Protein 4K36 (pdb70)

CATH classification: 3.20.20.70

Radius of gyration: 32.17 Å; Cα contacts (8 Å, |Δi|>4): 1409; chains: 2; bounding box: 64×59×91 Å

Secondary structure (DSSP, 8-state):
--EEEEE-TTTT--SB--TT--SSTT--------SPPHHHHHHHHHHHHHH--SEEEEEE-SS-GGGG-HHHHHHHHHHHHHH-TT--EEEEEEEE-STT--HHHHHHHHHTT-EEEEE--SSHHHHHHH-BBTTS-B-HHHHHHHHHHHHHHT-EEEEEEEE-HHHHHTHHHHHHHHHHTT--EEEEEEPPPPTTSPTT-STT---HHHHHHHHHHHHHHHHHHHHTT---EEHHHHHHHHHHHHSS-SSTTSSSS-----EE-TTSEEES-GGG-SGGG--EETTTS-HHHHHTSHHHHHHHHHTTPPPHHHHH-TTHHHHTT--GGGT--STTS---S-TTHHHHHHHHHHHHHHHHHHHHH--HHHHHHHHHTT---/--EEEEE-TTTT--SB--TT--SS-------SPPHHHHHHHHHHHHHH-SSEEEEEE-SS-GGGG-HHHHHHHHHHHHHH-TT--EEEEEEEE-STT--HHHHHHHHHTT-EEEEE--SSHHHHHHH-BBTTS-B-HHHHHHHHHHHHHTT--EEEEEEE-HHHHHTHHHHHHHHHHTT--EEEEEEPPPPTTSPTT-STT---HHHHHHHHHHHHHHHHHHHHTT---EEHHHHHHHHHHHHSS-SSTTSSSS-----EE-TTSEEES-GGG-SGGG--EETTTS-HHHHHHSHHHHHHHHHTTPPPHHHHT-TTHHHHTT--GGGT--STTSPP-S-TTHHHHHHHHHHHHHHHHHHHTT--

Structure (mmCIF, N/CA/C/O backbone):
data_4K36
#
_entry.id   4K36
#
_cell.length_a   46.561
_cell.length_b   92.617
_cell.length_c   92.348
_cell.angle_alpha   90.000
_cell.angle_beta   94.000
_cell.angle_gamma   90.000
#
_symmetry.space_group_name_H-M   'P 1 21 1'
#
loop_
_entity.id
_entity.type
_entity.pdbx_description
1 polymer 'Anaerobic sulfatase-maturating enzyme'
2 non-polymer 'IRON/SULFUR CLUSTER'
3 non-polymer S-ADENOSYLMETHIONINE
4 non-polymer 'CHLORIDE ION'
5 water water
#
loop_
_atom_site.group_PDB
_atom_site.id
_atom_site.type_symbol
_atom_site.label_atom_id
_atom_site.label_alt_id
_atom_site.label_comp_id
_atom_site.label_asym_id
_atom_site.label_entity_id
_atom_site.label_seq_id
_atom_site.pdbx_PDB_ins_code
_atom_site.Cartn_x
_atom_site.Cartn_y
_atom_site.Cartn_z
_atom_site.occupancy
_atom_site.B_iso_or_equiv
_atom_site.auth_seq_id
_atom_site.auth_comp_id
_atom_site.auth_asym_id
_atom_site.auth_atom_id
_atom_site.pdbx_PDB_model_num
ATOM 1 N N . PRO A 1 2 ? 14.333 21.544 16.696 1.00 42.85 2 PRO A N 1
ATOM 2 C CA . PRO A 1 2 ? 13.871 20.282 17.292 1.00 39.82 2 PRO A CA 1
ATOM 3 C C . PRO A 1 2 ? 13.154 20.835 18.467 1.00 38.47 2 PRO A C 1
ATOM 4 O O . PRO A 1 2 ? 13.198 22.053 18.472 1.00 34.29 2 PRO A O 1
ATOM 6 N N . PRO A 1 3 ? 12.615 20.056 19.400 1.00 36.48 3 PRO A N 1
ATOM 7 C CA . PRO A 1 3 ? 12.135 20.605 20.671 1.00 34.11 3 PRO A CA 1
ATOM 8 C C . PRO A 1 3 ? 13.403 21.159 21.315 1.00 30.92 3 PRO A C 1
ATOM 9 O O . PRO A 1 3 ? 14.491 20.659 21.026 1.00 34.25 3 PRO A O 1
ATOM 13 N N . LEU A 1 4 ? 13.274 22.177 22.159 1.00 30.38 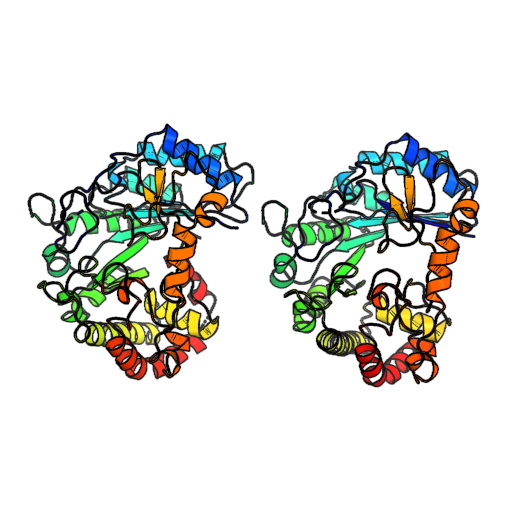4 LEU A N 1
ATOM 14 C CA . LEU A 1 4 ? 14.438 22.720 22.852 1.00 30.65 4 LEU A CA 1
ATOM 15 C C . LEU A 1 4 ? 14.185 22.678 24.341 1.00 29.97 4 LEU A C 1
ATOM 16 O O . LEU A 1 4 ? 13.083 22.968 24.789 1.00 30.03 4 LEU A O 1
ATOM 21 N N . SER A 1 5 ? 15.211 22.308 25.093 1.00 28.81 5 SER A N 1
ATOM 22 C CA . SER A 1 5 ? 15.133 22.200 26.552 1.00 29.83 5 SER A CA 1
ATOM 23 C C . SER A 1 5 ? 16.313 22.977 27.097 1.00 28.85 5 SER A C 1
ATOM 24 O O . SER A 1 5 ? 17.433 22.770 26.640 1.00 30.51 5 SER A O 1
ATOM 27 N N . LEU A 1 6 ? 16.077 23.888 28.047 1.00 27.04 6 LEU A N 1
ATOM 28 C CA . LEU A 1 6 ? 17.189 24.649 28.636 1.00 28.33 6 LEU A CA 1
ATOM 29 C C . LEU A 1 6 ? 17.181 24.481 30.137 1.00 27.10 6 LEU A C 1
ATOM 30 O O . LEU A 1 6 ? 16.131 24.262 30.747 1.00 25.25 6 LEU A O 1
ATOM 35 N N . LEU A 1 7 ? 18.374 24.553 30.717 1.00 25.67 7 LEU A N 1
ATOM 36 C CA A LEU A 1 7 ? 18.522 24.537 32.163 0.55 25.87 7 LEU A CA 1
ATOM 37 C CA B LEU A 1 7 ? 18.534 24.528 32.157 0.45 25.89 7 LEU A CA 1
ATOM 38 C C . LEU A 1 7 ? 19.085 25.890 32.562 1.00 26.77 7 LEU A C 1
ATOM 39 O O . LEU A 1 7 ? 20.210 26.209 32.234 1.00 29.69 7 LEU A O 1
ATOM 48 N N . ILE A 1 8 ? 18.299 26.675 33.265 1.00 24.22 8 ILE A N 1
ATOM 49 C CA . ILE A 1 8 ? 18.673 28.077 33.469 1.00 23.43 8 ILE A CA 1
ATOM 50 C C . ILE A 1 8 ? 19.035 28.282 34.940 1.00 23.57 8 ILE A C 1
ATOM 51 O O . ILE A 1 8 ? 18.351 27.758 35.810 1.00 25.14 8 ILE A O 1
ATOM 56 N N . LYS A 1 9 ? 20.081 29.072 35.206 1.00 24.23 9 LYS A N 1
ATOM 57 C CA . LYS A 1 9 ? 20.463 29.433 36.584 1.00 24.68 9 LYS A CA 1
ATOM 58 C C . LYS A 1 9 ? 20.197 30.916 36.799 1.00 22.98 9 LYS A C 1
ATOM 59 O O . LYS A 1 9 ? 21.078 31.726 36.602 1.00 26.29 9 LYS A O 1
ATOM 65 N N . PRO A 1 10 ? 18.963 31.257 37.202 1.00 22.88 10 PRO A N 1
ATOM 66 C CA . PRO A 1 10 ? 18.593 32.674 37.192 1.00 23.24 10 PRO A CA 1
ATOM 67 C C . PRO A 1 10 ? 19.209 33.456 38.336 1.00 24.43 10 PRO A C 1
ATOM 68 O O . PRO A 1 10 ? 19.217 34.696 38.258 1.00 27.07 10 PRO A O 1
ATOM 72 N N . ALA A 1 11 ? 19.729 32.773 39.352 1.00 25.75 11 ALA A N 1
ATOM 73 C CA . ALA A 1 11 ? 20.492 33.474 40.401 1.00 24.02 11 ALA A CA 1
ATOM 74 C C . ALA A 1 11 ? 21.915 32.980 40.378 1.00 25.16 11 ALA A C 1
ATOM 75 O O . ALA A 1 11 ? 22.656 33.080 41.399 1.00 25.50 11 ALA A O 1
ATOM 77 N N . SER A 1 12 ? 22.287 32.407 39.229 1.00 27.28 12 SER A N 1
ATOM 78 C CA . SER A 1 12 ? 23.620 31.877 39.038 1.00 26.23 12 SER A CA 1
ATOM 79 C C . SER A 1 12 ? 23.891 30.854 40.131 1.00 28.54 12 SER A C 1
ATOM 80 O O . SER A 1 12 ? 23.023 30.049 40.459 1.00 28.65 12 SER A O 1
ATOM 83 N N . SER A 1 13 ? 25.075 30.902 40.720 1.00 27.30 13 SER A N 1
ATOM 84 C CA . SER A 1 13 ? 25.453 29.932 41.742 1.00 29.63 13 SER A CA 1
ATOM 85 C C . SER A 1 13 ? 25.119 30.405 43.156 1.00 28.63 13 SER A C 1
ATOM 86 O O . SER A 1 13 ? 25.431 29.737 44.125 1.00 30.07 13 SER A O 1
ATOM 89 N N . GLY A 1 14 ? 24.489 31.568 43.275 1.00 27.66 14 GLY A N 1
ATOM 90 C CA . GLY A 1 14 ? 24.073 32.087 44.568 1.00 26.94 14 GLY A CA 1
ATOM 91 C C . GLY A 1 14 ? 23.140 31.156 45.336 1.00 26.65 14 GLY A C 1
ATOM 92 O O . GLY A 1 14 ? 22.242 30.547 44.768 1.00 26.08 14 GLY A O 1
ATOM 93 N N . CYS A 1 15 ? 23.357 31.046 46.642 1.00 25.78 15 CYS A N 1
ATOM 94 C CA . CYS A 1 15 ? 22.527 30.185 47.468 1.00 28.39 15 CYS A CA 1
ATOM 95 C C . CYS A 1 15 ? 22.500 30.667 48.901 1.00 28.69 15 CYS A C 1
ATOM 96 O O . CYS A 1 15 ? 23.441 31.309 49.384 1.00 31.34 15 CYS A O 1
ATOM 99 N N . ASN A 1 16 ? 21.422 30.362 49.593 1.00 25.34 16 ASN A N 1
ATOM 100 C CA . ASN A 1 16 ? 21.345 30.740 50.994 1.00 27.05 16 ASN A CA 1
ATOM 101 C C . ASN A 1 16 ? 21.791 29.606 51.912 1.00 28.86 16 ASN A C 1
ATOM 102 O O . ASN A 1 16 ? 21.847 29.793 53.124 1.00 28.30 16 ASN A O 1
ATOM 107 N N . LEU A 1 17 ? 22.093 28.435 51.349 1.00 25.38 17 LEU A N 1
ATOM 108 C CA . LEU A 1 17 ? 22.581 27.322 52.181 1.00 24.35 17 LEU A CA 1
ATOM 109 C C . LEU A 1 17 ? 24.028 26.993 51.867 1.00 25.28 17 LEU A C 1
ATOM 110 O O . LEU A 1 17 ? 24.635 27.549 50.946 1.00 25.96 17 LEU A O 1
ATOM 115 N N . LYS A 1 18 ? 24.596 26.049 52.628 1.00 26.08 18 LYS A N 1
ATOM 116 C CA . LYS A 1 18 ? 25.961 25.657 52.383 1.00 25.96 18 LYS A CA 1
ATOM 117 C C . LYS A 1 18 ? 26.118 24.152 52.571 1.00 30.84 18 LYS A C 1
ATOM 118 O O . LYS A 1 18 ? 26.842 23.694 53.426 1.00 28.89 18 LYS A O 1
ATOM 124 N N . CYS A 1 19 ? 25.450 23.382 51.738 1.00 24.89 19 CYS A N 1
ATOM 125 C CA . CYS A 1 19 ? 25.359 21.931 51.902 1.00 23.37 19 CYS A CA 1
ATOM 126 C C . CYS A 1 19 ? 26.763 21.367 51.776 1.00 24.99 19 CYS A C 1
ATOM 127 O O . CYS A 1 19 ? 27.502 21.736 50.853 1.00 28.70 19 CYS A O 1
ATOM 130 N N . THR A 1 20 ? 27.152 20.502 52.722 1.00 27.76 20 THR A N 1
ATOM 131 C CA A THR A 1 20 ? 28.528 20.022 52.808 0.42 28.78 20 THR A CA 1
ATOM 132 C CA B THR A 1 20 ? 28.531 20.027 52.803 0.58 28.78 20 THR A CA 1
ATOM 133 C C . THR A 1 20 ? 29.096 19.470 51.493 1.00 28.04 20 THR A C 1
ATOM 134 O O . THR A 1 20 ? 30.257 19.758 51.141 1.00 31.56 20 THR A O 1
ATOM 141 N N . TYR A 1 21 ? 28.283 18.706 50.744 1.00 26.46 21 TYR A N 1
ATOM 142 C CA . TYR A 1 21 ? 28.754 18.062 49.532 1.00 28.58 21 TYR A CA 1
ATOM 143 C C . TYR A 1 21 ? 28.574 18.908 48.271 1.00 27.65 21 TYR A C 1
ATOM 144 O O . TYR A 1 21 ? 28.958 18.495 47.165 1.00 30.95 21 TYR A O 1
ATOM 153 N N . CYS A 1 22 ? 27.992 20.094 48.423 1.00 29.39 22 CYS A N 1
ATOM 154 C CA . CYS A 1 22 ? 27.614 20.857 47.236 1.00 31.19 22 CYS A CA 1
ATOM 155 C C . CYS A 1 22 ? 28.802 21.596 46.624 1.00 33.49 22 CYS A C 1
ATOM 156 O O . CYS A 1 22 ? 29.445 22.411 47.289 1.00 35.95 22 CYS A O 1
ATOM 159 N N . PHE A 1 23 ? 29.066 21.317 45.359 1.00 30.77 23 PHE A N 1
ATOM 160 C CA . PHE A 1 23 ? 30.090 22.020 44.606 1.00 36.70 23 PHE A CA 1
ATOM 161 C C . PHE A 1 23 ? 29.487 23.059 43.639 1.00 40.48 23 PHE A C 1
ATOM 162 O O . PHE A 1 23 ? 30.195 23.600 42.797 1.00 39.96 23 PHE A O 1
ATOM 170 N N . TYR A 1 24 ? 28.183 23.313 43.756 1.00 35.74 24 TYR A N 1
ATOM 171 C CA . TYR A 1 24 ? 27.482 24.222 42.835 1.00 34.43 24 TYR A CA 1
ATOM 172 C C . TYR A 1 24 ? 27.371 25.660 43.368 1.00 39.44 24 TYR A C 1
ATOM 173 O O . TYR A 1 24 ? 27.211 26.604 42.589 1.00 36.35 24 TYR A O 1
ATOM 182 N N . HIS A 1 25 ? 27.406 25.839 44.683 1.00 35.53 25 HIS A N 1
ATOM 183 C CA . HIS A 1 25 ? 27.156 27.177 45.232 1.00 35.68 25 HIS A CA 1
ATOM 184 C C . HIS A 1 25 ? 28.395 28.045 45.289 1.00 41.89 25 HIS A C 1
ATOM 185 O O . HIS A 1 25 ? 29.518 27.549 45.270 1.00 41.12 25 HIS A O 1
ATOM 192 N N . SER A 1 26 ? 28.159 29.354 45.370 1.00 39.41 26 SER A N 1
ATOM 193 C CA . SER A 1 26 ? 29.212 30.337 45.137 1.00 40.50 26 SER A CA 1
ATOM 194 C C . SER A 1 26 ? 30.187 30.452 46.310 1.00 44.97 26 SER A C 1
ATOM 195 O O . SER A 1 26 ? 31.336 30.840 46.115 1.00 47.06 26 SER A O 1
ATOM 198 N N . LEU A 1 27 ? 29.734 30.074 47.507 1.00 40.30 27 LEU A N 1
ATOM 199 C CA . LEU A 1 27 ? 30.588 30.090 48.700 1.00 44.02 27 LEU A CA 1
ATOM 200 C C . LEU A 1 27 ? 31.213 28.714 48.980 1.00 47.68 27 LEU A C 1
ATOM 201 O O . LEU A 1 27 ? 31.724 28.470 50.085 1.00 52.21 27 LEU A O 1
ATOM 206 N N . SER A 1 28 ? 31.192 27.830 47.972 1.00 49.17 28 SER A N 1
ATOM 207 C CA . SER A 1 28 ? 31.592 26.410 48.140 1.00 51.76 28 SER A CA 1
ATOM 208 C C . SER A 1 28 ? 33.075 26.056 47.944 1.00 59.29 28 SER A C 1
ATOM 209 O O . SER A 1 28 ? 33.929 26.926 47.729 1.00 62.01 28 SER A O 1
ATOM 212 N N . ASP A 1 29 ? 33.333 24.746 47.977 1.00 61.21 29 ASP A N 1
ATOM 213 C CA . ASP A 1 29 ? 34.679 24.167 47.934 1.00 64.34 29 ASP A CA 1
ATOM 214 C C . ASP A 1 29 ? 35.562 24.635 46.768 1.00 66.04 29 ASP A C 1
ATOM 215 O O . ASP A 1 29 ? 35.072 25.169 45.765 1.00 65.08 29 ASP A O 1
ATOM 217 N N . ASN A 1 30 ? 36.867 24.416 46.918 1.00 69.83 30 ASN A N 1
ATOM 218 C CA . ASN A 1 30 ? 37.861 24.807 45.919 1.00 68.70 30 ASN A CA 1
ATOM 219 C C . ASN A 1 30 ? 37.767 26.283 45.525 1.00 71.06 30 ASN A C 1
ATOM 220 O O . ASN A 1 30 ? 38.771 27.001 45.500 1.00 70.63 30 ASN A O 1
ATOM 222 N N . VAL A 1 33 ? 33.839 28.614 41.401 1.00 60.50 33 VAL A N 1
ATOM 223 C CA . VAL A 1 33 ? 32.415 28.907 41.284 1.00 53.02 33 VAL A CA 1
ATOM 224 C C . VAL A 1 33 ? 32.105 30.422 41.414 1.00 52.53 33 VAL A C 1
ATOM 225 O O . VAL A 1 33 ? 31.833 30.951 42.501 1.00 55.24 33 VAL A O 1
ATOM 229 N N . LYS A 1 34 ? 32.172 31.120 40.286 1.00 52.98 34 LYS A N 1
ATOM 230 C CA . LYS A 1 34 ? 31.857 32.540 40.263 1.00 52.54 34 LYS A CA 1
ATOM 231 C C . LYS A 1 34 ? 30.343 32.667 40.238 1.00 44.33 34 LYS A C 1
ATOM 232 O O . LYS A 1 34 ? 29.661 31.737 39.802 1.00 48.38 34 LYS A O 1
ATOM 234 N N . SER A 1 35 ? 29.814 33.784 40.737 1.00 43.24 35 SER A N 1
ATOM 235 C CA . SER A 1 35 ? 28.392 34.072 40.595 1.00 36.27 35 SER A CA 1
ATOM 236 C C . SER A 1 35 ? 28.212 35.219 39.615 1.00 36.31 35 SER A C 1
ATOM 237 O O . SER A 1 35 ? 28.884 36.232 39.721 1.00 39.18 35 SER A O 1
ATOM 240 N N . TYR A 1 36 ? 27.312 35.061 38.653 1.00 33.64 36 TYR A N 1
ATOM 241 C CA . TYR A 1 36 ? 27.080 36.112 37.677 1.00 29.37 36 TYR A CA 1
ATOM 242 C C . TYR A 1 36 ? 25.928 37.006 38.117 1.00 31.61 36 TYR A C 1
ATOM 243 O O . TYR A 1 36 ? 25.475 37.857 37.347 1.00 35.64 36 TYR A O 1
ATOM 252 N N . GLY A 1 37 ? 25.448 36.792 39.343 1.00 29.85 37 GLY A N 1
ATOM 253 C CA . GLY A 1 37 ? 24.364 37.575 39.913 1.00 30.98 37 GLY A CA 1
ATOM 254 C C . GLY A 1 37 ? 23.008 37.136 39.384 1.00 30.08 37 GLY A C 1
ATOM 255 O O . GLY A 1 37 ? 22.862 36.021 38.864 1.00 29.32 37 GLY A O 1
ATOM 256 N N . ILE A 1 38 ? 22.018 38.003 39.488 1.00 27.91 38 ILE A N 1
ATOM 257 C CA A ILE A 1 38 ? 20.683 37.674 39.027 0.52 26.86 38 ILE A CA 1
ATOM 258 C CA B ILE A 1 38 ? 20.667 37.699 39.040 0.48 26.87 38 ILE A CA 1
ATOM 259 C C . ILE A 1 38 ? 20.556 38.001 37.559 1.00 28.06 38 ILE A C 1
ATOM 260 O O . ILE A 1 38 ? 21.026 39.035 37.100 1.00 27.39 38 ILE A O 1
ATOM 269 N N . MET A 1 39 ? 19.942 37.088 36.813 1.00 23.94 39 MET A N 1
ATOM 270 C CA . MET A 1 39 ? 19.765 37.321 35.388 1.00 26.52 39 MET A CA 1
ATOM 271 C C . MET A 1 39 ? 18.978 38.606 35.097 1.00 28.40 39 MET A C 1
ATOM 272 O O . MET A 1 39 ? 17.845 38.765 35.553 1.00 27.48 39 MET A O 1
ATOM 277 N N . ARG A 1 40 ? 19.585 39.524 34.340 1.00 25.83 40 ARG A N 1
ATOM 278 C CA . ARG A 1 40 ? 18.926 40.771 33.991 1.00 28.13 40 ARG A CA 1
ATOM 279 C C . ARG A 1 40 ? 17.705 40.535 33.111 1.00 30.63 40 ARG A C 1
ATOM 280 O O . ARG A 1 40 ? 17.667 39.560 32.342 1.00 26.90 40 ARG A O 1
ATOM 288 N N . ASP A 1 41 ? 16.707 41.409 33.249 1.00 32.91 41 ASP A N 1
ATOM 289 C CA . ASP A 1 41 ? 15.475 41.351 32.450 1.00 34.64 41 ASP A CA 1
ATOM 290 C C . ASP A 1 41 ? 15.801 41.225 30.964 1.00 34.38 41 ASP A C 1
ATOM 291 O O . ASP A 1 41 ? 15.173 40.444 30.247 1.00 33.58 41 ASP A O 1
ATOM 296 N N . GLU A 1 42 ? 16.798 41.969 30.498 1.00 32.51 42 GLU A N 1
ATOM 297 C CA . GLU A 1 42 ? 17.157 41.944 29.078 1.00 34.48 42 GLU A CA 1
ATOM 298 C C . GLU A 1 42 ? 17.643 40.574 2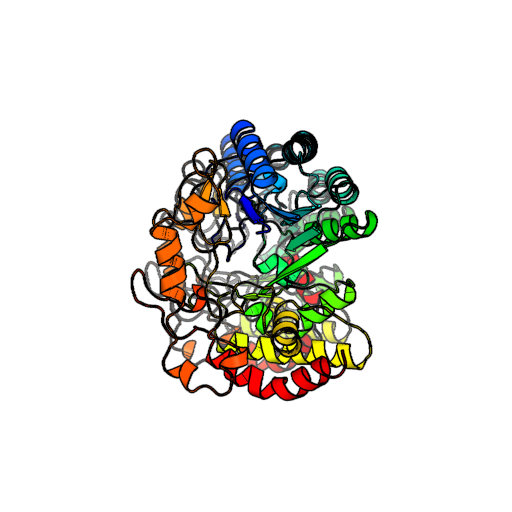8.603 1.00 34.80 42 GLU A C 1
ATOM 299 O O . GLU A 1 42 ? 17.399 40.179 27.459 1.00 30.36 42 GLU A O 1
ATOM 305 N N . VAL A 1 43 ? 18.314 39.847 29.489 1.00 27.55 43 VAL A N 1
ATOM 306 C CA . VAL A 1 43 ? 18.879 38.563 29.142 1.00 28.78 43 VAL A CA 1
ATOM 307 C C . VAL A 1 43 ? 17.763 37.540 29.148 1.00 26.73 43 VAL A C 1
ATOM 308 O O . VAL A 1 43 ? 17.695 36.699 28.257 1.00 27.40 43 VAL A O 1
ATOM 312 N N . LEU A 1 44 ? 16.868 37.638 30.122 1.00 27.71 44 LEU A N 1
ATOM 313 C CA . LEU A 1 44 ? 15.700 36.753 30.203 1.00 26.38 44 LEU A CA 1
ATOM 314 C C . LEU A 1 44 ? 14.869 36.894 28.925 1.00 27.14 44 LEU A C 1
ATOM 315 O O . LEU A 1 44 ? 14.490 35.895 28.308 1.00 30.04 44 LEU A O 1
ATOM 320 N N . GLU A 1 45 ? 14.587 38.135 28.538 1.00 26.44 45 GLU A N 1
ATOM 321 C CA . GLU A 1 45 ? 13.776 38.363 27.344 1.00 30.78 45 GLU A CA 1
ATOM 322 C C . GLU A 1 45 ? 14.429 37.785 26.107 1.00 28.70 45 GLU A C 1
ATOM 323 O O . GLU A 1 45 ? 13.767 37.124 25.291 1.00 29.09 45 GLU A O 1
ATOM 329 N N . SER A 1 46 ? 15.719 38.034 25.934 1.00 28.15 46 SER A N 1
ATOM 330 C CA . SER A 1 46 ? 16.441 37.480 24.790 1.00 29.78 46 SER A CA 1
ATOM 331 C C . SER A 1 46 ? 16.334 35.981 24.709 1.00 28.66 46 SER A C 1
ATOM 332 O O . SER A 1 46 ? 16.091 35.420 23.640 1.00 29.73 46 SER A O 1
ATOM 335 N N . MET A 1 47 ? 16.543 35.336 25.851 1.00 28.19 47 MET A N 1
ATOM 336 C CA . MET A 1 47 ? 16.529 33.882 25.944 1.00 27.90 47 MET A CA 1
ATOM 337 C C . MET A 1 47 ? 15.164 33.281 25.625 1.00 26.30 47 MET A C 1
ATOM 338 O O . MET A 1 47 ? 15.063 32.344 24.823 1.00 28.85 47 MET A O 1
ATOM 343 N N . VAL A 1 48 ? 14.112 33.829 26.215 1.00 25.71 48 VAL A N 1
ATOM 344 C CA . VAL A 1 48 ? 12.769 33.308 26.003 1.00 25.43 48 VAL A CA 1
ATOM 345 C C . VAL A 1 48 ? 12.334 33.497 24.540 1.00 26.09 48 VAL A C 1
ATOM 346 O O . VAL A 1 48 ? 11.807 32.567 23.919 1.00 26.16 48 VAL A O 1
ATOM 350 N N . LYS A 1 49 ? 12.564 34.677 23.997 1.00 25.29 49 LYS A N 1
ATOM 351 C CA . LYS A 1 49 ? 12.121 34.902 22.606 1.00 26.01 49 LYS A CA 1
ATOM 352 C C . LYS A 1 49 ? 12.870 33.982 21.659 1.00 30.20 49 LYS A C 1
ATOM 353 O O . LYS A 1 49 ? 12.286 33.394 20.725 1.00 29.00 49 LYS A O 1
ATOM 359 N N . ARG A 1 50 ? 14.155 33.796 21.908 1.00 27.76 50 ARG A N 1
ATOM 360 C CA . ARG A 1 50 ? 14.953 32.931 21.047 1.00 30.35 50 ARG A CA 1
ATOM 361 C C . ARG A 1 50 ? 14.465 31.488 21.025 1.00 29.86 50 ARG A C 1
ATOM 362 O O . ARG A 1 50 ? 14.295 30.877 19.951 1.00 28.65 50 ARG A O 1
ATOM 370 N N . VAL A 1 51 ? 14.225 30.941 22.206 1.00 27.07 51 VAL A N 1
ATOM 371 C CA . VAL A 1 51 ? 13.710 29.582 22.300 1.00 25.98 51 VAL A CA 1
ATOM 372 C C . VAL A 1 51 ? 12.353 29.460 21.622 1.00 26.23 51 VAL A C 1
ATOM 373 O O . VAL A 1 51 ? 12.111 28.497 20.884 1.00 27.51 51 VAL A O 1
ATOM 377 N N . LEU A 1 52 ? 11.473 30.432 21.858 1.00 25.16 52 LEU A N 1
ATOM 378 C CA . LEU A 1 52 ? 10.124 30.328 21.322 1.00 22.01 52 LEU A CA 1
ATOM 379 C C . LEU A 1 52 ? 10.150 30.445 19.793 1.00 25.71 52 LEU A C 1
ATOM 380 O O . LEU A 1 52 ? 9.324 29.827 19.123 1.00 27.12 52 LEU A O 1
ATOM 385 N N . ASN A 1 53 ? 11.120 31.181 19.241 1.00 27.44 53 ASN A N 1
ATOM 386 C CA . ASN A 1 53 ? 11.218 31.345 17.774 1.00 26.71 53 ASN A CA 1
ATOM 387 C C . ASN A 1 53 ? 11.909 30.164 17.098 1.00 29.32 53 ASN A C 1
ATOM 388 O O . ASN A 1 53 ? 11.627 29.856 15.948 1.00 28.07 53 ASN A O 1
ATOM 393 N N . GLU A 1 54 ? 12.820 29.497 17.813 1.00 27.03 54 GLU A N 1
ATOM 394 C CA . GLU A 1 54 ? 13.674 28.490 17.198 1.00 29.53 54 GLU A CA 1
ATOM 395 C C . GLU A 1 54 ? 13.262 27.052 17.490 1.00 29.37 54 GLU A C 1
ATOM 396 O O . GLU A 1 54 ? 13.667 26.124 16.762 1.00 31.74 54 GLU A O 1
ATOM 402 N N . ALA A 1 55 ? 12.425 26.868 18.506 1.00 25.81 55 ALA A N 1
ATOM 403 C CA . ALA A 1 55 ? 11.915 25.521 18.847 1.00 26.65 55 ALA A CA 1
ATOM 404 C C . ALA A 1 55 ? 10.804 25.065 17.934 1.00 28.00 55 ALA A C 1
ATOM 405 O O . ALA A 1 55 ? 10.019 25.866 17.437 1.00 28.63 55 ALA A O 1
ATOM 407 N N . ASN A 1 56 ? 10.714 23.753 17.795 1.00 27.84 56 ASN A N 1
ATOM 408 C CA . ASN A 1 56 ? 9.583 23.115 17.120 1.00 29.59 56 ASN A CA 1
ATOM 409 C C . ASN A 1 56 ? 9.013 22.051 18.042 1.00 27.80 56 ASN A C 1
ATOM 410 O O . ASN A 1 56 ? 9.750 21.422 18.815 1.00 27.91 56 ASN A O 1
ATOM 415 N N . GLY A 1 57 ? 7.699 21.864 17.990 1.00 28.65 57 GLY A N 1
ATOM 416 C CA . GLY A 1 57 ? 7.057 20.864 18.809 1.00 29.48 57 GLY A CA 1
ATOM 417 C C . GLY A 1 57 ? 6.749 21.423 20.173 1.00 26.71 57 GLY A C 1
ATOM 418 O O . GLY A 1 57 ? 5.600 21.700 20.503 1.00 30.20 57 GLY A O 1
ATOM 419 N N . HIS A 1 58 ? 7.783 21.575 20.988 1.00 26.66 58 HIS A N 1
ATOM 420 C CA . HIS A 1 58 ? 7.567 22.088 22.327 1.00 26.62 58 HIS A CA 1
ATOM 421 C C . HIS A 1 58 ? 8.881 22.601 22.853 1.00 24.06 58 HIS A C 1
ATOM 422 O O . HIS A 1 58 ? 9.931 22.438 22.226 1.00 25.55 58 HIS A O 1
ATOM 429 N N . CYS A 1 59 ? 8.836 23.253 24.002 1.00 27.11 59 CYS A N 1
ATOM 430 C CA . CYS A 1 59 ? 10.083 23.632 24.618 1.00 28.75 59 CYS A CA 1
ATOM 431 C C . CYS A 1 59 ? 9.958 23.528 26.133 1.00 27.60 59 CYS A C 1
ATOM 432 O O . CYS A 1 59 ? 8.867 23.456 26.679 1.00 26.52 59 CYS A O 1
ATOM 435 N N . SER A 1 60 ? 11.084 23.516 26.812 1.00 27.75 60 SER A N 1
ATOM 436 C CA A SER A 1 60 ? 11.018 23.413 28.257 0.41 26.66 60 SER A CA 1
ATOM 437 C CA B SER A 1 60 ? 11.079 23.321 28.263 0.59 26.64 60 SER A CA 1
ATOM 438 C C . SER A 1 60 ? 12.074 24.294 28.885 1.00 24.96 60 SER A C 1
ATOM 439 O O . SER A 1 60 ? 13.175 24.453 28.351 1.00 26.28 60 SER A O 1
ATOM 444 N N . PHE A 1 61 ? 11.696 24.936 29.995 1.00 24.91 61 PHE A N 1
ATOM 445 C CA . PHE A 1 61 ? 12.602 25.812 30.742 1.00 22.88 61 PHE A CA 1
ATOM 446 C C . PHE A 1 61 ? 12.721 25.235 32.153 1.00 25.48 61 PHE A C 1
ATOM 447 O O . PHE A 1 61 ? 11.724 25.185 32.852 1.00 25.07 61 PHE A O 1
ATOM 455 N N . ALA A 1 62 ? 13.928 24.871 32.563 1.00 23.70 62 ALA A N 1
ATOM 456 C CA . ALA A 1 62 ? 14.159 24.313 33.910 1.00 22.32 62 ALA A CA 1
ATOM 457 C C . ALA A 1 62 ? 15.035 25.289 34.689 1.00 25.58 62 ALA A C 1
ATOM 458 O O . ALA A 1 62 ? 16.055 25.736 34.167 1.00 30.74 62 ALA A O 1
ATOM 460 N N . PHE A 1 63 ? 14.617 25.653 35.895 1.00 22.10 63 PHE A N 1
ATOM 461 C CA . PHE A 1 63 ? 15.330 26.676 36.663 1.00 21.77 63 PHE A CA 1
ATOM 462 C C . PHE A 1 63 ? 15.984 26.023 37.891 1.00 25.01 63 PHE A C 1
ATOM 463 O O . PHE A 1 63 ? 15.306 25.402 38.709 1.00 25.62 63 PHE A O 1
ATOM 471 N N . GLN A 1 64 ? 17.310 26.143 37.932 1.00 23.60 64 GLN A N 1
ATOM 472 C CA . GLN A 1 64 ? 18.126 25.519 38.944 1.00 26.96 64 GLN A CA 1
ATOM 473 C C . GLN A 1 64 ? 19.212 26.486 39.479 1.00 27.31 64 GLN A C 1
ATOM 474 O O . GLN A 1 64 ? 18.970 27.630 39.535 1.00 28.21 64 GLN A O 1
ATOM 480 N N . GLY A 1 65 ? 20.389 26.031 39.865 1.00 27.34 65 GLY A N 1
ATOM 481 C CA . GLY A 1 65 ? 21.377 26.966 40.443 1.00 23.73 65 GLY A CA 1
ATOM 482 C C . GLY A 1 65 ? 22.404 26.186 41.260 1.00 29.34 65 GLY A C 1
ATOM 483 O O . GLY A 1 65 ? 22.715 25.055 40.902 1.00 29.06 65 GLY A O 1
ATOM 484 N N . GLY A 1 66 ? 22.894 26.716 42.382 1.00 26.71 66 GLY A N 1
ATOM 485 C CA . GLY A 1 66 ? 22.314 27.842 43.071 1.00 22.35 66 GLY A CA 1
ATOM 486 C C . GLY A 1 66 ? 20.896 27.583 43.487 1.00 24.43 66 GLY A C 1
ATOM 487 O O . GLY A 1 66 ? 20.317 26.501 43.212 1.00 26.11 66 GLY A O 1
ATOM 488 N N . GLU A 1 67 ? 20.330 28.528 44.211 1.00 23.32 67 GLU A N 1
ATOM 489 C CA . GLU A 1 67 ? 18.940 28.423 44.635 1.00 22.48 67 GLU A CA 1
ATOM 490 C C . GLU A 1 67 ? 18.147 29.393 43.743 1.00 21.91 67 GLU A C 1
ATOM 491 O O . GLU A 1 67 ? 18.209 30.636 43.922 1.00 23.35 67 GLU A O 1
ATOM 497 N N . PRO A 1 68 ? 17.390 28.874 42.791 1.00 21.30 68 PRO A N 1
ATOM 498 C CA . PRO A 1 68 ? 16.693 29.750 41.833 1.00 20.88 68 PRO A CA 1
ATOM 499 C C . PRO A 1 68 ? 15.642 30.676 42.432 1.00 24.79 68 PRO A C 1
ATOM 500 O O . PRO A 1 68 ? 15.405 31.765 41.862 1.00 24.50 68 PRO A O 1
ATOM 504 N N . THR A 1 69 ? 15.043 30.314 43.561 1.00 22.89 69 THR A N 1
ATOM 505 C CA . THR A 1 69 ? 14.098 31.211 44.229 1.00 22.90 69 THR A CA 1
ATOM 506 C C . THR A 1 69 ? 14.727 32.533 44.710 1.00 21.73 69 THR A C 1
ATOM 507 O O . THR A 1 69 ? 13.990 33.470 45.002 1.00 26.22 69 THR A O 1
ATOM 511 N N . LEU A 1 70 ? 16.056 32.595 44.748 1.00 23.95 70 LEU A N 1
ATOM 512 C CA . LEU A 1 70 ? 16.763 33.852 45.107 1.00 24.14 70 LEU A CA 1
ATOM 513 C C . LEU A 1 70 ? 16.589 34.915 44.044 1.00 22.12 70 LEU A C 1
ATOM 514 O O . LEU A 1 70 ? 16.755 36.103 44.333 1.00 25.06 70 LEU A O 1
ATOM 519 N N . ALA A 1 71 ? 16.222 34.531 42.813 1.00 24.48 71 ALA A N 1
ATOM 520 C CA . ALA A 1 71 ? 15.928 35.541 41.752 1.00 22.43 71 ALA A CA 1
ATOM 521 C C . ALA A 1 71 ? 14.643 36.286 42.056 1.00 26.66 71 ALA A C 1
ATOM 522 O O . ALA A 1 71 ? 14.397 37.374 41.531 1.00 27.66 71 ALA A O 1
ATOM 524 N N . GLY A 1 72 ? 13.811 35.691 42.893 1.00 23.99 72 GLY A N 1
ATOM 525 C CA . GLY A 1 72 ? 12.603 36.302 43.378 1.00 27.06 72 GLY A CA 1
ATOM 526 C C . GLY A 1 72 ? 11.385 36.008 42.559 1.00 27.84 72 GLY A C 1
ATOM 527 O O . GLY A 1 72 ? 11.487 35.656 41.380 1.00 26.54 72 GLY A O 1
ATOM 528 N N . LEU A 1 73 ? 10.229 36.142 43.197 1.00 26.86 73 LEU A N 1
ATOM 529 C CA . LEU A 1 73 ? 8.978 35.811 42.532 1.00 26.23 73 LEU A CA 1
ATOM 530 C C . LEU A 1 73 ? 8.704 36.698 41.317 1.00 29.74 73 LEU A C 1
ATOM 531 O O . LEU A 1 73 ? 8.192 36.196 40.308 1.00 30.13 73 LEU A O 1
ATOM 536 N N . GLU A 1 74 ? 9.061 37.979 41.389 1.00 31.78 74 GLU A N 1
ATOM 537 C CA . GLU A 1 74 ? 8.841 38.898 40.265 1.00 34.76 74 GLU A CA 1
ATOM 538 C C . GLU A 1 74 ? 9.523 38.426 38.976 1.00 31.45 74 GLU A C 1
ATOM 539 O O . GLU A 1 74 ? 8.965 38.585 37.877 1.00 32.86 74 GLU A O 1
ATOM 545 N N . PHE A 1 75 ? 10.724 37.861 39.111 1.00 28.34 75 PHE A N 1
ATOM 546 C CA . PHE A 1 75 ? 11.457 37.301 37.969 1.00 26.69 75 PHE A CA 1
ATOM 547 C C . PHE A 1 75 ? 10.591 36.262 37.270 1.00 25.38 75 PHE A C 1
ATOM 548 O O . PHE A 1 75 ? 10.444 36.252 36.039 1.00 26.03 75 PHE A O 1
ATOM 556 N N . PHE A 1 76 ? 10.027 35.356 38.063 1.00 25.69 76 PHE A N 1
ATOM 557 C CA . PHE A 1 76 ? 9.216 34.308 37.497 1.00 25.16 76 PHE A CA 1
ATOM 558 C C . PHE A 1 76 ? 7.881 34.800 36.918 1.00 25.60 76 PHE A C 1
ATOM 559 O O . PHE A 1 76 ? 7.387 34.256 35.928 1.00 26.62 76 PHE A O 1
ATOM 567 N N . GLU A 1 77 ? 7.314 35.835 37.526 1.00 28.18 77 GLU A N 1
ATOM 568 C CA . GLU A 1 77 ? 6.155 36.485 36.913 1.00 28.97 77 GLU A CA 1
ATOM 569 C C . GLU A 1 77 ? 6.489 37.069 35.550 1.00 29.03 77 GLU A C 1
ATOM 570 O O . GLU A 1 77 ? 5.672 36.944 34.608 1.00 27.76 77 GLU A O 1
ATOM 576 N N . LYS A 1 78 ? 7.673 37.629 35.392 1.00 27.62 78 LYS A N 1
ATOM 577 C CA . LYS A 1 78 ? 8.044 38.224 34.130 1.00 30.76 78 LYS A CA 1
ATOM 578 C C . LYS A 1 78 ? 8.329 37.175 33.114 1.00 28.06 78 LYS A C 1
ATOM 579 O O . LYS A 1 78 ? 8.079 37.386 31.974 1.00 27.85 78 LYS A O 1
ATOM 585 N N . LEU A 1 79 ? 8.915 36.055 33.564 1.00 25.97 79 LEU A N 1
ATOM 586 C CA . LEU A 1 79 ? 9.048 34.895 32.696 1.00 24.51 79 LEU A CA 1
ATOM 587 C C . LEU A 1 79 ? 7.715 34.474 32.099 1.00 24.87 79 LEU A C 1
ATOM 588 O O . LEU A 1 79 ? 7.635 34.225 30.906 1.00 26.93 79 LEU A O 1
ATOM 593 N N . MET A 1 80 ? 6.664 34.397 32.909 1.00 24.68 80 MET A N 1
ATOM 594 C CA . MET A 1 80 ? 5.385 33.904 32.413 1.00 23.88 80 MET A CA 1
ATOM 595 C C . MET A 1 80 ? 4.748 34.883 31.434 1.00 26.69 80 MET A C 1
ATOM 596 O O . MET A 1 80 ? 4.121 34.486 30.449 1.00 29.89 80 MET A O 1
ATOM 601 N N . GLU A 1 81 ? 4.917 36.155 31.721 1.00 24.70 81 GLU A N 1
ATOM 602 C CA . GLU A 1 81 ? 4.438 37.186 30.776 1.00 26.25 81 GLU A CA 1
ATOM 603 C C . GLU A 1 81 ? 5.164 37.102 29.442 1.00 29.12 81 GLU A C 1
ATOM 604 O O . GLU A 1 81 ? 4.531 37.245 28.360 1.00 30.10 81 GLU A O 1
ATOM 610 N N . LEU A 1 82 ? 6.477 36.888 29.474 1.00 25.21 82 LEU A N 1
ATOM 611 C CA . LEU A 1 82 ? 7.202 36.690 28.206 1.00 26.39 82 LEU A CA 1
ATOM 612 C C . LEU A 1 82 ? 6.705 35.472 27.437 1.00 27.82 82 LEU A C 1
ATOM 613 O O . LEU A 1 82 ? 6.518 35.516 26.210 1.00 28.32 82 LEU A O 1
ATOM 618 N N . GLN A 1 83 ? 6.477 34.365 28.140 1.00 24.41 83 GLN A N 1
ATOM 619 C CA . GLN A 1 83 ? 5.963 33.187 27.457 1.00 23.88 83 GLN A CA 1
ATOM 620 C C . GLN A 1 83 ? 4.592 33.415 26.834 1.00 27.90 83 GLN A C 1
ATOM 621 O O . GLN A 1 83 ? 4.284 32.906 25.737 1.00 29.54 83 GLN A O 1
ATOM 627 N N . ARG A 1 84 ? 3.757 34.183 27.517 1.00 29.26 84 ARG A N 1
ATOM 628 C CA . ARG A 1 84 ? 2.435 34.436 26.988 1.00 30.11 84 ARG A CA 1
ATOM 629 C C . ARG A 1 84 ? 2.510 35.337 25.777 1.00 32.01 84 ARG A C 1
ATOM 630 O O . ARG A 1 84 ? 1.754 35.126 24.822 1.00 32.76 84 ARG A O 1
ATOM 638 N N . LYS A 1 85 ? 3.423 36.300 25.787 1.00 28.98 85 LYS A N 1
ATOM 639 C CA . LYS A 1 85 ? 3.405 37.323 24.731 1.00 31.04 85 LYS A CA 1
ATOM 640 C C . LYS A 1 85 ? 4.103 36.881 23.443 1.00 31.33 85 LYS A C 1
ATOM 641 O O . LYS A 1 85 ? 3.733 37.320 22.331 1.00 31.17 85 LYS A O 1
ATOM 647 N N . HIS A 1 86 ? 5.085 35.998 23.580 1.00 28.23 86 HIS A N 1
ATOM 648 C CA . HIS A 1 86 ? 6.035 35.760 22.510 1.00 26.49 86 HIS A CA 1
ATOM 649 C C . HIS A 1 86 ? 6.033 34.333 21.966 1.00 23.80 86 HIS A C 1
ATOM 650 O O . HIS A 1 86 ? 6.921 33.947 21.193 1.00 25.41 86 HIS A O 1
ATOM 657 N N . ASN A 1 87 ? 5.035 33.549 22.369 1.00 26.17 87 ASN A N 1
ATOM 658 C CA . ASN A 1 87 ? 4.907 32.188 21.844 1.00 24.63 87 ASN A CA 1
ATOM 659 C C . ASN A 1 87 ? 4.104 32.159 20.523 1.00 25.94 87 ASN A C 1
ATOM 660 O O . ASN A 1 87 ? 2.983 31.655 20.489 1.00 25.88 87 ASN A O 1
ATOM 665 N N . TYR A 1 88 ? 4.704 32.671 19.456 1.00 25.36 88 TYR A N 1
ATOM 666 C CA . TYR A 1 88 ? 3.948 32.936 18.207 1.00 24.30 88 TYR A CA 1
ATOM 667 C C . TYR A 1 88 ? 3.550 31.634 17.530 1.00 28.25 88 TYR A C 1
ATOM 668 O O . TYR A 1 88 ? 2.541 31.579 16.798 1.00 29.53 88 TYR A O 1
ATOM 677 N N . LYS A 1 89 ? 4.305 30.564 17.811 1.00 27.92 89 LYS A N 1
ATOM 678 C CA . LYS A 1 89 ? 4.010 29.268 17.200 1.00 27.29 89 LYS A CA 1
ATOM 679 C C . LYS A 1 89 ? 3.007 28.452 18.022 1.00 30.03 89 LYS A C 1
ATOM 680 O O . LYS A 1 89 ? 2.612 27.349 17.614 1.00 31.55 89 LYS A O 1
ATOM 686 N N . ASN A 1 90 ? 2.596 28.982 19.178 1.00 29.38 90 ASN A N 1
ATOM 687 C CA . ASN A 1 90 ? 1.683 28.271 20.063 1.00 31.04 90 ASN A CA 1
ATOM 688 C C . ASN A 1 90 ? 2.234 26.909 20.430 1.00 29.49 90 ASN A C 1
ATOM 689 O O . ASN A 1 90 ? 1.535 25.888 20.388 1.00 33.76 90 ASN A O 1
ATOM 694 N N . LEU A 1 91 ? 3.523 26.889 20.723 1.00 26.10 91 LEU A N 1
ATOM 695 C CA . LEU A 1 91 ? 4.135 25.667 21.287 1.00 29.25 91 LEU A CA 1
ATOM 696 C C . LEU A 1 91 ? 3.651 25.362 22.696 1.00 29.75 91 LEU A C 1
ATOM 697 O O . LEU A 1 91 ? 3.326 26.262 23.482 1.00 29.09 91 LEU A O 1
ATOM 702 N N . LYS A 1 92 ? 3.652 24.074 23.049 1.00 27.95 92 LYS A N 1
ATOM 703 C CA . LYS A 1 92 ? 3.459 23.725 24.446 1.00 30.44 92 LYS A CA 1
ATOM 704 C C . LYS A 1 92 ? 4.756 24.060 25.172 1.00 25.83 92 LYS A C 1
ATOM 705 O O . LYS A 1 92 ? 5.849 23.775 24.660 1.00 26.07 92 LYS A O 1
ATOM 711 N N . ILE A 1 93 ? 4.622 24.713 26.313 1.00 25.03 93 ILE A N 1
ATOM 712 C CA . ILE A 1 93 ? 5.793 25.077 27.110 1.00 26.83 93 ILE A CA 1
ATOM 713 C C . ILE A 1 93 ? 5.777 24.366 28.445 1.00 26.37 93 ILE A C 1
ATOM 714 O O . ILE A 1 93 ? 4.763 24.368 29.140 1.00 31.25 93 ILE A O 1
ATOM 719 N N . TYR A 1 94 ? 6.909 23.782 28.804 1.00 25.72 94 TYR A N 1
ATOM 720 C CA . TYR A 1 94 ? 7.042 23.139 30.102 1.00 26.72 94 TYR A CA 1
ATOM 721 C C . TYR A 1 94 ? 7.991 23.979 30.969 1.00 28.80 94 TYR A C 1
ATOM 722 O O . TYR A 1 94 ? 9.021 24.472 30.498 1.00 29.73 94 TYR A O 1
ATOM 731 N N . ASN A 1 95 ? 7.583 24.204 32.205 1.00 24.11 95 ASN A N 1
ATOM 732 C CA . ASN A 1 95 ? 8.428 24.927 33.153 1.00 22.85 95 ASN A CA 1
ATOM 733 C C . ASN A 1 95 ? 8.679 24.091 34.384 1.00 25.20 95 ASN A C 1
ATOM 734 O O . ASN A 1 95 ? 7.776 23.423 34.852 1.00 24.59 95 ASN A O 1
ATOM 739 N N . SER A 1 96 ? 9.889 24.184 34.929 1.00 22.27 96 SER A N 1
ATOM 740 C CA . SER A 1 96 ? 10.182 23.425 36.142 1.00 22.27 96 SER A CA 1
ATOM 741 C C . SER A 1 96 ? 11.163 24.198 37.017 1.00 23.53 96 SER A C 1
ATOM 742 O O . SER A 1 96 ? 11.871 25.074 36.531 1.00 23.84 96 SER A O 1
ATOM 745 N N . LEU A 1 97 ? 11.214 23.859 38.315 1.00 25.52 97 LEU A N 1
ATOM 746 C CA . LEU A 1 97 ? 12.042 24.596 39.288 1.00 24.07 97 LEU A CA 1
ATOM 747 C C . LEU A 1 97 ? 12.621 23.544 40.215 1.00 25.12 97 LEU A C 1
ATOM 748 O O . LEU A 1 97 ? 11.882 22.689 40.661 1.00 25.53 97 LEU A O 1
ATOM 753 N N . GLN A 1 98 ? 13.932 23.570 40.435 1.00 24.27 98 GLN A N 1
ATOM 754 C CA . GLN A 1 98 ? 14.567 22.675 41.438 1.00 20.24 98 GLN A CA 1
ATOM 755 C C . GLN A 1 98 ? 14.925 23.588 42.614 1.00 22.71 98 GLN A C 1
ATOM 756 O O . GLN A 1 98 ? 15.627 24.581 42.413 1.00 24.13 98 GLN A O 1
ATOM 762 N N . THR A 1 99 ? 14.454 23.273 43.824 1.00 19.94 99 THR A N 1
ATOM 763 C CA . THR A 1 99 ? 14.616 24.245 44.923 1.00 19.96 99 THR A CA 1
ATOM 764 C C . THR A 1 99 ? 14.949 23.575 46.231 1.00 21.07 99 THR A C 1
ATOM 765 O O . THR A 1 99 ? 14.571 22.415 46.470 1.00 22.32 99 THR A O 1
ATOM 769 N N . ASN A 1 100 ? 15.690 24.291 47.058 1.00 21.34 100 ASN A N 1
ATOM 770 C CA . ASN A 1 100 ? 15.952 23.812 48.427 1.00 21.87 100 ASN A CA 1
ATOM 771 C C . ASN A 1 100 ? 14.746 23.984 49.346 1.00 24.48 100 ASN A C 1
ATOM 772 O O . ASN A 1 100 ? 14.722 23.480 50.468 1.00 23.44 100 ASN A O 1
ATOM 777 N N . GLY A 1 101 ? 13.734 24.711 48.868 1.00 22.61 101 GLY A N 1
ATOM 778 C CA . GLY A 1 101 ? 12.478 24.823 49.592 1.00 21.07 101 GLY A CA 1
ATOM 779 C C . GLY A 1 101 ? 12.449 25.835 50.707 1.00 26.69 101 GLY A C 1
ATOM 780 O O . GLY A 1 101 ? 11.364 26.161 51.197 1.00 25.95 101 GLY A O 1
ATOM 781 N N . THR A 1 102 ? 13.611 26.329 51.111 1.00 24.97 102 THR A N 1
ATOM 782 C CA . THR A 1 102 ? 13.669 27.091 52.369 1.00 28.53 102 THR A CA 1
ATOM 783 C C . THR A 1 102 ? 13.021 28.468 52.296 1.00 28.45 102 THR A C 1
ATOM 784 O O . THR A 1 102 ? 12.659 29.050 53.333 1.00 32.57 102 THR A O 1
ATOM 788 N N . LEU A 1 103 ? 12.858 29.003 51.085 1.00 26.57 103 LEU A N 1
ATOM 789 C CA . LEU A 1 103 ? 12.182 30.280 50.903 1.00 27.46 103 LEU A CA 1
ATOM 790 C C . LEU A 1 103 ? 10.745 30.177 50.359 1.00 27.98 103 LEU A C 1
ATOM 791 O O . LEU A 1 103 ? 10.071 31.188 50.137 1.00 28.76 103 LEU A O 1
ATOM 796 N N . ILE A 1 104 ? 10.282 28.959 50.092 1.00 26.87 104 ILE A N 1
ATOM 797 C CA . ILE A 1 104 ? 8.921 28.769 49.650 1.00 26.10 104 ILE A CA 1
ATOM 798 C C . ILE A 1 104 ? 7.918 29.211 50.703 1.00 29.21 104 ILE A C 1
ATOM 799 O O . ILE A 1 104 ? 7.992 28.830 51.878 1.00 29.25 104 ILE A O 1
ATOM 804 N N . ASP A 1 105 ? 6.974 30.036 50.279 1.00 26.83 105 ASP A N 1
ATOM 805 C CA . ASP A 1 105 ? 5.875 30.450 51.131 1.00 27.55 105 ASP A CA 1
ATOM 806 C C . ASP A 1 105 ? 4.565 30.363 50.324 1.00 30.64 105 ASP A C 1
ATOM 807 O O . ASP A 1 105 ? 4.530 29.793 49.216 1.00 29.72 105 ASP A O 1
ATOM 812 N N . GLU A 1 106 ? 3.488 30.905 50.874 1.00 29.11 106 GLU A N 1
ATOM 813 C CA . GLU A 1 106 ? 2.195 30.808 50.206 1.00 34.41 106 GLU A CA 1
ATOM 814 C C . GLU A 1 106 ? 2.198 31.447 48.807 1.00 30.75 106 GLU A C 1
ATOM 815 O O . GLU A 1 106 ? 1.639 30.868 47.848 1.00 30.38 106 GLU A O 1
ATOM 821 N N . SER A 1 107 ? 2.884 32.579 48.663 1.00 30.18 107 SER A N 1
ATOM 822 C CA . SER A 1 107 ? 2.971 33.248 47.364 1.00 30.23 107 SER A CA 1
ATOM 823 C C . SER A 1 107 ? 3.668 32.402 46.307 1.00 29.66 107 SER A C 1
ATOM 824 O O . SER A 1 107 ? 3.216 32.357 45.161 1.00 30.50 107 SER A O 1
ATOM 827 N N . TRP A 1 108 ? 4.766 31.750 46.680 1.00 28.81 108 TRP A N 1
ATOM 828 C CA . TRP A 1 108 ? 5.435 30.828 45.762 1.00 28.77 108 TRP A CA 1
ATOM 829 C C . TRP A 1 108 ? 4.548 29.635 45.421 1.00 28.48 108 TRP A C 1
ATOM 830 O O . TRP A 1 108 ? 4.447 29.253 44.251 1.00 27.75 108 TRP A O 1
ATOM 841 N N . ALA A 1 109 ? 3.924 29.025 46.429 1.00 26.56 109 ALA A N 1
ATOM 842 C CA . ALA A 1 109 ? 3.136 27.814 46.195 1.00 27.79 109 ALA A CA 1
ATOM 843 C C . ALA A 1 109 ? 1.961 28.113 45.243 1.00 28.36 109 ALA A C 1
ATOM 844 O O . ALA A 1 109 ? 1.666 27.342 44.319 1.00 29.55 109 ALA A O 1
ATOM 846 N N . LYS A 1 110 ? 1.330 29.267 45.441 1.00 30.65 110 LYS A N 1
ATOM 847 C CA . LYS A 1 110 ? 0.227 29.671 44.557 1.00 32.04 110 LYS A CA 1
ATOM 848 C C . LYS A 1 110 ? 0.719 29.902 43.144 1.00 32.06 110 LYS A C 1
ATOM 849 O O . LYS A 1 110 ? 0.098 29.434 42.185 1.00 31.93 110 LYS A O 1
ATOM 855 N N . PHE A 1 111 ? 1.831 30.614 42.999 1.00 28.97 111 PHE A N 1
ATOM 856 C CA . PHE A 1 111 ? 2.409 30.838 41.675 1.00 27.89 111 PHE A CA 1
ATOM 857 C C . PHE A 1 111 ? 2.751 29.527 40.969 1.00 26.22 111 PHE A C 1
ATOM 858 O O . PHE A 1 111 ? 2.433 29.348 39.807 1.00 29.87 111 PHE A O 1
ATOM 866 N N . LEU A 1 112 ? 3.431 28.622 41.667 1.00 25.53 112 LEU A N 1
ATOM 867 C CA . LEU A 1 112 ? 3.873 27.371 41.037 1.00 22.40 112 LEU A CA 1
ATOM 868 C C . LEU A 1 112 ? 2.678 26.483 40.666 1.00 27.02 112 LEU A C 1
ATOM 869 O O . LEU A 1 112 ? 2.696 25.804 39.661 1.00 29.64 112 LEU A O 1
ATOM 874 N N . SER A 1 113 ? 1.624 26.518 41.475 1.00 28.26 113 SER A N 1
ATOM 875 C CA . SER A 1 113 ? 0.448 25.713 41.176 1.00 29.62 113 SER A CA 1
ATOM 876 C C . SER A 1 113 ? -0.288 26.334 39.984 1.00 28.78 113 SER A C 1
ATOM 877 O O . SER A 1 113 ? -0.605 25.634 39.014 1.00 32.75 113 SER A O 1
ATOM 880 N N . GLU A 1 114 ? -0.548 27.634 40.071 1.00 32.91 114 GLU A N 1
ATOM 881 C CA . GLU A 1 114 ? -1.306 28.346 39.017 1.00 33.74 114 GLU A CA 1
ATOM 882 C C . GLU A 1 114 ? -0.625 28.235 37.644 1.00 36.24 114 GLU A C 1
ATOM 883 O O . GLU A 1 114 ? -1.306 28.129 36.609 1.00 36.49 114 GLU A O 1
ATOM 889 N N . ASN A 1 115 ? 0.707 28.255 37.623 1.00 28.22 115 ASN A N 1
ATOM 890 C CA . ASN A 1 115 ? 1.468 28.187 36.368 1.00 27.55 115 ASN A CA 1
ATOM 891 C C . ASN A 1 115 ? 1.999 26.829 35.973 1.00 29.71 115 ASN A C 1
ATOM 892 O O . ASN A 1 115 ? 2.823 26.715 35.057 1.00 30.51 115 ASN A O 1
ATOM 897 N N . LYS A 1 116 ? 1.499 25.803 36.657 1.00 29.86 116 LYS A N 1
ATOM 898 C CA . LYS A 1 116 ? 1.769 24.409 36.315 1.00 33.90 116 LYS A CA 1
ATOM 899 C C . LYS A 1 116 ? 3.245 24.046 36.270 1.00 29.36 116 LYS A C 1
ATOM 900 O O . LYS A 1 116 ? 3.675 23.317 35.389 1.00 29.15 116 LYS A O 1
ATOM 906 N N . PHE A 1 117 ? 4.029 24.539 37.225 1.00 26.78 117 PHE A N 1
ATOM 907 C CA . PHE A 1 117 ? 5.431 24.167 37.257 1.00 25.68 117 PHE A CA 1
ATOM 908 C C . PHE A 1 117 ? 5.572 22.737 37.836 1.00 25.56 117 PHE A C 1
ATOM 909 O O . PHE A 1 117 ? 4.813 22.349 38.713 1.00 30.64 117 PHE A O 1
ATOM 917 N N . LEU A 1 118 ? 6.555 22.003 37.355 1.00 23.78 118 LEU A N 1
ATOM 918 C CA . LEU A 1 118 ? 6.985 20.774 38.022 1.00 23.00 118 LEU A CA 1
ATOM 919 C C . LEU A 1 118 ? 8.100 21.177 38.967 1.00 25.80 118 LEU A C 1
ATOM 920 O O . LEU A 1 118 ? 9.061 21.802 38.524 1.00 26.40 118 LEU A O 1
ATOM 925 N N . VAL A 1 119 ? 8.012 20.832 40.248 1.00 24.59 119 VAL A N 1
ATOM 926 C CA . VAL A 1 119 ? 9.035 21.303 41.201 1.00 23.81 119 VAL A CA 1
ATOM 927 C C . VAL A 1 119 ? 9.823 20.092 41.699 1.00 24.50 119 VAL A C 1
ATOM 928 O O . VAL A 1 119 ? 9.213 19.066 41.950 1.00 26.08 119 VAL A O 1
ATOM 932 N N . GLY A 1 120 ? 11.158 20.185 41.732 1.00 22.56 120 GLY A N 1
ATOM 933 C CA . GLY A 1 120 ? 12.005 19.204 42.430 1.00 21.40 120 GLY A CA 1
ATOM 934 C C . GLY A 1 120 ? 12.401 19.810 43.759 1.00 23.22 120 GLY A C 1
ATOM 935 O O . GLY A 1 120 ? 12.939 20.958 43.801 1.00 25.79 120 GLY A O 1
ATOM 936 N N . LEU A 1 121 ? 12.080 19.107 44.846 1.00 22.21 121 LEU A N 1
ATOM 937 C CA . LEU A 1 121 ? 12.332 19.628 46.187 1.00 20.56 121 LEU A CA 1
ATOM 938 C C . LEU A 1 121 ? 13.417 18.795 46.812 1.00 21.44 121 LEU A C 1
ATOM 939 O O . LEU A 1 121 ? 13.276 17.561 46.897 1.00 22.66 121 LEU A O 1
ATOM 944 N N . SER A 1 122 ? 14.515 19.438 47.201 1.00 20.96 122 SER A N 1
ATOM 945 C CA . SER A 1 122 ? 15.646 18.667 47.775 1.00 23.49 122 SER A CA 1
ATOM 946 C C . SER A 1 122 ? 15.464 18.314 49.238 1.00 21.87 122 SER A C 1
ATOM 947 O O . SER A 1 122 ? 15.364 19.177 50.119 1.00 24.28 122 SER A O 1
ATOM 950 N N . MET A 1 123 ? 15.435 17.007 49.500 1.00 21.45 123 MET A N 1
ATOM 951 C CA . MET A 1 123 ? 15.231 16.519 50.850 1.00 23.45 123 MET A CA 1
ATOM 952 C C . MET A 1 123 ? 15.983 15.219 50.943 1.00 24.91 123 MET A C 1
ATOM 953 O O . MET A 1 123 ? 15.814 14.340 50.091 1.00 24.05 123 MET A O 1
ATOM 958 N N . ASP A 1 124 ? 16.861 15.108 51.941 1.00 23.64 124 ASP A N 1
ATOM 959 C CA . ASP A 1 124 ? 17.776 13.964 51.996 1.00 25.00 124 ASP A CA 1
ATOM 960 C C . ASP A 1 124 ? 17.273 12.820 52.886 1.00 27.80 124 ASP A C 1
ATOM 961 O O . ASP A 1 124 ? 17.917 11.767 52.999 1.00 27.99 124 ASP A O 1
ATOM 966 N N . GLY A 1 125 ? 16.114 12.997 53.505 1.00 27.11 125 GLY A N 1
ATOM 967 C CA . GLY A 1 125 ? 15.596 11.958 54.390 1.00 26.81 125 GLY A CA 1
ATOM 968 C C . GLY A 1 125 ? 14.961 12.631 55.594 1.00 26.93 125 GLY A C 1
ATOM 969 O O . GLY A 1 125 ? 14.678 13.839 55.569 1.00 26.61 125 GLY A O 1
ATOM 970 N N . PRO A 1 126 ? 14.772 11.870 56.679 1.00 27.47 126 PRO A N 1
ATOM 971 C CA . PRO A 1 126 ? 14.212 12.396 57.929 1.00 27.23 126 PRO A CA 1
ATOM 972 C C . PRO A 1 126 ? 15.208 13.364 58.562 1.00 27.75 126 PRO A C 1
ATOM 973 O O . PRO A 1 126 ? 16.354 13.437 58.092 1.00 25.60 126 PRO A O 1
ATOM 977 N N . LYS A 1 127 ? 14.764 14.076 59.598 1.00 27.39 127 LYS A N 1
ATOM 978 C CA . LYS A 1 127 ? 15.499 15.205 60.197 1.00 30.29 127 LYS A CA 1
ATOM 979 C C . LYS A 1 127 ? 17.000 15.015 60.353 1.00 29.26 127 LYS A C 1
ATOM 980 O O . LYS A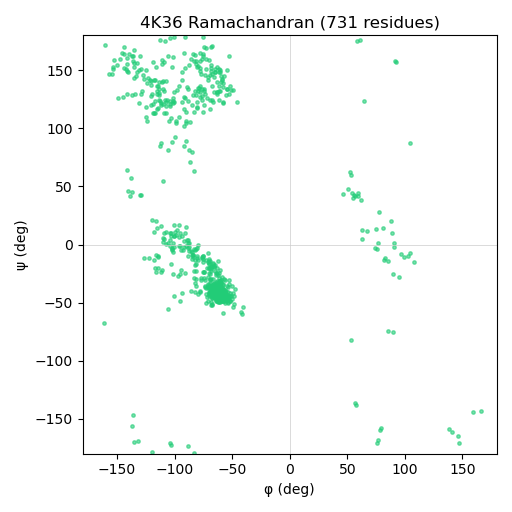 1 127 ? 17.780 15.778 59.816 1.00 29.21 127 LYS A O 1
ATOM 986 N N . GLU A 1 128 ? 17.416 13.992 61.109 1.00 29.25 128 GLU A N 1
ATOM 987 C CA . GLU A 1 128 ? 18.837 13.831 61.372 1.00 29.91 128 GLU A CA 1
ATOM 988 C C . GLU A 1 128 ? 19.663 13.529 60.125 1.00 30.23 128 GLU A C 1
ATOM 989 O O . GLU A 1 128 ? 20.767 14.037 59.966 1.00 31.45 128 GLU A O 1
ATOM 995 N N . ILE A 1 129 ? 19.123 12.723 59.210 1.00 26.96 129 ILE A N 1
ATOM 996 C CA . ILE A 1 129 ? 19.854 12.426 57.999 1.00 26.30 129 ILE A CA 1
ATOM 997 C C . ILE A 1 129 ? 19.966 13.681 57.098 1.00 26.40 129 ILE A C 1
ATOM 998 O O . ILE A 1 129 ? 21.011 13.931 56.500 1.00 26.25 129 ILE A O 1
ATOM 1003 N N . HIS A 1 130 ? 18.883 14.449 57.021 1.00 24.36 130 HIS A N 1
ATOM 1004 C CA . HIS A 1 130 ? 18.859 15.642 56.156 1.00 27.35 130 HIS A CA 1
ATOM 1005 C C . HIS A 1 130 ? 19.809 16.686 56.716 1.00 25.24 130 HIS A C 1
ATOM 1006 O O . HIS A 1 130 ? 20.689 17.185 55.992 1.00 24.96 130 HIS A O 1
ATOM 1013 N N . ASN A 1 131 ? 19.675 16.993 58.006 1.00 25.81 131 ASN A N 1
ATOM 1014 C CA . ASN A 1 131 ? 20.460 18.061 58.596 1.00 28.64 131 ASN A CA 1
ATOM 1015 C C . ASN A 1 131 ? 21.981 17.817 58.662 1.00 29.35 131 ASN A C 1
ATOM 1016 O O . ASN A 1 131 ? 22.771 18.771 58.810 1.00 30.17 131 ASN A O 1
ATOM 1021 N N . LEU A 1 132 ? 22.397 16.558 58.556 1.00 27.10 132 LEU A N 1
ATOM 1022 C CA . LEU A 1 132 ? 23.819 16.257 58.656 1.00 28.57 132 LEU A CA 1
ATOM 1023 C C . LEU A 1 132 ? 24.607 17.003 57.613 1.00 29.51 132 LEU A C 1
ATOM 1024 O O . LEU A 1 132 ? 25.692 17.505 57.898 1.00 30.85 132 LEU A O 1
ATOM 1029 N N . ASN A 1 133 ? 24.050 17.127 56.395 1.00 25.68 133 ASN A N 1
ATOM 1030 C CA . ASN A 1 133 ? 24.789 17.772 55.337 1.00 27.64 133 ASN A CA 1
ATOM 1031 C C . ASN A 1 133 ? 24.129 19.060 54.857 1.00 25.18 133 ASN A C 1
ATOM 1032 O O . ASN A 1 133 ? 24.798 19.915 54.339 1.00 27.85 133 ASN A O 1
ATOM 1037 N N . ARG A 1 134 ? 22.826 19.193 55.066 1.00 23.22 134 ARG A N 1
ATOM 1038 C CA . ARG A 1 134 ? 22.133 20.315 54.430 1.00 23.84 134 ARG A CA 1
ATOM 1039 C C . ARG A 1 134 ? 21.914 21.382 55.473 1.00 26.25 134 ARG A C 1
ATOM 1040 O O . ARG A 1 134 ? 20.881 21.417 56.155 1.00 30.30 134 ARG A O 1
ATOM 1048 N N . LYS A 1 135 ? 22.921 22.238 55.595 1.00 27.37 135 LYS A N 1
ATOM 1049 C CA . LYS A 1 135 ? 22.958 23.260 56.629 1.00 29.32 135 LYS A CA 1
ATOM 1050 C C . LYS A 1 135 ? 22.922 24.634 55.997 1.00 28.64 135 LYS A C 1
ATOM 1051 O O . LYS A 1 135 ? 23.391 24.794 54.858 1.00 26.80 135 LYS A O 1
ATOM 1057 N N . ASP A 1 136 ? 22.400 25.610 56.739 1.00 25.98 136 ASP A N 1
ATOM 1058 C CA . ASP A 1 136 ? 22.395 27.008 56.267 1.00 29.44 136 ASP A CA 1
ATOM 1059 C C . ASP A 1 136 ? 23.781 27.704 56.356 1.00 30.83 136 ASP A C 1
ATOM 1060 O O . ASP A 1 136 ? 24.766 27.082 56.713 1.00 30.70 136 ASP A O 1
ATOM 1065 N N . CYS A 1 137 ? 23.897 28.962 55.937 1.00 31.17 137 CYS A N 1
ATOM 1066 C CA . CYS A 1 137 ? 25.254 29.526 55.880 1.00 33.91 137 CYS A CA 1
ATOM 1067 C C . CYS A 1 137 ? 25.839 29.787 57.254 1.00 37.14 137 CYS A C 1
ATOM 1068 O O . CYS A 1 137 ? 27.049 29.974 57.380 1.00 43.13 137 CYS A O 1
ATOM 1071 N N . CYS A 1 138 ? 24.977 29.772 58.265 1.00 33.96 138 CYS A N 1
ATOM 1072 C CA . CYS A 1 138 ? 25.422 29.905 59.658 1.00 34.23 138 CYS A CA 1
ATOM 1073 C C . CYS A 1 138 ? 25.678 28.551 60.287 1.00 34.59 138 CYS A C 1
ATOM 1074 O O . CYS A 1 138 ? 26.123 28.460 61.454 1.00 39.10 138 CYS A O 1
ATOM 1077 N N . GLY A 1 139 ? 25.425 27.502 59.514 1.00 30.27 139 GLY A N 1
ATOM 1078 C CA . GLY A 1 139 ? 25.670 26.136 59.955 1.00 32.24 139 GLY A CA 1
ATOM 1079 C C . GLY A 1 139 ? 24.508 25.507 60.679 1.00 29.97 139 GLY A C 1
ATOM 1080 O O . GLY A 1 139 ? 24.652 24.397 61.232 1.00 32.31 139 GLY A O 1
ATOM 1081 N N . LEU A 1 140 ? 23.360 26.160 60.664 1.00 31.44 140 LEU A N 1
ATOM 1082 C CA . LEU A 1 140 ? 22.193 25.658 61.374 1.00 31.71 140 LEU A CA 1
ATOM 1083 C C . LEU A 1 140 ? 21.303 24.748 60.510 1.00 31.03 140 LEU A C 1
ATOM 1084 O O . LEU A 1 140 ? 21.575 24.552 59.315 1.00 30.30 140 LEU A O 1
ATOM 1089 N N . ASP A 1 141 ? 20.235 24.229 61.108 1.00 30.37 141 ASP A N 1
ATOM 1090 C CA . ASP A 1 141 ? 19.447 23.165 60.461 1.00 30.08 141 ASP A CA 1
ATOM 1091 C C . ASP A 1 141 ? 18.466 23.719 59.442 1.00 31.30 141 ASP A C 1
ATOM 1092 O O . ASP A 1 141 ? 18.049 24.887 59.534 1.00 31.81 141 ASP A O 1
ATOM 1097 N N . THR A 1 142 ? 18.094 22.885 58.463 1.00 28.53 142 THR A N 1
ATOM 1098 C CA . THR A 1 142 ? 17.151 23.332 57.435 1.00 31.81 142 THR A CA 1
ATOM 1099 C C . THR A 1 142 ? 15.938 22.421 57.267 1.00 26.81 142 THR A C 1
ATOM 1100 O O . THR A 1 142 ? 14.973 22.759 56.570 1.00 28.43 142 THR A O 1
ATOM 1104 N N . PHE A 1 143 ? 15.966 21.231 57.863 1.00 27.80 143 PHE A N 1
ATOM 1105 C CA . PHE A 1 143 ? 14.920 20.250 57.584 1.00 25.40 143 PHE A CA 1
ATOM 1106 C C . PHE A 1 143 ? 13.485 20.747 57.824 1.00 26.70 143 PHE A C 1
ATOM 1107 O O . PHE A 1 143 ? 12.599 20.488 57.019 1.00 28.23 143 PHE A O 1
ATOM 1115 N N . SER A 1 144 ? 13.256 21.514 58.883 1.00 29.23 144 SER A N 1
ATOM 1116 C CA . SER A 1 144 ? 11.879 21.928 59.136 1.00 28.53 144 SER A CA 1
ATOM 1117 C C . SER A 1 144 ? 11.347 22.870 58.030 1.00 27.65 144 SER A C 1
ATOM 1118 O O . SER A 1 144 ? 10.152 22.841 57.708 1.00 31.24 144 SER A O 1
ATOM 1121 N N . LYS A 1 145 ? 12.242 23.682 57.472 1.00 25.99 145 LYS A N 1
ATOM 1122 C CA . LYS A 1 145 ? 11.873 24.628 56.407 1.00 27.85 145 LYS A CA 1
ATOM 1123 C C . LYS A 1 145 ? 11.539 23.839 55.131 1.00 27.57 145 LYS A C 1
ATOM 1124 O O . LYS A 1 145 ? 10.628 24.183 54.359 1.00 28.60 145 LYS A O 1
ATOM 1130 N N . VAL A 1 146 ? 12.272 22.762 54.896 1.00 25.30 146 VAL A N 1
ATOM 1131 C CA . VAL A 1 146 ? 11.982 21.952 53.704 1.00 25.47 146 VAL A CA 1
ATOM 1132 C C . VAL A 1 146 ? 10.647 21.227 53.878 1.00 27.01 146 VAL A C 1
ATOM 1133 O O . VAL A 1 146 ? 9.861 21.096 52.920 1.00 26.59 146 VAL A O 1
ATOM 1137 N N . GLU A 1 147 ? 10.398 20.676 55.078 1.00 26.90 147 GLU A N 1
ATOM 1138 C CA . GLU A 1 147 ? 9.092 20.067 55.359 1.00 28.00 147 GLU A CA 1
ATOM 1139 C C . GLU A 1 147 ? 7.933 21.065 55.174 1.00 30.77 147 GLU A C 1
ATOM 1140 O O . GLU A 1 147 ? 6.851 20.723 54.675 1.00 31.85 147 GLU A O 1
ATOM 1146 N N . ARG A 1 148 ? 8.169 22.294 55.612 1.00 29.38 148 ARG A N 1
ATOM 1147 C CA . ARG A 1 148 ? 7.222 23.373 55.437 1.00 29.09 148 ARG A CA 1
ATOM 1148 C C . ARG A 1 148 ? 6.903 23.572 53.950 1.00 31.57 148 ARG A C 1
ATOM 1149 O O . ARG A 1 148 ? 5.741 23.732 53.565 1.00 31.30 148 ARG A O 1
ATOM 1157 N N . ALA A 1 149 ? 7.936 23.560 53.116 1.00 27.10 149 ALA A N 1
ATOM 1158 C CA . ALA A 1 149 ? 7.720 23.718 51.677 1.00 26.95 149 ALA A CA 1
ATOM 1159 C C . ALA A 1 149 ? 6.890 22.555 51.134 1.00 27.06 149 ALA A C 1
ATOM 1160 O O . ALA A 1 149 ? 5.960 22.772 50.369 1.00 28.02 149 ALA A O 1
ATOM 1162 N N . ALA A 1 150 ? 7.205 21.330 51.555 1.00 25.37 150 ALA A N 1
ATOM 1163 C CA . ALA A 1 150 ? 6.454 20.182 51.061 1.00 25.60 150 ALA A CA 1
ATOM 1164 C C . ALA A 1 150 ? 4.980 20.282 51.476 1.00 28.37 150 ALA A C 1
ATOM 1165 O O . ALA A 1 150 ? 4.093 19.921 50.707 1.00 29.28 150 ALA A O 1
ATOM 1167 N N . GLU A 1 151 ? 4.714 20.771 52.682 1.00 29.61 151 GLU A N 1
ATOM 1168 C CA . GLU A 1 151 ? 3.323 20.878 53.147 1.00 32.70 151 GLU A CA 1
ATOM 1169 C C . GLU A 1 151 ? 2.568 21.920 52.334 1.00 31.23 151 GLU A C 1
ATOM 1170 O O . GLU A 1 151 ? 1.402 21.718 51.997 1.00 33.06 151 GLU A O 1
ATOM 1176 N N . LEU A 1 152 ? 3.240 23.016 52.009 1.00 29.67 152 LEU A N 1
ATOM 1177 C CA . LEU A 1 152 ? 2.664 24.045 51.126 1.00 29.74 152 LEU A CA 1
ATOM 1178 C C . LEU A 1 152 ? 2.379 23.493 49.749 1.00 30.61 152 LEU A C 1
ATOM 1179 O O . LEU A 1 152 ? 1.340 23.782 49.138 1.00 30.85 152 LEU A O 1
ATOM 1184 N N . PHE A 1 153 ? 3.296 22.686 49.237 1.00 27.00 153 PHE A N 1
ATOM 1185 C CA . PHE A 1 153 ? 3.092 22.096 47.924 1.00 29.05 153 PHE A CA 1
ATOM 1186 C C . PHE A 1 153 ? 1.863 21.178 47.924 1.00 32.53 153 PHE A C 1
ATOM 1187 O O . PHE A 1 153 ? 1.092 21.160 46.979 1.00 31.47 153 PHE A O 1
ATOM 1195 N N . LYS A 1 154 ? 1.712 20.385 48.979 1.00 30.87 154 LYS A N 1
ATOM 1196 C CA . LYS A 1 154 ? 0.521 19.570 49.146 1.00 30.68 154 LYS A CA 1
ATOM 1197 C C . LYS A 1 154 ? -0.749 20.411 49.246 1.00 32.91 154 LYS A C 1
ATOM 1198 O O . LYS A 1 154 ? -1.732 20.118 48.581 1.00 38.30 154 LYS A O 1
ATOM 1204 N N . LYS A 1 155 ? -0.723 21.466 50.057 1.00 33.51 155 LYS A N 1
ATOM 1205 C CA . LYS A 1 155 ? -1.915 22.295 50.266 1.00 35.20 155 LYS A CA 1
ATOM 1206 C C . LYS A 1 155 ? -2.381 22.981 48.982 1.00 38.32 155 LYS A C 1
ATOM 1207 O O . LYS A 1 155 ? -3.586 23.132 48.746 1.00 36.40 155 LYS A O 1
ATOM 1213 N N . TYR A 1 156 ? -1.424 23.388 48.148 1.00 35.24 156 TYR A N 1
ATOM 1214 C CA . TYR A 1 156 ? -1.738 24.152 46.930 1.00 34.91 156 TYR A CA 1
ATOM 1215 C C . TYR A 1 156 ? -1.682 23.314 45.654 1.00 37.13 156 TYR A C 1
ATOM 1216 O O . TYR A 1 156 ? -1.824 23.837 44.556 1.00 39.53 156 TYR A O 1
ATOM 1225 N N . LYS A 1 157 ? -1.516 22.008 45.820 1.00 35.40 157 LYS A N 1
ATOM 1226 C CA . LYS A 1 157 ? -1.555 21.062 44.715 1.00 34.68 157 LYS A CA 1
ATOM 1227 C C . LYS A 1 157 ? -0.485 21.371 43.660 1.00 33.57 157 LYS A C 1
ATOM 1228 O O . LYS A 1 157 ? -0.733 21.327 42.467 1.00 37.71 157 LYS A O 1
ATOM 1234 N N . VAL A 1 158 ? 0.721 21.668 44.135 1.00 27.77 158 VAL A N 1
ATOM 1235 C CA . VAL A 1 158 ? 1.891 21.809 43.275 1.00 25.29 158 VAL A CA 1
ATOM 1236 C C . VAL A 1 158 ? 2.443 20.419 43.002 1.00 29.89 158 VAL A C 1
ATOM 1237 O O . VAL A 1 158 ? 2.624 19.640 43.953 1.00 30.22 158 VAL A O 1
ATOM 1241 N N . GLU A 1 159 ? 2.728 20.108 41.736 1.00 26.62 159 GLU A N 1
ATOM 1242 C CA . GLU A 1 159 ? 3.328 18.816 41.375 1.00 28.62 159 GLU A CA 1
ATOM 1243 C C . GLU A 1 159 ? 4.798 18.819 41.729 1.00 30.44 159 GLU A C 1
ATOM 1244 O O . GLU A 1 159 ? 5.547 19.710 41.305 1.00 27.57 159 GLU A O 1
ATOM 1250 N N . PHE A 1 160 ? 5.239 17.847 42.530 1.00 27.68 160 PHE A N 1
ATOM 1251 C CA . PHE A 1 160 ? 6.651 17.883 42.905 1.00 25.59 160 PHE A CA 1
ATOM 1252 C C . PHE A 1 160 ? 7.280 16.501 43.026 1.00 26.63 160 PHE A C 1
ATOM 1253 O O . PHE A 1 160 ? 6.577 15.515 43.278 1.00 29.62 160 PHE A O 1
ATOM 1261 N N . ASN A 1 161 ? 8.585 16.438 42.782 1.00 24.63 161 ASN A N 1
ATOM 1262 C CA . ASN A 1 161 ? 9.393 15.231 43.031 1.00 22.04 161 ASN A CA 1
ATOM 1263 C C . ASN A 1 161 ? 10.322 15.553 44.191 1.00 22.39 161 ASN A C 1
ATOM 1264 O O . ASN A 1 161 ? 10.644 16.708 44.443 1.00 24.21 161 ASN A O 1
ATOM 1269 N N . ILE A 1 162 ? 10.756 14.517 44.911 1.00 21.71 162 ILE A N 1
ATOM 1270 C CA . ILE A 1 162 ? 11.764 14.707 45.950 1.00 21.76 162 ILE A CA 1
ATOM 1271 C C . ILE A 1 162 ? 13.106 14.325 45.335 1.00 21.89 162 ILE A C 1
ATOM 1272 O O . ILE A 1 162 ? 13.223 13.271 44.682 1.00 23.75 162 ILE A O 1
ATOM 1277 N N . LEU A 1 163 ? 14.100 15.182 45.539 1.00 22.75 163 LEU A N 1
ATOM 1278 C CA . LEU A 1 163 ? 15.468 14.919 45.092 1.00 21.46 163 LEU A CA 1
ATOM 1279 C C . LEU A 1 163 ? 16.304 14.656 46.336 1.00 21.92 163 LEU A C 1
ATOM 1280 O O . LEU A 1 163 ? 16.498 15.555 47.156 1.00 22.34 163 LEU A O 1
ATOM 1285 N N . CYS A 1 164 ? 16.779 13.419 46.484 1.00 23.39 164 CYS A N 1
ATOM 1286 C CA . CYS A 1 164 ? 17.553 13.009 47.662 1.00 24.06 164 CYS A CA 1
ATOM 1287 C C . CYS A 1 164 ? 18.961 12.614 47.248 1.00 23.54 164 CYS A C 1
ATOM 1288 O O . CYS A 1 164 ? 19.108 11.708 46.434 1.00 23.34 164 CYS A O 1
ATOM 1291 N N . VAL A 1 165 ? 19.986 13.255 47.820 1.00 23.70 165 VAL A N 1
ATOM 1292 C CA . VAL A 1 165 ? 21.384 12.924 47.514 1.00 24.27 165 VAL A CA 1
ATOM 1293 C C . VAL A 1 165 ? 21.764 11.674 48.321 1.00 22.79 165 VAL A C 1
ATOM 1294 O O . VAL A 1 165 ? 21.406 11.547 49.493 1.00 27.78 165 VAL A O 1
ATOM 1298 N N . VAL A 1 166 ? 22.423 10.730 47.651 1.00 23.56 166 VAL A N 1
ATOM 1299 C CA . VAL A 1 166 ? 22.765 9.458 48.291 1.00 23.37 166 VAL A CA 1
ATOM 1300 C C . VAL A 1 166 ? 24.215 9.583 48.736 1.00 26.62 166 VAL A C 1
ATOM 1301 O O . VAL A 1 166 ? 25.125 9.579 47.895 1.00 23.73 166 VAL A O 1
ATOM 1305 N N . THR A 1 167 ? 24.399 9.737 50.047 1.00 27.64 167 THR A N 1
ATOM 1306 C CA . THR A 1 167 ? 25.724 9.843 50.666 1.00 25.78 167 THR A CA 1
ATOM 1307 C C . THR A 1 167 ? 26.012 8.513 51.327 1.00 27.41 167 THR A C 1
ATOM 1308 O O . THR A 1 167 ? 25.165 7.611 51.290 1.00 28.45 167 THR A O 1
ATOM 1312 N N . SER A 1 168 ? 27.195 8.367 51.911 1.00 27.39 168 SER A N 1
ATOM 1313 C CA . SER A 1 168 ? 27.499 7.099 52.588 1.00 26.87 168 SER A CA 1
ATOM 1314 C C . SER A 1 168 ? 26.508 6.862 53.719 1.00 28.73 168 SER A C 1
ATOM 1315 O O . SER A 1 168 ? 26.158 5.711 54.019 1.00 29.44 168 SER A O 1
ATOM 1318 N N . ASN A 1 169 ? 26.032 7.940 54.336 1.00 28.23 169 ASN A N 1
ATOM 1319 C CA . ASN A 1 169 ? 25.043 7.835 55.403 1.00 29.34 169 ASN A CA 1
ATOM 1320 C C . ASN A 1 169 ? 23.699 7.322 54.889 1.00 30.48 169 ASN A C 1
ATOM 1321 O O . ASN A 1 169 ? 23.064 6.475 55.509 1.00 29.57 169 ASN A O 1
ATOM 1326 N N . THR A 1 170 ? 23.273 7.804 53.727 1.00 26.97 170 THR A N 1
ATOM 1327 C CA . THR A 1 170 ? 22.044 7.308 53.124 1.00 26.08 170 THR A CA 1
ATOM 1328 C C . THR A 1 170 ? 22.128 5.802 52.921 1.00 28.56 170 THR A C 1
ATOM 1329 O O . THR A 1 170 ? 21.192 5.061 53.208 1.00 29.39 170 THR A O 1
ATOM 1333 N N . ALA A 1 171 ? 23.263 5.358 52.411 1.00 28.63 171 ALA A N 1
ATOM 1334 C CA . ALA A 1 171 ? 23.449 3.940 52.130 1.00 29.40 171 ALA A CA 1
ATOM 1335 C C . ALA A 1 171 ? 23.358 3.061 53.383 1.00 33.82 171 ALA A C 1
ATOM 1336 O O . ALA A 1 171 ? 22.945 1.892 53.295 1.00 33.86 171 ALA A O 1
ATOM 1338 N N . ARG A 1 172 ? 23.719 3.621 54.539 1.00 31.66 172 ARG A N 1
ATOM 1339 C CA . ARG A 1 172 ? 23.721 2.861 55.798 1.00 33.47 172 ARG A CA 1
ATOM 1340 C C . ARG A 1 172 ? 22.338 2.828 56.441 1.00 34.85 172 ARG A C 1
ATOM 1341 O O . ARG A 1 172 ? 22.093 2.069 57.394 1.00 34.52 172 ARG A O 1
ATOM 1349 N N . HIS A 1 173 ? 21.428 3.646 55.922 1.00 30.03 173 HIS A N 1
ATOM 1350 C CA . HIS A 1 173 ? 20.122 3.826 56.533 1.00 29.30 173 HIS A CA 1
ATOM 1351 C C . HIS A 1 173 ? 18.974 3.925 55.528 1.00 27.17 173 HIS A C 1
ATOM 1352 O O . HIS A 1 173 ? 18.084 4.776 55.691 1.00 28.82 173 HIS A O 1
ATOM 1359 N N . VAL A 1 174 ? 18.969 3.030 54.547 1.00 28.63 174 VAL A N 1
ATOM 1360 C CA . VAL A 1 174 ? 17.905 3.040 53.543 1.00 27.31 174 VAL A CA 1
ATOM 1361 C C . VAL A 1 174 ? 16.539 2.880 54.202 1.00 27.42 174 VAL A C 1
ATOM 1362 O O . VAL A 1 174 ? 15.573 3.530 53.809 1.00 28.75 174 VAL A O 1
ATOM 1366 N N . ASN A 1 175 ? 16.462 2.011 55.206 1.00 26.70 175 ASN A N 1
ATOM 1367 C CA . ASN A 1 175 ? 15.201 1.826 55.881 1.00 29.20 175 ASN A CA 1
ATOM 1368 C C . ASN A 1 175 ? 14.593 3.119 56.422 1.00 29.30 175 ASN A C 1
ATOM 1369 O O . ASN A 1 175 ? 13.414 3.378 56.174 1.00 30.14 175 ASN A O 1
ATOM 1374 N N . LYS A 1 176 ? 15.389 3.927 57.116 1.00 31.05 176 LYS A N 1
ATOM 1375 C CA . LYS A 1 176 ? 14.888 5.182 57.700 1.00 28.98 176 LYS A CA 1
ATOM 1376 C C . LYS A 1 176 ? 14.466 6.194 56.621 1.00 27.47 176 LYS A C 1
ATOM 1377 O O . LYS A 1 176 ? 13.441 6.855 56.749 1.00 29.09 176 LYS A O 1
ATOM 1383 N N . VAL A 1 177 ? 15.245 6.258 55.555 1.00 27.34 177 VAL A N 1
ATOM 1384 C CA . VAL A 1 177 ? 14.946 7.186 54.444 1.00 23.40 177 VAL A CA 1
ATOM 1385 C C . VAL A 1 177 ? 13.682 6.762 53.690 1.00 26.27 177 VAL A C 1
ATOM 1386 O O . VAL A 1 177 ? 12.779 7.582 53.471 1.00 26.36 177 VAL A O 1
ATOM 1390 N N . TYR A 1 178 ? 13.603 5.488 53.310 1.00 25.29 178 TYR A N 1
ATOM 1391 C CA . TYR A 1 178 ? 12.471 5.007 52.559 1.00 26.68 178 TYR A CA 1
ATOM 1392 C C . TYR A 1 178 ? 11.229 5.119 53.433 1.00 28.83 178 TYR A C 1
ATOM 1393 O O . TYR A 1 178 ? 10.181 5.533 52.959 1.00 29.04 178 TYR A O 1
ATOM 1402 N N . LYS A 1 179 ? 11.342 4.773 54.724 1.00 28.33 179 LYS A N 1
ATOM 1403 C CA . LYS A 1 179 ? 10.154 4.854 55.567 1.00 27.54 179 LYS A CA 1
ATOM 1404 C C . LYS A 1 179 ? 9.659 6.264 55.790 1.00 29.65 179 LYS A C 1
ATOM 1405 O O . LYS A 1 179 ? 8.441 6.484 55.826 1.00 31.08 179 LYS A O 1
ATOM 1411 N N . TYR A 1 180 ? 10.584 7.221 55.909 1.00 29.30 180 TYR A N 1
ATOM 1412 C CA . TYR A 1 180 ? 10.208 8.612 56.060 1.00 27.75 180 TYR A CA 1
ATOM 1413 C C . TYR A 1 180 ? 9.439 9.103 54.826 1.00 30.64 180 TYR A C 1
ATOM 1414 O O . TYR A 1 180 ? 8.350 9.677 54.939 1.00 27.32 180 TYR A O 1
ATOM 1423 N N . PHE A 1 181 ? 9.955 8.815 53.641 1.00 27.28 181 PHE A N 1
ATOM 1424 C CA . PHE A 1 181 ? 9.290 9.321 52.427 1.00 27.87 181 PHE A CA 1
ATOM 1425 C C . PHE A 1 181 ? 7.914 8.664 52.269 1.00 27.55 181 PHE A C 1
ATOM 1426 O O . PHE A 1 181 ? 6.959 9.278 51.795 1.00 29.67 181 PHE A O 1
ATOM 1434 N N . LYS A 1 182 ? 7.812 7.406 52.689 1.00 28.30 182 LYS A N 1
ATOM 1435 C CA . LYS A 1 182 ? 6.563 6.676 52.642 1.00 30.78 182 LYS A CA 1
ATOM 1436 C C . LYS A 1 182 ? 5.528 7.308 53.582 1.00 29.46 182 LYS A C 1
ATOM 1437 O O . LYS A 1 182 ? 4.387 7.510 53.177 1.00 31.39 182 LYS A O 1
ATOM 1443 N N . GLU A 1 183 ? 5.942 7.650 54.807 1.00 30.45 183 GLU A N 1
ATOM 1444 C CA . GLU A 1 183 ? 5.068 8.274 55.803 1.00 32.21 183 GLU A CA 1
ATOM 1445 C C . GLU A 1 183 ? 4.547 9.608 55.288 1.00 34.77 183 GLU A C 1
ATOM 1446 O O . GLU A 1 183 ? 3.406 9.978 55.547 1.00 36.87 183 GLU A O 1
ATOM 1448 N N . LYS A 1 184 ? 5.381 10.323 54.541 1.00 30.56 184 LYS A N 1
ATOM 1449 C CA . LYS A 1 184 ? 4.989 11.635 54.025 1.00 30.80 184 LYS A CA 1
ATOM 1450 C C . LYS A 1 184 ? 4.172 11.584 52.727 1.00 32.23 184 LYS A C 1
ATOM 1451 O O . LYS A 1 184 ? 3.696 12.616 52.225 1.00 34.77 184 LYS A O 1
ATOM 1457 N N . ASP A 1 185 ? 4.008 10.372 52.207 1.00 30.81 185 ASP A N 1
ATOM 1458 C CA . ASP A 1 185 ? 3.283 10.091 50.987 1.00 32.01 185 ASP A CA 1
ATOM 1459 C C . ASP A 1 185 ? 3.949 10.778 49.816 1.00 34.16 185 ASP A C 1
ATOM 1460 O O . ASP A 1 185 ? 3.277 11.295 48.919 1.00 34.89 185 ASP A O 1
ATOM 1465 N N . PHE A 1 186 ? 5.280 10.793 49.837 1.00 32.22 186 PHE A N 1
ATOM 1466 C CA . PHE A 1 186 ? 6.047 11.279 48.688 1.00 31.14 186 PHE A CA 1
ATOM 1467 C C . PHE A 1 186 ? 6.230 10.103 47.751 1.00 31.46 186 PHE A C 1
ATOM 1468 O O . PHE A 1 186 ? 7.032 9.209 48.025 1.00 33.02 186 PHE A O 1
ATOM 1476 N N . LYS A 1 187 ? 5.501 10.103 46.654 1.00 29.85 187 LYS A N 1
ATOM 1477 C CA . LYS A 1 187 ? 5.541 8.934 45.780 1.00 33.06 187 LYS A CA 1
ATOM 1478 C C . LYS A 1 187 ? 6.358 9.094 44.500 1.00 31.94 187 LYS A C 1
ATOM 1479 O O . LYS A 1 187 ? 6.359 8.177 43.656 1.00 32.25 187 LYS A O 1
ATOM 1485 N N . PHE A 1 188 ? 7.025 10.241 44.329 1.00 26.69 188 PHE A N 1
ATOM 1486 C CA . PHE A 1 188 ? 7.910 10.459 43.176 1.00 27.19 188 PHE A CA 1
ATOM 1487 C C . PHE A 1 188 ? 9.279 10.829 43.711 1.00 23.62 188 PHE A C 1
ATOM 1488 O O . PHE A 1 188 ? 9.454 11.950 44.224 1.00 24.33 188 PHE A O 1
ATOM 1496 N N . LEU A 1 189 ? 10.219 9.887 43.627 1.00 24.02 189 LEU A N 1
ATOM 1497 C CA . LEU A 1 189 ? 11.520 10.034 44.272 1.00 20.54 189 LEU A CA 1
ATOM 1498 C C . LEU A 1 189 ? 12.619 9.954 43.257 1.00 22.15 189 LEU A C 1
ATOM 1499 O O . LEU A 1 189 ? 12.566 9.131 42.330 1.00 23.95 189 LEU A O 1
ATOM 1504 N N . GLN A 1 190 ? 13.640 10.771 43.438 1.00 21.32 190 GLN A N 1
ATOM 1505 C CA . GLN A 1 190 ? 14.845 10.689 42.615 1.00 23.12 190 GLN A CA 1
ATOM 1506 C C . GLN A 1 190 ? 16.038 10.673 43.530 1.00 23.31 190 GLN A C 1
ATOM 1507 O O . GLN A 1 190 ? 16.223 11.598 44.333 1.00 23.25 190 GLN A O 1
ATOM 1513 N N . PHE A 1 191 ? 16.840 9.626 43.423 1.00 23.79 191 PHE A N 1
ATOM 1514 C CA . PHE 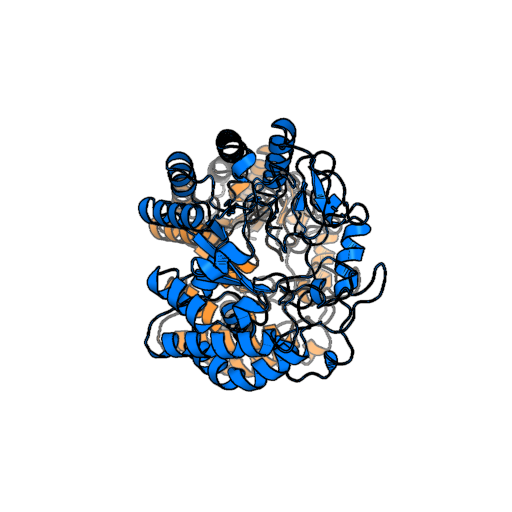A 1 191 ? 18.046 9.495 44.230 1.00 22.23 191 PHE A CA 1
ATOM 1515 C C . PHE A 1 191 ? 19.250 9.808 43.392 1.00 26.62 191 PHE A C 1
ATOM 1516 O O . PHE A 1 191 ? 19.502 9.160 42.366 1.00 32.45 191 PHE A O 1
ATOM 1524 N N . ILE A 1 192 ? 20.000 10.805 43.831 1.00 25.11 192 ILE A N 1
ATOM 1525 C CA . ILE A 1 192 ? 21.122 11.319 43.089 1.00 25.54 192 ILE A CA 1
ATOM 1526 C C . ILE A 1 192 ? 22.418 10.898 43.758 1.00 27.32 192 ILE A C 1
ATOM 1527 O O . ILE A 1 192 ? 22.667 11.269 44.911 1.00 26.83 192 ILE A O 1
ATOM 1532 N N . ASN A 1 193 ? 23.257 10.151 43.058 1.00 29.23 193 ASN A N 1
ATOM 1533 C CA . ASN A 1 193 ? 24.518 9.734 43.691 1.00 29.29 193 ASN A CA 1
ATOM 1534 C C . ASN A 1 193 ? 25.373 10.930 44.060 1.00 29.68 193 ASN A C 1
ATOM 1535 O O . ASN A 1 193 ? 25.581 11.814 43.240 1.00 28.88 193 ASN A O 1
ATOM 1540 N N . CYS A 1 194 ? 25.879 10.954 45.287 1.00 27.27 194 CYS A N 1
ATOM 1541 C CA . CYS A 1 194 ? 26.715 12.064 45.698 1.00 28.34 194 CYS A CA 1
ATOM 1542 C C . CYS A 1 194 ? 28.017 12.035 44.903 1.00 31.84 194 CYS A C 1
ATOM 1543 O O . CYS A 1 194 ? 28.768 11.061 44.949 1.00 31.90 194 CYS A O 1
ATOM 1546 N N . LEU A 1 195 ? 28.299 13.117 44.205 1.00 29.72 195 LEU A N 1
ATOM 1547 C CA . LEU A 1 195 ? 29.511 13.237 43.422 1.00 30.09 195 LEU A CA 1
ATOM 1548 C C . LEU A 1 195 ? 30.585 13.963 44.213 1.00 34.19 195 LEU A C 1
ATOM 1549 O O . LEU A 1 195 ? 30.317 14.965 44.868 1.00 33.67 195 LEU A O 1
ATOM 1554 N N . ASP A 1 196 ? 31.806 13.448 44.150 1.00 32.40 196 ASP A N 1
ATOM 1555 C CA . ASP A 1 196 ? 32.943 14.163 44.707 1.00 33.12 196 ASP A CA 1
ATOM 1556 C C . ASP A 1 196 ? 33.282 15.269 43.721 1.00 34.39 196 ASP A C 1
ATOM 1557 O O . ASP A 1 196 ? 32.890 15.208 42.545 1.00 33.89 196 ASP A O 1
ATOM 1562 N N . PRO A 1 197 ? 33.994 16.296 44.174 1.00 35.37 197 PRO A N 1
ATOM 1563 C CA . PRO A 1 197 ? 34.278 17.389 43.245 1.00 36.94 197 PRO A CA 1
ATOM 1564 C C . PRO A 1 197 ? 35.036 16.911 42.008 1.00 34.60 197 PRO A C 1
ATOM 1565 O O . PRO A 1 197 ? 35.887 16.024 42.105 1.00 37.86 197 PRO A O 1
ATOM 1569 N N . LEU A 1 198 ? 34.699 17.461 40.846 1.00 35.59 198 LEU A N 1
ATOM 1570 C CA . LEU A 1 198 ? 35.273 17.006 39.585 1.00 35.63 198 LEU A CA 1
ATOM 1571 C C . LEU A 1 198 ? 36.799 17.000 39.625 1.00 41.26 198 LEU A C 1
ATOM 1572 O O . LEU A 1 198 ? 37.434 17.985 40.046 1.00 40.23 198 LEU A O 1
ATOM 1577 N N . TYR A 1 199 ? 37.353 15.860 39.222 1.00 39.61 199 TYR A N 1
ATOM 1578 C CA . TYR A 1 199 ? 38.789 15.630 39.060 1.00 41.73 199 TYR A CA 1
ATOM 1579 C C . TYR A 1 199 ? 39.569 15.437 40.356 1.00 42.31 199 TYR A C 1
ATOM 1580 O O . TYR A 1 199 ? 40.759 15.140 40.313 1.00 46.37 199 TYR A O 1
ATOM 1589 N N . GLU A 1 200 ? 38.907 15.574 41.502 1.00 39.05 200 GLU A N 1
ATOM 1590 C CA . GLU A 1 200 ? 39.530 15.166 42.761 1.00 38.36 200 GLU A CA 1
ATOM 1591 C C . GLU A 1 200 ? 39.585 13.663 42.873 1.00 42.73 200 GLU A C 1
ATOM 1592 O O . GLU A 1 200 ? 38.822 12.954 42.216 1.00 41.50 200 GLU A O 1
ATOM 1598 N N . GLU A 1 201 ? 40.471 13.165 43.720 1.00 43.41 201 GLU A N 1
ATOM 1599 C CA . GLU A 1 201 ? 40.481 11.739 43.972 1.00 43.58 201 GLU A CA 1
ATOM 1600 C C . GLU A 1 201 ? 39.171 11.377 44.665 1.00 41.60 201 GLU A C 1
ATOM 1601 O O . GLU A 1 201 ? 38.754 12.035 45.616 1.00 42.84 201 GLU A O 1
ATOM 1607 N N . LYS A 1 202 ? 38.495 10.350 44.168 1.00 41.63 202 LYS A N 1
ATOM 1608 C CA . LYS A 1 202 ? 37.180 10.009 44.703 1.00 38.33 202 LYS A CA 1
ATOM 1609 C C . LYS A 1 202 ? 37.234 9.256 46.030 1.00 39.58 202 LYS A C 1
ATOM 1610 O O . LYS A 1 202 ? 38.167 8.506 46.298 1.00 44.22 202 LYS A O 1
ATOM 1616 N N . GLY A 1 203 ? 36.221 9.461 46.863 1.00 38.06 203 GLY A N 1
ATOM 1617 C CA . GLY A 1 203 ? 36.021 8.679 48.066 1.00 39.26 203 GLY A CA 1
ATOM 1618 C C . GLY A 1 203 ? 36.713 9.173 49.323 1.00 39.23 203 GLY A C 1
ATOM 1619 O O . GLY A 1 203 ? 36.873 8.411 50.268 1.00 40.46 203 GLY A O 1
ATOM 1620 N N . LYS A 1 204 ? 37.095 10.446 49.351 1.00 39.57 204 LYS A N 1
ATOM 1621 C CA . LYS A 1 204 ? 37.904 10.996 50.454 1.00 36.49 204 LYS A CA 1
ATOM 1622 C C . LYS A 1 204 ? 37.160 11.813 51.514 1.00 41.41 204 LYS A C 1
ATOM 1623 O O . LYS A 1 204 ? 37.758 12.218 52.510 1.00 40.22 204 LYS A O 1
ATOM 1629 N N . TYR A 1 205 ? 35.878 12.090 51.312 1.00 37.98 205 TYR A N 1
ATOM 1630 C CA . TYR A 1 205 ? 35.128 12.865 52.304 1.00 37.57 205 TYR A CA 1
ATOM 1631 C C . TYR A 1 205 ? 34.276 11.917 53.132 1.00 35.61 205 TYR A C 1
ATOM 1632 O O . TYR A 1 205 ? 34.031 10.792 52.710 1.00 36.98 205 TYR A O 1
ATOM 1641 N N . ASN A 1 206 ? 33.808 12.339 54.306 1.00 34.89 206 ASN A N 1
ATOM 1642 C CA . ASN A 1 206 ? 33.017 11.396 55.092 1.00 35.85 206 ASN A CA 1
ATOM 1643 C C . ASN A 1 206 ? 31.662 11.104 54.452 1.00 35.72 206 ASN A C 1
ATOM 1644 O O . ASN A 1 206 ? 31.081 10.042 54.676 1.00 38.09 206 ASN A O 1
ATOM 1649 N N . TYR A 1 207 ? 31.170 12.047 53.649 1.00 33.20 207 TYR A N 1
ATOM 1650 C CA . TYR A 1 207 ? 29.900 11.843 52.957 1.00 33.53 207 TYR A CA 1
ATOM 1651 C C . TYR A 1 207 ? 30.056 11.028 51.682 1.00 32.19 207 TYR A C 1
ATOM 1652 O O . TYR A 1 207 ? 29.041 10.629 51.095 1.00 31.35 207 TYR A O 1
ATOM 1661 N N . SER A 1 208 ? 31.293 10.839 51.203 1.00 31.90 208 SER A N 1
ATOM 1662 C CA . SER A 1 208 ? 31.513 10.227 49.883 1.00 33.02 208 SER A CA 1
ATOM 1663 C C . SER A 1 208 ? 30.831 8.873 49.732 1.00 30.54 208 SER A C 1
ATOM 1664 O O . SER A 1 208 ? 30.881 8.032 50.629 1.00 33.05 208 SER A O 1
ATOM 1667 N N . LEU A 1 209 ? 30.162 8.693 48.605 1.00 29.01 209 LEU A N 1
ATOM 1668 C CA . LEU A 1 209 ? 29.466 7.451 48.322 1.00 27.12 209 LEU A CA 1
ATOM 1669 C C . LEU A 1 209 ? 30.438 6.570 47.570 1.00 28.93 209 LEU A C 1
ATOM 1670 O O . LEU A 1 209 ? 30.649 6.739 46.361 1.00 32.44 209 LEU A O 1
ATOM 1675 N N . LYS A 1 210 ? 31.024 5.606 48.274 1.00 31.21 210 LYS A N 1
ATOM 1676 C CA . LYS A 1 210 ? 31.942 4.669 47.635 1.00 32.74 210 LYS A CA 1
ATOM 1677 C C . LYS A 1 210 ? 31.151 3.553 46.937 1.00 30.26 210 LYS A C 1
ATOM 1678 O O . LYS A 1 210 ? 30.008 3.291 47.308 1.00 31.20 210 LYS A O 1
ATOM 1684 N N . PRO A 1 211 ? 31.755 2.884 45.945 1.00 32.49 211 PRO A N 1
ATOM 1685 C CA . PRO A 1 211 ? 30.999 1.841 45.229 1.00 31.95 211 PRO A CA 1
ATOM 1686 C C . PRO A 1 211 ? 30.373 0.769 46.131 1.00 32.77 211 PRO A C 1
ATOM 1687 O O . PRO A 1 211 ? 29.241 0.381 45.904 1.00 30.88 211 PRO A O 1
ATOM 1691 N N A LYS A 1 212 ? 31.101 0.303 47.141 0.56 33.93 212 LYS A N 1
ATOM 1692 N N B LYS A 1 212 ? 31.085 0.304 47.152 0.44 33.93 212 LYS A N 1
ATOM 1693 C CA A LYS A 1 212 ? 30.551 -0.712 48.035 0.56 35.11 212 LYS A CA 1
ATOM 1694 C CA B LYS A 1 212 ? 30.509 -0.733 48.005 0.44 35.07 212 LYS A CA 1
ATOM 1695 C C A LYS A 1 212 ? 29.311 -0.209 48.797 0.56 33.73 212 LYS A C 1
ATOM 1696 C C B LYS A 1 212 ? 29.302 -0.214 48.816 0.44 33.73 212 LYS A C 1
ATOM 1697 O O A LYS A 1 212 ? 28.368 -0.965 49.025 0.56 33.86 212 LYS A O 1
ATOM 1698 O O B LYS A 1 212 ? 28.371 -0.968 49.101 0.44 33.86 212 LYS A O 1
ATOM 1709 N N . ASP A 1 213 ? 29.313 1.075 49.153 1.00 34.82 213 ASP A N 1
ATOM 1710 C CA . ASP A 1 213 ? 28.158 1.714 49.813 1.00 31.23 213 ASP A CA 1
ATOM 1711 C C . ASP A 1 213 ? 26.965 1.754 48.826 1.00 29.99 213 ASP A C 1
ATOM 1712 O O . ASP A 1 213 ? 25.829 1.490 49.198 1.00 29.91 213 ASP A O 1
ATOM 1717 N N . TYR A 1 214 ? 27.237 2.090 47.564 1.00 29.70 214 TYR A N 1
ATOM 1718 C CA . TYR A 1 214 ? 26.190 2.275 46.566 1.00 26.87 214 TYR A CA 1
ATOM 1719 C C . TYR A 1 214 ? 25.533 0.911 46.219 1.00 29.52 214 TYR A C 1
ATOM 1720 O O . TYR A 1 214 ? 24.332 0.839 46.037 1.00 29.18 214 TYR A O 1
ATOM 1729 N N . THR A 1 215 ? 26.322 -0.164 46.206 1.00 29.21 215 THR A N 1
ATOM 1730 C CA . THR A 1 215 ? 25.759 -1.515 46.019 1.00 29.37 215 THR A CA 1
ATOM 1731 C C . THR A 1 215 ? 24.734 -1.837 47.121 1.00 27.38 215 THR A C 1
ATOM 1732 O O . THR A 1 215 ? 23.630 -2.342 46.857 1.00 27.23 215 THR A O 1
ATOM 1736 N N . LYS A 1 216 ? 25.109 -1.550 48.360 1.00 27.76 216 LYS A N 1
ATOM 1737 C CA . LYS A 1 216 ? 24.258 -1.807 49.502 1.00 25.87 216 LYS A CA 1
ATOM 1738 C C . LYS A 1 216 ? 22.992 -0.981 49.410 1.00 28.21 216 LYS A C 1
ATOM 1739 O O . LYS A 1 216 ? 21.883 -1.474 49.658 1.00 26.45 216 LYS A O 1
ATOM 1745 N N . PHE A 1 217 ? 23.167 0.288 49.055 1.00 28.77 217 PHE A N 1
ATOM 1746 C CA . PHE A 1 217 ? 22.031 1.194 48.842 1.00 25.56 217 PHE A CA 1
ATOM 1747 C C . PHE A 1 217 ? 21.046 0.663 47.801 1.00 24.37 217 PHE A C 1
ATOM 1748 O O . PHE A 1 217 ? 19.862 0.560 48.066 1.00 24.25 217 PHE A O 1
ATOM 1756 N N . LEU A 1 218 ? 21.560 0.281 46.651 1.00 22.88 218 LEU A N 1
ATOM 1757 C CA . LEU A 1 218 ? 20.697 -0.095 45.530 1.00 24.49 218 LEU A CA 1
ATOM 1758 C C . LEU A 1 218 ? 19.927 -1.334 45.893 1.00 25.94 218 LEU A C 1
ATOM 1759 O O . LEU A 1 218 ? 18.731 -1.389 45.678 1.00 25.27 218 LEU A O 1
ATOM 1764 N N . LYS A 1 219 ? 20.606 -2.294 46.526 1.00 24.88 219 LYS A N 1
ATOM 1765 C CA . LYS A 1 219 ? 19.945 -3.542 46.823 1.00 25.96 219 LYS A CA 1
ATOM 1766 C C . LYS A 1 219 ? 18.837 -3.343 47.850 1.00 25.99 219 LYS A C 1
ATOM 1767 O O . LYS A 1 219 ? 17.718 -3.847 47.670 1.00 25.59 219 LYS A O 1
ATOM 1773 N N . ASN A 1 220 ? 19.135 -2.591 48.912 1.00 22.16 220 ASN A N 1
ATOM 1774 C CA . ASN A 1 220 ? 18.129 -2.341 49.946 1.00 24.32 220 ASN A CA 1
ATOM 1775 C C . ASN A 1 220 ? 16.951 -1.517 49.424 1.00 25.82 220 ASN A C 1
ATOM 1776 O O . ASN A 1 220 ? 15.797 -1.782 49.754 1.00 25.89 220 ASN A O 1
ATOM 1781 N N . LEU A 1 221 ? 17.247 -0.486 48.636 1.00 25.61 221 LEU A N 1
ATOM 1782 C CA . LEU A 1 221 ? 16.183 0.363 48.140 1.00 24.46 221 LEU A CA 1
ATOM 1783 C C . LEU A 1 221 ? 15.278 -0.457 47.230 1.00 24.96 221 LEU A C 1
ATOM 1784 O O . LEU A 1 221 ? 14.057 -0.363 47.327 1.00 25.34 221 LEU A O 1
ATOM 1789 N N . PHE A 1 222 ? 15.881 -1.275 46.370 1.00 23.17 222 PHE A N 1
ATOM 1790 C CA . PHE A 1 222 ? 15.093 -2.139 45.508 1.00 24.66 222 PHE A CA 1
ATOM 1791 C C . PHE A 1 222 ? 14.155 -3.059 46.292 1.00 25.98 222 PHE A C 1
ATOM 1792 O O . PHE A 1 222 ? 12.995 -3.248 45.904 1.00 25.55 222 PHE A O 1
ATOM 1800 N N . ASP A 1 223 ? 14.652 -3.659 47.370 1.00 25.53 223 ASP A N 1
ATOM 1801 C CA . ASP A 1 223 ? 13.795 -4.544 48.145 1.00 25.37 223 ASP A CA 1
ATOM 1802 C C . ASP A 1 223 ? 12.590 -3.845 48.722 1.00 28.12 223 ASP A C 1
ATOM 1803 O O . ASP A 1 223 ? 11.488 -4.396 48.706 1.00 29.78 223 ASP A O 1
ATOM 1808 N N . PHE A 1 224 ? 12.785 -2.612 49.209 1.00 25.96 224 PHE A N 1
ATOM 1809 C CA . PHE A 1 224 ? 11.668 -1.841 49.736 1.00 26.89 224 PHE A CA 1
ATOM 1810 C C . PHE A 1 224 ? 10.668 -1.492 48.631 1.00 26.63 224 PHE A C 1
ATOM 1811 O O . PHE A 1 224 ? 9.454 -1.571 48.834 1.00 28.41 224 PHE A O 1
ATOM 1819 N N . TRP A 1 225 ? 11.190 -1.099 47.473 1.00 25.00 225 TRP A N 1
ATOM 1820 C CA . TRP A 1 225 ? 10.378 -0.672 46.346 1.00 24.59 225 TRP A CA 1
ATOM 1821 C C . TRP A 1 225 ? 9.591 -1.857 45.815 1.00 28.55 225 TRP A C 1
ATOM 1822 O O . TRP A 1 225 ? 8.419 -1.738 45.545 1.00 29.60 225 TRP A O 1
ATOM 1833 N N . TYR A 1 226 ? 10.258 -2.991 45.682 1.00 27.78 226 TYR A N 1
ATOM 1834 C CA . TYR A 1 226 ? 9.586 -4.168 45.128 1.00 29.63 226 TYR A CA 1
ATOM 1835 C C . TYR A 1 226 ? 8.479 -4.655 46.067 1.00 33.64 226 TYR A C 1
ATOM 1836 O O . TYR A 1 226 ? 7.393 -5.026 45.629 1.00 35.83 226 TYR A O 1
ATOM 1845 N N . GLU A 1 227 ? 8.768 -4.653 47.361 1.00 32.79 227 GLU A N 1
ATOM 1846 C CA . GLU A 1 227 ? 7.777 -5.042 48.358 1.00 35.58 227 GLU A CA 1
ATOM 1847 C C . GLU A 1 227 ? 6.516 -4.197 48.241 1.00 42.25 227 GLU A C 1
ATOM 1848 O O . GLU A 1 227 ? 5.398 -4.719 48.218 1.00 42.26 227 GLU A O 1
ATOM 1854 N N . ASP A 1 228 ? 6.696 -2.886 48.126 1.00 35.61 228 ASP A N 1
ATOM 1855 C CA . ASP A 1 228 ? 5.560 -2.007 47.925 1.00 37.90 228 ASP A CA 1
ATOM 1856 C C . ASP A 1 228 ? 4.825 -2.337 46.635 1.00 40.55 228 ASP A C 1
ATOM 1857 O O . ASP A 1 228 ? 3.597 -2.379 46.622 1.00 45.10 228 ASP A O 1
ATOM 1862 N N . PHE A 1 229 ? 5.573 -2.582 45.564 1.00 35.64 229 PHE A N 1
ATOM 1863 C CA . PHE A 1 229 ? 4.980 -2.976 44.286 1.00 43.37 229 PHE A CA 1
ATOM 1864 C C . PHE A 1 229 ? 4.055 -4.196 44.428 1.00 41.24 229 PHE A C 1
ATOM 1865 O O . PHE A 1 229 ? 2.936 -4.180 43.911 1.00 46.12 229 PHE A O 1
ATOM 1873 N N . LEU A 1 230 ? 4.519 -5.226 45.134 1.00 41.92 230 LEU A N 1
ATOM 1874 C CA . LEU A 1 230 ? 3.743 -6.460 45.319 1.00 45.43 230 LEU A CA 1
ATOM 1875 C C . LEU A 1 230 ? 2.465 -6.175 46.080 1.00 47.71 230 LEU A C 1
ATOM 1876 O O . LEU A 1 230 ? 1.453 -6.862 45.887 1.00 51.12 230 LEU A O 1
ATOM 1881 N N . ASN A 1 231 ? 2.520 -5.183 46.965 1.00 45.61 231 ASN A N 1
ATOM 1882 C CA . ASN A 1 231 ? 1.373 -4.831 47.788 1.00 45.99 231 ASN A CA 1
ATOM 1883 C C . ASN A 1 231 ? 0.462 -3.770 47.173 1.00 46.79 231 ASN A C 1
ATOM 1884 O O . ASN A 1 231 ? -0.447 -3.267 47.832 1.00 49.66 231 ASN A O 1
ATOM 1889 N N . GLY A 1 232 ? 0.694 -3.442 45.906 1.00 45.44 232 GLY A N 1
ATOM 1890 C CA . GLY A 1 232 ? -0.132 -2.465 45.221 1.00 47.32 232 GLY A CA 1
ATOM 1891 C C . GLY A 1 232 ? 0.109 -1.005 45.593 1.00 47.74 232 GLY A C 1
ATOM 1892 O O . GLY A 1 232 ? -0.692 -0.136 45.257 1.00 49.74 232 GLY A O 1
ATOM 1893 N N . ASN A 1 233 ? 1.206 -0.726 46.287 1.00 46.91 233 ASN A N 1
ATOM 1894 C CA . ASN A 1 233 ? 1.605 0.663 46.509 1.00 46.12 233 ASN A CA 1
ATOM 1895 C C . ASN A 1 233 ? 2.629 1.053 45.449 1.00 46.65 233 ASN A C 1
ATOM 1896 O O . ASN A 1 233 ? 3.766 0.573 45.482 1.00 46.09 233 ASN A O 1
ATOM 1901 N N . ARG A 1 234 ? 2.241 1.910 44.513 1.00 42.54 234 ARG A N 1
ATOM 1902 C CA . ARG A 1 234 ? 3.165 2.343 43.469 1.00 43.50 234 ARG A CA 1
ATOM 1903 C C . ARG A 1 234 ? 4.012 3.514 43.945 1.00 42.94 234 ARG A C 1
ATOM 1904 O O . ARG A 1 234 ? 3.485 4.554 44.308 1.00 44.22 234 ARG A O 1
ATOM 1912 N N . VAL A 1 235 ? 5.324 3.326 43.961 1.00 38.50 235 VAL A N 1
ATOM 1913 C CA . VAL A 1 235 ? 6.235 4.418 44.275 1.00 36.65 235 VAL A CA 1
ATOM 1914 C C . VAL A 1 235 ? 7.117 4.551 43.067 1.00 35.60 235 VAL A C 1
ATOM 1915 O O . VAL A 1 235 ? 7.682 3.560 42.611 1.00 35.31 235 VAL A O 1
ATOM 1919 N N . SER A 1 236 ? 7.229 5.755 42.521 1.00 30.88 236 SER A N 1
ATOM 1920 C CA . SER A 1 236 ? 8.050 5.957 41.347 1.00 29.47 236 SER A CA 1
ATOM 1921 C C . SER A 1 236 ? 9.443 6.348 41.788 1.00 29.60 236 SER A C 1
ATOM 1922 O O . SER A 1 236 ? 9.622 7.373 42.444 1.00 29.84 236 SER A O 1
ATOM 1925 N N . ILE A 1 237 ? 10.418 5.512 41.465 1.00 27.54 237 ILE A N 1
ATOM 1926 C CA . ILE A 1 237 ? 11.815 5.801 41.742 1.00 25.04 237 ILE A CA 1
ATOM 1927 C C . ILE A 1 237 ? 12.481 5.938 40.395 1.00 28.16 237 ILE A C 1
ATOM 1928 O O . ILE A 1 237 ? 12.452 5.004 39.585 1.00 26.82 237 ILE A O 1
ATOM 1933 N N . ARG A 1 238 ? 13.006 7.118 40.113 1.00 24.63 238 ARG A N 1
ATOM 1934 C CA . ARG A 1 238 ? 13.448 7.468 38.753 1.00 25.73 238 ARG A CA 1
ATOM 1935 C C . ARG A 1 238 ? 14.400 6.475 38.081 1.00 30.52 238 ARG A C 1
ATOM 1936 O O . ARG A 1 238 ? 14.240 6.166 36.910 1.00 29.74 238 ARG A O 1
ATOM 1944 N N . TYR A 1 239 ? 15.397 5.997 38.800 1.00 25.99 239 TYR A N 1
ATOM 1945 C CA . TYR A 1 239 ? 16.322 5.013 38.241 1.00 26.20 239 TYR A CA 1
ATOM 1946 C C . TYR A 1 239 ? 15.633 3.677 37.877 1.00 28.45 239 TYR A C 1
ATOM 1947 O O . TYR A 1 239 ? 15.897 3.109 36.810 1.00 32.84 239 TYR A O 1
ATOM 1956 N N . PHE A 1 240 ? 14.752 3.170 38.748 1.00 26.34 240 PHE A N 1
ATOM 1957 C CA . PHE A 1 240 ? 14.126 1.861 38.538 1.00 29.39 240 PHE A CA 1
ATOM 1958 C C . PHE A 1 240 ? 13.144 1.988 37.391 1.00 35.73 240 PHE A C 1
ATOM 1959 O O . PHE A 1 240 ? 12.960 1.060 36.583 1.00 36.94 240 PHE A O 1
ATOM 1967 N N . ASP A 1 241 ? 12.523 3.151 37.313 1.00 35.93 241 ASP A N 1
ATOM 1968 C CA . ASP A 1 241 ? 11.634 3.411 36.196 1.00 36.82 241 ASP A CA 1
ATOM 1969 C C . ASP A 1 241 ? 12.397 3.543 34.881 1.00 39.63 241 ASP A C 1
ATOM 1970 O O . ASP A 1 241 ? 11.925 3.103 33.831 1.00 42.73 241 ASP A O 1
ATOM 1975 N N . GLY A 1 242 ? 13.570 4.154 34.930 1.00 37.32 242 GLY A N 1
ATOM 1976 C CA . GLY A 1 242 ? 14.414 4.243 33.752 1.00 38.70 242 GLY A CA 1
ATOM 1977 C C . GLY A 1 242 ? 14.877 2.863 33.307 1.00 38.99 242 GLY A C 1
ATOM 1978 O O . GLY A 1 242 ? 15.015 2.607 32.114 1.00 40.47 242 GLY A O 1
ATOM 1979 N N . LEU A 1 243 ? 15.125 1.971 34.263 1.00 35.34 243 LEU A N 1
ATOM 1980 C CA . LEU A 1 243 ? 15.495 0.595 33.913 1.00 37.92 243 LEU A CA 1
ATOM 1981 C C . LEU A 1 243 ? 14.342 -0.089 33.201 1.00 43.34 243 LEU A C 1
ATOM 1982 O O . LEU A 1 243 ? 14.540 -0.728 32.161 1.00 43.41 243 LEU A O 1
ATOM 1987 N N . LEU A 1 244 ? 13.145 0.023 33.771 1.00 42.61 244 LEU A N 1
ATOM 1988 C CA . LEU A 1 244 ? 11.940 -0.526 33.147 1.00 45.52 244 LEU A CA 1
ATOM 1989 C C . LEU A 1 244 ? 11.711 0.016 31.734 1.00 45.94 244 LEU A C 1
ATOM 1990 O O . LEU A 1 244 ? 11.420 -0.761 30.825 1.00 49.50 244 LEU A O 1
ATOM 1995 N N . GLU A 1 245 ? 11.860 1.326 31.536 1.00 44.49 245 GLU A N 1
ATOM 1996 C CA . GLU A 1 245 ? 11.682 1.907 30.195 1.00 46.13 245 GLU A CA 1
ATOM 1997 C C . GLU A 1 245 ? 12.785 1.513 29.202 1.00 47.80 245 GLU A C 1
ATOM 1998 O O . GLU A 1 245 ? 12.534 1.411 27.994 1.00 46.73 245 GLU A O 1
ATOM 2004 N N . THR A 1 246 ? 13.995 1.273 29.701 1.00 46.56 246 THR A N 1
ATOM 2005 C CA . THR A 1 246 ? 15.070 0.760 28.853 1.00 45.63 246 THR A CA 1
ATOM 2006 C C . THR A 1 246 ? 14.729 -0.661 28.447 1.00 45.24 246 THR A C 1
ATOM 2007 O O . THR A 1 246 ? 14.936 -1.064 27.294 1.00 46.45 246 THR A O 1
ATOM 2011 N N . ILE A 1 247 ? 14.178 -1.413 29.389 1.00 45.83 247 ILE A N 1
ATOM 2012 C CA . ILE A 1 247 ? 13.798 -2.794 29.135 1.00 48.04 247 ILE A CA 1
ATOM 2013 C C . ILE A 1 247 ? 12.698 -2.880 28.076 1.00 48.29 247 ILE A C 1
ATOM 2014 O O . ILE A 1 247 ? 12.711 -3.771 27.219 1.00 52.88 247 ILE A O 1
ATOM 2019 N N . LEU A 1 248 ? 11.759 -1.940 28.120 1.00 49.16 248 LEU A N 1
ATOM 2020 C CA . LEU A 1 248 ? 10.574 -2.005 27.263 1.00 47.53 248 LEU A CA 1
ATOM 2021 C C . LEU A 1 248 ? 10.664 -1.177 25.985 1.00 50.99 248 LEU A C 1
ATOM 2022 O O . LEU A 1 248 ? 10.014 -1.505 24.995 1.00 54.04 248 LEU A O 1
ATOM 2027 N N . LEU A 1 249 ? 11.454 -0.106 25.997 1.00 47.94 249 LEU A N 1
ATOM 2028 C CA . LEU A 1 249 ? 11.500 0.821 24.861 1.00 49.61 249 LEU A CA 1
ATOM 2029 C C . LEU A 1 249 ? 12.870 0.909 24.183 1.00 52.09 249 LEU A C 1
ATOM 2030 O O . LEU A 1 249 ? 12.989 1.468 23.083 1.00 51.09 249 LEU A O 1
ATOM 2035 N N . GLY A 1 250 ? 13.897 0.372 24.836 1.00 48.27 250 GLY A N 1
ATOM 2036 C CA . GLY A 1 250 ? 15.252 0.410 24.309 1.00 49.02 250 GLY A CA 1
ATOM 2037 C C . GLY A 1 250 ? 16.002 1.707 24.587 1.00 51.92 250 GLY A C 1
ATOM 2038 O O . GLY A 1 250 ? 17.215 1.797 24.371 1.00 52.34 250 GLY A O 1
ATOM 2039 N N . LYS A 1 251 ? 15.290 2.724 25.057 1.00 49.71 251 LYS A N 1
ATOM 2040 C CA . LYS A 1 251 ? 15.938 3.981 25.412 1.00 49.91 251 LYS A CA 1
ATOM 2041 C C . LYS A 1 251 ? 15.319 4.522 26.688 1.00 50.89 251 LYS A C 1
ATOM 2042 O O . LYS A 1 251 ? 14.229 4.097 27.083 1.00 49.93 251 LYS A O 1
ATOM 2048 N N . SER A 1 252 ? 16.006 5.473 27.319 1.00 47.17 252 SER A N 1
ATOM 2049 C CA . SER A 1 252 ? 15.478 6.133 28.508 1.00 48.94 252 SER A CA 1
ATOM 2050 C C . SER A 1 252 ? 15.297 7.635 28.296 1.00 49.13 252 SER A C 1
ATOM 2051 O O . SER A 1 252 ? 15.940 8.236 27.432 1.00 50.14 252 SER A O 1
ATOM 2054 N N . SER A 1 253 ? 14.410 8.227 29.089 1.00 46.57 253 SER A N 1
ATOM 2055 C CA . SER A 1 253 ? 14.169 9.663 29.043 1.00 44.88 253 SER A CA 1
ATOM 2056 C C . SER A 1 253 ? 15.180 10.429 29.911 1.00 48.01 253 SER A C 1
ATOM 2057 O O . SER A 1 253 ? 15.274 11.659 29.815 1.00 47.71 253 SER A O 1
ATOM 2060 N N . SER A 1 254 ? 15.931 9.710 30.748 1.00 43.88 254 SER A N 1
ATOM 2061 C CA . SER A 1 254 ? 16.936 10.354 31.614 1.00 43.99 254 SER A CA 1
ATOM 2062 C C . SER A 1 254 ? 18.330 10.451 30.977 1.00 41.43 254 SER A C 1
ATOM 2063 O O . SER A 1 254 ? 18.912 9.452 30.528 1.00 37.75 254 SER A O 1
ATOM 2066 N N . CYS A 1 255 ? 18.869 11.664 30.941 1.00 37.88 255 CYS A N 1
ATOM 2067 C CA . CYS A 1 255 ? 20.244 11.840 30.513 1.00 33.87 255 CYS A CA 1
ATOM 2068 C C . CYS A 1 255 ? 21.157 11.063 31.468 1.00 37.60 255 CYS A C 1
ATOM 2069 O O . CYS A 1 255 ? 20.983 11.128 32.683 1.00 39.96 255 CYS A O 1
ATOM 2072 N N . GLY A 1 256 ? 22.079 10.285 30.911 1.00 35.18 256 GLY A N 1
ATOM 2073 C CA . GLY A 1 256 ? 22.972 9.468 31.722 1.00 33.74 256 GLY A CA 1
ATOM 2074 C C . GLY A 1 256 ? 22.587 8.001 31.715 1.00 35.16 256 GLY A C 1
ATOM 2075 O O . GLY A 1 256 ? 23.307 7.154 32.273 1.00 38.11 256 GLY A O 1
ATOM 2076 N N . MET A 1 257 ? 21.446 7.678 31.115 1.00 34.40 257 MET A N 1
ATOM 2077 C CA . MET A 1 257 ? 21.076 6.261 31.010 1.00 37.49 257 MET A CA 1
ATOM 2078 C C . MET A 1 257 ? 21.137 5.718 29.590 1.00 40.76 257 MET A C 1
ATOM 2079 O O . MET A 1 257 ? 20.815 4.551 29.346 1.00 43.46 257 MET A O 1
ATOM 2084 N N . ASN A 1 258 ? 21.550 6.556 28.650 1.00 37.78 258 ASN A N 1
ATOM 2085 C CA . ASN A 1 258 ? 21.519 6.153 27.253 1.00 42.75 258 ASN A CA 1
ATOM 2086 C C . ASN A 1 258 ? 22.901 5.942 26.641 1.00 41.71 258 ASN A C 1
ATOM 2087 O O . ASN A 1 258 ? 23.033 5.701 25.440 1.00 42.77 258 ASN A O 1
ATOM 2092 N N . GLY A 1 259 ? 23.930 6.029 27.473 1.00 38.49 259 GLY A N 1
ATOM 2093 C CA . GLY A 1 259 ? 25.275 5.726 27.025 1.00 39.24 259 GLY A CA 1
ATOM 2094 C C . GLY A 1 259 ? 26.100 6.922 26.576 1.00 42.39 259 GLY A C 1
ATOM 2095 O O . GLY A 1 259 ? 27.329 6.882 26.664 1.00 43.88 259 GLY A O 1
ATOM 2096 N N . THR A 1 260 ? 25.437 7.976 26.093 1.00 35.88 260 THR A N 1
ATOM 2097 C CA . THR A 1 260 ? 26.144 9.117 25.502 1.00 34.01 260 THR A CA 1
ATOM 2098 C C . THR A 1 260 ? 25.545 10.427 25.988 1.00 34.88 260 THR A C 1
ATOM 2099 O O . THR A 1 260 ? 24.419 10.444 26.471 1.00 31.68 260 THR A O 1
ATOM 2103 N N . CYS A 1 261 ? 26.290 11.519 25.832 1.00 30.50 261 CYS A N 1
ATOM 2104 C CA . CYS A 1 261 ? 25.836 12.832 26.319 1.00 32.10 261 CYS A CA 1
ATOM 2105 C C . CYS A 1 261 ? 24.922 13.556 25.352 1.00 34.04 261 CYS A C 1
ATOM 2106 O O . CYS A 1 261 ? 24.844 13.232 24.171 1.00 33.00 261 CYS A O 1
ATOM 2109 N N . THR A 1 262 ? 24.231 14.559 25.884 1.00 31.01 262 THR A N 1
ATOM 2110 C CA . THR A 1 262 ? 23.349 15.401 25.085 1.00 34.23 262 THR A CA 1
ATOM 2111 C C . THR A 1 262 ? 23.689 16.831 25.481 1.00 31.89 262 THR A C 1
ATOM 2112 O O . THR A 1 262 ? 24.211 17.063 26.566 1.00 37.47 262 THR A O 1
ATOM 2116 N N . CYS A 1 263 ? 23.408 17.793 24.611 1.00 31.09 263 CYS A N 1
ATOM 2117 C CA . CYS A 1 263 ? 23.597 19.188 24.998 1.00 31.49 263 CYS A CA 1
ATOM 2118 C C . CYS A 1 263 ? 22.363 19.643 25.771 1.00 31.58 263 CYS A C 1
ATOM 2119 O O . CYS A 1 263 ? 21.267 19.739 25.208 1.00 29.50 263 CYS A O 1
ATOM 2122 N N . GLN A 1 264 ? 22.550 19.932 27.061 1.00 30.15 264 GLN A N 1
ATOM 2123 C CA . GLN A 1 264 ? 21.468 20.312 27.960 1.00 29.24 264 GLN A CA 1
ATOM 2124 C C . GLN A 1 264 ? 21.116 21.802 27.901 1.00 30.47 264 GLN A C 1
ATOM 2125 O O . GLN A 1 264 ? 20.104 22.213 28.458 1.00 27.98 264 GLN A O 1
ATOM 2131 N N . PHE A 1 265 ? 21.937 22.585 27.210 1.00 28.80 265 PHE A N 1
ATOM 2132 C CA . PHE A 1 265 ? 21.723 24.018 27.082 1.00 27.79 265 PHE A CA 1
ATOM 2133 C C . PHE A 1 265 ? 21.549 24.646 28.465 1.00 28.67 265 PHE A C 1
ATOM 2134 O O . PHE A 1 265 ? 20.481 25.212 28.801 1.00 28.32 265 PHE A O 1
ATOM 2142 N N . VAL A 1 266 ? 22.609 24.541 29.261 1.00 28.43 266 VAL A N 1
ATOM 2143 C CA . VAL A 1 266 ? 22.658 25.225 30.554 1.00 25.46 266 VAL A CA 1
ATOM 2144 C C . VAL A 1 266 ? 22.972 26.694 30.317 1.00 27.32 266 VAL A C 1
ATOM 2145 O O . VAL A 1 266 ? 23.954 27.017 29.631 1.00 29.12 266 VAL A O 1
ATOM 2149 N N . VAL A 1 267 ? 22.135 27.576 30.864 1.00 26.43 267 VAL A N 1
ATOM 2150 C CA . VAL A 1 267 ? 22.300 29.011 30.669 1.00 24.93 267 VAL A CA 1
ATOM 2151 C C . VAL A 1 267 ? 22.576 29.703 32.008 1.00 26.83 267 VAL A C 1
ATOM 2152 O O . VAL A 1 267 ? 21.705 29.746 32.895 1.00 25.70 267 VAL A O 1
ATOM 2156 N N . GLU A 1 268 ? 23.781 30.242 32.157 1.00 26.54 268 GLU A N 1
ATOM 2157 C CA . GLU A 1 268 ? 24.089 31.073 33.320 1.00 26.11 268 GLU A CA 1
ATOM 2158 C C . GLU A 1 268 ? 23.429 32.448 33.268 1.00 26.39 268 GLU A C 1
ATOM 2159 O O . GLU A 1 268 ? 22.868 32.842 32.243 1.00 26.04 268 GLU A O 1
ATOM 2165 N N . SER A 1 269 ? 23.475 33.180 34.385 1.00 27.10 269 SER A N 1
ATOM 2166 C CA . SER A 1 269 ? 22.669 34.365 34.497 1.00 28.28 269 SER A CA 1
ATOM 2167 C C . SER A 1 269 ? 23.158 35.494 33.583 1.00 26.06 269 SER A C 1
ATOM 2168 O O . SER A 1 269 ? 22.387 36.381 33.263 1.00 28.23 269 SER A O 1
ATOM 2171 N N . ASP A 1 270 ? 24.419 35.430 33.148 1.00 27.76 270 ASP A N 1
ATOM 2172 C CA . ASP A 1 270 ? 24.931 36.350 32.119 1.00 32.34 270 ASP A CA 1
ATOM 2173 C C . ASP A 1 270 ? 24.552 35.955 30.676 1.00 31.44 270 ASP A C 1
ATOM 2174 O O . ASP A 1 270 ? 24.885 36.686 29.711 1.00 32.12 270 ASP A O 1
ATOM 2179 N N . GLY A 1 271 ? 23.870 34.819 30.526 1.00 30.86 271 GLY A N 1
ATOM 2180 C CA . GLY A 1 271 ? 23.523 34.296 29.217 1.00 30.42 271 GLY A CA 1
ATOM 2181 C C . GLY A 1 271 ? 24.536 33.350 28.601 1.00 27.06 271 GLY A C 1
ATOM 2182 O O . GLY A 1 271 ? 24.311 32.847 27.479 1.00 30.91 271 GLY A O 1
ATOM 2183 N N . SER A 1 272 ? 25.627 33.066 29.300 1.00 28.59 272 SER A N 1
ATOM 2184 C CA . SER A 1 272 ? 26.576 32.085 28.787 1.00 29.79 272 SER A CA 1
ATOM 2185 C C . SER A 1 272 ? 25.971 30.691 28.818 1.00 29.69 272 SER A C 1
ATOM 2186 O O . SER A 1 272 ? 25.226 30.344 29.755 1.00 28.85 272 SER A O 1
ATOM 2189 N N . VAL A 1 273 ? 26.342 29.882 27.816 1.00 26.31 273 VAL A N 1
ATOM 2190 C CA . VAL A 1 273 ? 25.751 28.553 27.606 1.00 28.57 273 VAL A CA 1
ATOM 2191 C C . VAL A 1 273 ? 26.783 27.430 27.740 1.00 29.04 273 VAL A C 1
ATOM 2192 O O . VAL A 1 273 ? 27.932 27.580 27.329 1.00 33.07 273 VAL A O 1
ATOM 2196 N N . TYR A 1 274 ? 26.357 26.317 28.338 1.00 31.06 274 TYR A N 1
ATOM 2197 C CA . TYR A 1 274 ? 27.201 25.154 28.617 1.00 31.11 274 TYR A CA 1
ATOM 2198 C C . TYR A 1 274 ? 26.433 23.877 28.255 1.00 30.80 274 TYR A C 1
ATOM 2199 O O . TYR A 1 274 ? 25.207 23.878 28.213 1.00 29.38 274 TYR A O 1
ATOM 2208 N N . PRO A 1 275 ? 27.155 22.774 28.008 1.00 33.47 275 PRO A N 1
ATOM 2209 C CA . PRO A 1 275 ? 26.472 21.569 27.534 1.00 34.73 275 PRO A CA 1
ATOM 2210 C C . PRO A 1 275 ? 25.860 20.715 28.623 1.00 30.19 275 PRO A C 1
ATOM 2211 O O . PRO A 1 275 ? 24.944 19.950 28.319 1.00 30.23 275 PRO A O 1
ATOM 2215 N N . CYS A 1 276 ? 26.332 20.822 29.861 1.00 28.88 276 CYS A N 1
ATOM 2216 C CA . CYS A 1 276 ? 25.798 19.988 30.928 1.00 28.82 276 CYS A CA 1
ATOM 2217 C C . CYS A 1 276 ? 25.999 20.677 32.248 1.00 31.71 276 CYS A C 1
ATOM 2218 O O . CYS A 1 276 ? 26.974 21.404 32.417 1.00 29.12 276 CYS A O 1
ATOM 2221 N N . ASP A 1 277 ? 25.075 20.480 33.183 1.00 29.87 277 ASP A N 1
ATOM 2222 C CA . ASP A 1 277 ? 25.201 21.214 34.454 1.00 29.78 277 ASP A CA 1
ATOM 2223 C C . ASP A 1 277 ? 26.362 20.766 35.326 1.00 31.82 277 ASP A C 1
ATOM 2224 O O . ASP A 1 277 ? 26.738 21.471 36.256 1.00 33.35 277 ASP A O 1
ATOM 2229 N N . PHE A 1 278 ? 26.944 19.614 35.018 1.00 29.31 278 PHE A N 1
ATOM 2230 C CA . PHE A 1 278 ? 28.143 19.156 35.715 1.00 30.83 278 PHE A CA 1
ATOM 2231 C C . PHE A 1 278 ? 29.383 19.846 35.145 1.00 33.26 278 PHE A C 1
ATOM 2232 O O . PHE A 1 278 ? 30.470 19.734 35.715 1.00 32.28 278 PHE A O 1
ATOM 2240 N N . TYR A 1 279 ? 29.218 20.560 34.029 1.00 32.05 279 TYR A N 1
ATOM 2241 C CA . TYR A 1 279 ? 30.349 21.079 33.254 1.00 32.90 279 TYR A CA 1
ATOM 2242 C C . TYR A 1 279 ? 30.227 22.573 32.957 1.00 34.10 279 TYR A C 1
ATOM 2243 O O . TYR A 1 279 ? 30.518 23.034 31.840 1.00 34.62 279 TYR A O 1
ATOM 2252 N N . VAL A 1 280 ? 29.802 23.333 33.963 1.00 33.50 280 VAL A N 1
ATOM 2253 C CA . VAL A 1 280 ? 29.713 24.782 33.804 1.00 34.79 280 VAL A CA 1
ATOM 2254 C C . VAL A 1 280 ? 31.109 25.320 34.123 1.00 38.31 280 VAL A C 1
ATOM 2255 O O . VAL A 1 280 ? 31.378 25.790 35.236 1.00 39.44 280 VAL A O 1
ATOM 2259 N N . LEU A 1 281 ? 31.989 25.198 33.127 1.00 37.90 281 LEU A N 1
ATOM 2260 C CA . LEU A 1 281 ? 33.407 25.553 33.202 1.00 40.81 281 LEU A CA 1
ATOM 2261 C C . LEU A 1 281 ? 33.783 26.330 31.942 1.00 43.29 281 LEU A C 1
ATOM 2262 O O . LEU A 1 281 ? 33.162 26.137 30.887 1.00 41.51 281 LEU A O 1
ATOM 2267 N N . ASP A 1 282 ? 34.798 27.191 32.033 1.00 45.47 282 ASP A N 1
ATOM 2268 C CA . ASP A 1 282 ? 35.147 28.090 30.928 1.00 46.83 282 ASP A CA 1
ATOM 2269 C C . ASP A 1 282 ? 35.520 27.356 29.652 1.00 45.08 282 ASP A C 1
ATOM 2270 O O . ASP A 1 282 ? 35.225 27.817 28.556 1.00 46.89 282 ASP A O 1
ATOM 2275 N N . LYS A 1 283 ? 36.137 26.192 29.782 1.00 46.94 283 LYS A N 1
ATOM 2276 C CA . LYS A 1 283 ? 36.546 25.454 28.595 1.00 45.98 283 LYS A CA 1
ATOM 2277 C C . LYS A 1 283 ? 35.389 24.752 27.885 1.00 43.75 283 LYS A C 1
ATOM 2278 O O . LYS A 1 283 ? 35.544 24.260 26.773 1.00 44.82 283 LYS A O 1
ATOM 2284 N N . TRP A 1 284 ? 34.231 24.698 28.534 1.00 43.32 284 TRP A N 1
ATOM 2285 C CA . TRP A 1 284 ? 33.032 24.176 27.892 1.00 39.87 284 TRP A CA 1
ATOM 2286 C C . TRP A 1 284 ? 32.000 25.278 27.648 1.00 37.44 284 TRP A C 1
ATOM 2287 O O . TRP A 1 284 ? 30.836 24.994 27.386 1.00 37.79 284 TRP A O 1
ATOM 2298 N N . ARG A 1 285 ? 32.429 26.534 27.728 1.00 36.60 285 ARG A N 1
ATOM 2299 C CA . ARG A 1 285 ? 31.528 27.650 27.469 1.00 36.47 285 ARG A CA 1
ATOM 2300 C C . ARG A 1 285 ? 31.283 27.785 25.956 1.00 37.56 285 ARG A C 1
ATOM 2301 O O . ARG A 1 285 ? 32.201 28.102 25.184 1.00 39.34 285 ARG A O 1
ATOM 2309 N N . LEU A 1 286 ? 30.038 27.544 25.538 1.00 35.93 286 LEU A N 1
ATOM 2310 C CA . LEU A 1 286 ? 29.671 27.485 24.126 1.00 35.09 286 LEU A CA 1
ATOM 2311 C C . LEU A 1 286 ? 29.541 28.859 23.467 1.00 33.84 286 LEU A C 1
ATOM 2312 O O . LEU A 1 286 ? 29.728 28.991 22.258 1.00 39.12 286 LEU A O 1
ATOM 2317 N N . GLY A 1 287 ? 29.185 29.873 24.254 1.00 34.91 287 GLY A N 1
ATOM 2318 C CA . GLY A 1 287 ? 28.876 31.177 23.705 1.00 32.47 287 GLY A CA 1
ATOM 2319 C C . GLY A 1 287 ? 27.787 31.840 24.522 1.00 35.50 287 GLY A C 1
ATOM 2320 O O . GLY A 1 287 ? 27.509 31.408 25.634 1.00 35.15 287 GLY A O 1
ATOM 2321 N N . ASN A 1 288 ? 27.161 32.882 23.995 1.00 32.43 288 ASN A N 1
ATOM 2322 C CA . ASN A 1 288 ? 26.117 33.564 24.748 1.00 32.12 288 ASN A CA 1
ATOM 2323 C C . ASN A 1 288 ? 24.805 33.522 23.995 1.00 34.96 288 ASN A C 1
ATOM 2324 O O . ASN A 1 288 ? 24.766 33.740 22.779 1.00 37.09 288 ASN A O 1
ATOM 2329 N N . ILE A 1 289 ? 23.716 33.264 24.710 1.00 32.38 289 ILE A N 1
ATOM 2330 C CA . ILE A 1 289 ? 22.424 33.051 24.063 1.00 34.11 289 ILE A CA 1
ATOM 2331 C C . ILE A 1 289 ? 21.881 34.359 23.473 1.00 34.82 289 ILE A C 1
ATOM 2332 O O . ILE A 1 289 ? 20.959 34.360 22.643 1.00 34.74 289 ILE A O 1
ATOM 2337 N N . GLN A 1 290 ? 22.464 35.483 23.873 1.00 31.85 290 GLN A N 1
ATOM 2338 C CA . GLN A 1 290 ? 22.037 36.742 23.284 1.00 36.54 290 GLN A CA 1
ATOM 2339 C C . GLN A 1 290 ? 22.572 36.873 21.869 1.00 37.82 290 GLN A C 1
ATOM 2340 O O . GLN A 1 290 ? 21.956 37.526 21.027 1.00 38.96 290 GLN A O 1
ATOM 2346 N N . ASP A 1 291 ? 23.714 36.239 21.623 1.00 38.80 291 ASP A N 1
ATOM 2347 C CA . ASP A 1 291 ? 24.510 36.491 20.424 1.00 40.03 291 ASP A CA 1
ATOM 2348 C C . ASP A 1 291 ? 24.315 35.421 19.365 1.00 38.52 291 ASP A C 1
ATOM 2349 O O . ASP A 1 291 ? 24.540 35.670 18.186 1.00 38.96 291 ASP A O 1
ATOM 2354 N N . MET A 1 292 ? 23.941 34.221 19.796 1.00 33.10 292 MET A N 1
ATOM 2355 C CA . MET A 1 292 ? 23.968 33.046 18.932 1.00 36.86 292 MET A CA 1
ATOM 2356 C C . MET A 1 292 ? 22.673 32.247 18.957 1.00 37.58 292 MET A C 1
ATOM 2357 O O . MET A 1 292 ? 21.990 32.183 19.987 1.00 36.47 292 MET A O 1
ATOM 2362 N N . THR A 1 293 ? 22.367 31.587 17.843 1.00 35.76 293 THR A N 1
ATOM 2363 C CA . THR A 1 293 ? 21.169 30.762 17.784 1.00 35.06 293 THR A CA 1
ATOM 2364 C C . THR A 1 293 ? 21.444 29.457 18.486 1.00 34.49 293 THR A C 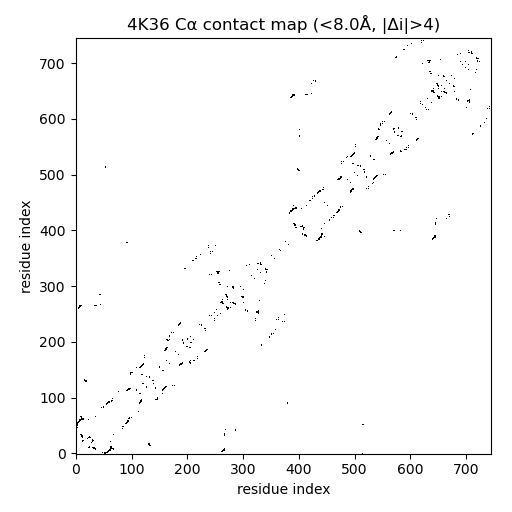1
ATOM 2365 O O . THR A 1 293 ? 22.598 29.092 18.727 1.00 32.61 293 THR A O 1
ATOM 2369 N N . MET A 1 294 ? 20.390 28.718 18.795 1.00 34.19 294 MET A N 1
ATOM 2370 C CA . MET A 1 294 ? 20.588 27.459 19.480 1.00 34.32 294 MET A CA 1
ATOM 2371 C C . MET A 1 294 ? 21.350 26.487 18.571 1.00 35.48 294 MET A C 1
ATOM 2372 O O . MET A 1 294 ? 22.169 25.701 19.037 1.00 32.93 294 MET A O 1
ATOM 2377 N N . LYS A 1 295 ? 21.087 26.553 17.270 1.00 34.90 295 LYS A N 1
ATOM 2378 C CA . LYS A 1 295 ? 21.815 25.733 16.301 1.00 35.55 295 LYS A CA 1
ATOM 2379 C C . LYS A 1 295 ? 23.299 26.068 16.293 1.00 34.78 295 LYS A C 1
ATOM 2380 O O . LYS A 1 295 ? 24.142 25.176 16.327 1.00 36.61 295 LYS A O 1
ATOM 2386 N N . GLU A 1 296 ? 23.604 27.361 16.231 1.00 35.56 296 GLU A N 1
ATOM 2387 C CA . GLU A 1 296 ? 24.986 27.814 16.258 1.00 37.95 296 GLU A CA 1
ATOM 2388 C C . GLU A 1 296 ? 25.699 27.302 17.500 1.00 37.03 296 GLU A C 1
ATOM 2389 O O . GLU A 1 296 ? 26.806 26.774 17.411 1.00 38.37 296 GLU A O 1
ATOM 2395 N N . LEU A 1 297 ? 25.058 27.448 18.660 1.00 34.32 297 LEU A N 1
ATOM 2396 C CA . LEU A 1 297 ? 25.618 26.889 19.902 1.00 31.50 297 LEU A CA 1
ATOM 2397 C C . LEU A 1 297 ? 25.854 25.372 19.830 1.00 34.79 297 LEU A C 1
ATOM 2398 O O . LEU A 1 297 ? 26.915 24.862 20.225 1.00 33.00 297 LEU A O 1
ATOM 2403 N N . PHE A 1 298 ? 24.863 24.642 19.329 1.00 35.78 298 PHE A N 1
ATOM 2404 C CA . PHE A 1 298 ? 25.004 23.193 19.245 1.00 37.12 298 PHE A CA 1
ATOM 2405 C C . PHE A 1 298 ? 26.154 22.823 18.312 1.00 36.66 298 PHE A C 1
ATOM 2406 O O . PHE A 1 298 ? 26.859 21.850 18.553 1.00 38.08 298 PHE A O 1
ATOM 2414 N N . GLU A 1 299 ? 26.325 23.626 17.259 1.00 39.76 299 GLU A N 1
ATOM 2415 C CA . GLU A 1 299 ? 27.292 23.355 16.193 1.00 38.75 299 GLU A CA 1
ATOM 2416 C C . GLU A 1 299 ? 28.719 23.777 16.550 1.00 38.12 299 GLU A C 1
ATOM 2417 O O . GLU A 1 299 ? 29.636 23.571 15.763 1.00 40.44 299 GLU A O 1
ATOM 2423 N N . THR A 1 300 ? 28.912 24.396 17.714 1.00 36.87 300 THR A N 1
ATOM 2424 C CA . THR A 1 300 ? 30.259 24.805 18.109 1.00 39.24 300 THR A CA 1
ATOM 2425 C C . THR A 1 300 ? 31.198 23.603 18.217 1.00 38.25 300 THR A C 1
ATOM 2426 O O . THR A 1 300 ? 30.783 22.494 18.573 1.00 39.22 300 THR A O 1
ATOM 2430 N N . ASN A 1 301 ? 32.474 23.831 17.920 1.00 41.78 301 ASN A N 1
ATOM 2431 C CA . ASN A 1 301 ? 33.507 22.836 18.180 1.00 38.41 301 ASN A CA 1
ATOM 2432 C C . ASN A 1 301 ? 33.476 22.327 19.610 1.00 40.60 301 ASN A C 1
ATOM 2433 O O . ASN A 1 301 ? 33.648 21.132 19.848 1.00 39.13 301 ASN A O 1
ATOM 2438 N N . LYS A 1 302 ? 33.274 23.233 20.570 1.00 35.44 302 LYS A N 1
ATOM 2439 C CA . LYS A 1 302 ? 33.211 22.822 21.957 1.00 34.43 302 LYS A CA 1
ATOM 2440 C C . LYS A 1 302 ? 32.087 21.831 22.265 1.00 34.47 302 LYS A C 1
ATOM 2441 O O . LYS A 1 302 ? 32.305 20.863 22.977 1.00 38.79 302 LYS A O 1
ATOM 2447 N N . ASN A 1 303 ? 30.885 22.079 21.761 1.00 36.49 303 ASN A N 1
ATOM 2448 C CA . ASN A 1 303 ? 29.777 21.162 22.026 1.00 33.34 303 ASN A CA 1
ATOM 2449 C C . ASN A 1 303 ? 30.020 19.816 21.342 1.00 34.82 303 ASN A C 1
ATOM 2450 O O . ASN A 1 303 ? 29.864 18.752 21.935 1.00 34.44 303 ASN A O 1
ATOM 2455 N N . HIS A 1 304 ? 30.426 19.899 20.088 1.00 36.28 304 HIS A N 1
ATOM 2456 C CA . HIS A 1 304 ? 30.693 18.711 19.280 1.00 37.51 304 HIS A CA 1
ATOM 2457 C C . HIS A 1 304 ? 31.680 17.810 20.004 1.00 39.66 304 HIS A C 1
ATOM 2458 O O . HIS A 1 304 ? 31.493 16.598 20.125 1.00 41.12 304 HIS A O 1
ATOM 2465 N N . GLU A 1 305 ? 32.731 18.427 20.515 1.00 37.93 305 GLU A N 1
ATOM 2466 C CA . GLU A 1 305 ? 33.765 17.694 21.210 1.00 40.47 305 GLU A CA 1
ATOM 2467 C C . GLU A 1 305 ? 33.227 17.106 22.518 1.00 42.49 305 GLU A C 1
ATOM 2468 O O . GLU A 1 305 ? 33.520 15.951 22.848 1.00 41.06 305 GLU A O 1
ATOM 2474 N N . PHE A 1 306 ? 32.430 17.888 23.256 1.00 37.92 306 PHE A N 1
ATOM 2475 C CA . PHE A 1 306 ? 31.897 17.407 24.536 1.00 37.44 306 PHE A CA 1
ATOM 2476 C C . PHE A 1 306 ? 31.098 16.118 24.311 1.00 38.81 306 PHE A C 1
ATOM 2477 O O . PHE A 1 306 ? 31.264 15.124 25.041 1.00 37.75 306 PHE A O 1
ATOM 2485 N N . ILE A 1 307 ? 30.243 16.139 23.297 1.00 36.40 307 ILE A N 1
ATOM 2486 C CA . ILE A 1 307 ? 29.387 14.999 23.006 1.00 35.34 307 ILE A CA 1
ATOM 2487 C C . ILE A 1 307 ? 30.215 13.834 22.455 1.00 39.16 307 ILE A C 1
ATOM 2488 O O . ILE A 1 307 ? 30.044 12.676 22.868 1.00 37.64 307 ILE A O 1
ATOM 2493 N N . LYS A 1 308 ? 31.131 14.146 21.541 1.00 38.34 308 LYS A N 1
ATOM 2494 C CA . LYS A 1 308 ? 31.979 13.106 20.946 1.00 41.48 308 LYS A CA 1
ATOM 2495 C C . LYS A 1 308 ? 32.780 12.298 21.964 1.00 39.87 308 LYS A C 1
ATOM 2496 O O . LYS A 1 308 ? 32.932 11.087 21.817 1.00 41.97 308 LYS A O 1
ATOM 2502 N N . LEU A 1 309 ? 33.291 12.959 22.999 1.00 38.19 309 LEU A N 1
ATOM 2503 C CA . LEU A 1 309 ? 34.052 12.278 24.051 1.00 37.68 309 LEU A CA 1
ATOM 2504 C C . LEU A 1 309 ? 33.292 11.139 24.723 1.00 41.67 309 LEU A C 1
ATOM 2505 O O . LEU A 1 309 ? 33.893 10.167 25.171 1.00 40.18 309 LEU A O 1
ATOM 2510 N N . SER A 1 310 ? 31.971 11.265 24.799 1.00 37.90 310 SER A N 1
ATOM 2511 C CA . SER A 1 310 ? 31.162 10.312 25.551 1.00 39.57 310 SER A CA 1
ATOM 2512 C C . SER A 1 310 ? 30.798 9.072 24.744 1.00 40.56 310 SER A C 1
ATOM 2513 O O . SER A 1 310 ? 30.188 8.153 25.274 1.00 40.75 310 SER A O 1
ATOM 2516 N N . PHE A 1 311 ? 31.131 9.070 23.458 1.00 41.66 311 PHE A N 1
ATOM 2517 C CA . PHE A 1 311 ? 30.754 7.964 22.580 1.00 41.56 311 PHE A CA 1
ATOM 2518 C C . PHE A 1 311 ? 31.706 6.782 22.718 1.00 44.23 311 PHE A C 1
ATOM 2519 O O . PHE A 1 311 ? 31.378 5.665 22.317 1.00 44.43 311 PHE A O 1
ATOM 2527 N N . LYS A 1 312 ? 32.872 7.027 23.309 1.00 42.45 312 LYS A N 1
ATOM 2528 C CA . LYS A 1 312 ? 33.827 5.959 23.568 1.00 43.02 312 LYS A CA 1
ATOM 2529 C C . LYS A 1 312 ? 33.224 4.919 24.509 1.00 45.08 312 LYS A C 1
ATOM 2530 O O . LYS A 1 312 ? 32.762 5.244 25.598 1.00 45.33 312 LYS A O 1
ATOM 2532 N N . VAL A 1 313 ? 33.219 3.665 24.079 1.00 43.50 313 VAL A N 1
ATOM 2533 C CA . VAL A 1 313 ? 32.711 2.587 24.920 1.00 45.23 313 VAL A CA 1
ATOM 2534 C C . VAL A 1 313 ? 33.874 1.825 25.539 1.00 47.74 313 VAL A C 1
ATOM 2535 O O . VAL A 1 313 ? 34.747 1.328 24.824 1.00 49.38 313 VAL A O 1
ATOM 2539 N N . HIS A 1 314 ? 33.902 1.746 26.865 1.00 42.00 314 HIS A N 1
ATOM 2540 C CA . HIS A 1 314 ? 34.994 1.070 27.539 1.00 45.00 314 HIS A CA 1
ATOM 2541 C C . HIS A 1 314 ? 35.004 -0.393 27.100 1.00 47.49 314 HIS A C 1
ATOM 2542 O O . HIS A 1 314 ? 33.956 -0.964 26.775 1.00 44.96 314 HIS A O 1
ATOM 2549 N N . GLU A 1 315 ? 36.189 -0.986 27.051 1.00 49.18 315 GLU A N 1
ATOM 2550 C CA . GLU A 1 315 ? 36.327 -2.327 26.506 1.00 52.43 315 GLU A CA 1
ATOM 2551 C C . GLU A 1 315 ? 35.522 -3.333 27.316 1.00 50.05 315 GLU A C 1
ATOM 2552 O O . GLU A 1 315 ? 34.903 -4.228 26.750 1.00 52.13 315 GLU A O 1
ATOM 2558 N N . GLU A 1 316 ? 35.505 -3.171 28.636 1.00 47.89 316 GLU A N 1
ATOM 2559 C CA A GLU A 1 316 ? 34.765 -4.053 29.534 0.54 48.77 316 GLU A CA 1
ATOM 2560 C CA B GLU A 1 316 ? 34.766 -4.114 29.460 0.46 48.77 316 GLU A CA 1
ATOM 2561 C C . GLU A 1 316 ? 33.254 -3.975 29.273 1.00 46.43 316 GLU A C 1
ATOM 2562 O O . GLU A 1 316 ? 32.526 -4.948 29.433 1.00 46.00 316 GLU A O 1
ATOM 2573 N N . CYS A 1 317 ? 32.781 -2.795 28.886 1.00 43.24 317 CYS A N 1
ATOM 2574 C CA . CYS A 1 317 ? 31.360 -2.623 28.609 1.00 41.93 317 CYS A CA 1
ATOM 2575 C C . CYS A 1 317 ? 30.948 -3.391 27.361 1.00 44.18 317 CYS A C 1
ATOM 2576 O O . CYS A 1 317 ? 29.853 -3.960 27.307 1.00 41.31 317 CYS A O 1
ATOM 2579 N N . LYS A 1 318 ? 31.814 -3.388 26.345 1.00 47.35 318 LYS A N 1
ATOM 2580 C CA . LYS A 1 318 ? 31.487 -4.024 25.066 1.00 50.86 318 LYS A CA 1
ATOM 2581 C C . LYS A 1 318 ? 31.133 -5.503 25.244 1.00 47.62 318 LYS A C 1
ATOM 2582 O O . LYS A 1 318 ? 30.317 -6.052 24.496 1.00 47.36 318 LYS A O 1
ATOM 2588 N N . LYS A 1 319 ? 31.731 -6.121 26.261 1.00 48.21 319 LYS A N 1
ATOM 2589 C CA . LYS A 1 319 ? 31.573 -7.549 26.536 1.00 49.38 319 LYS A CA 1
ATOM 2590 C C . LYS A 1 319 ? 30.606 -7.833 27.701 1.00 46.73 319 LYS A C 1
ATOM 2591 O O . LYS A 1 319 ? 30.270 -8.975 27.999 1.00 44.44 319 LYS A O 1
ATOM 2597 N N . CYS A 1 320 ? 30.114 -6.773 28.331 1.00 43.24 320 CYS A N 1
ATOM 2598 C CA . CYS A 1 320 ? 29.278 -6.922 29.517 1.00 38.64 320 CYS A CA 1
ATOM 2599 C C . CYS A 1 320 ? 27.852 -7.405 29.221 1.00 33.71 320 CYS A C 1
ATOM 2600 O O . CYS A 1 320 ? 27.176 -6.849 28.363 1.00 36.60 320 CYS A O 1
ATOM 2603 N N . LYS A 1 321 ? 27.393 -8.404 29.977 1.00 35.82 321 LYS A N 1
ATOM 2604 C CA . LYS A 1 321 ? 26.027 -8.938 29.839 1.00 34.42 321 LYS A CA 1
ATOM 2605 C C . LYS A 1 321 ? 24.958 -7.885 30.103 1.00 35.12 321 LYS A C 1
ATOM 2606 O O . LYS A 1 321 ? 23.830 -8.020 29.635 1.00 35.68 321 LYS A O 1
ATOM 2612 N N . TRP A 1 322 ? 25.321 -6.829 30.836 1.00 32.95 322 TRP A N 1
ATOM 2613 C CA . TRP A 1 322 ? 24.346 -5.813 31.225 1.00 33.53 322 TRP A CA 1
ATOM 2614 C C . TRP A 1 322 ? 24.434 -4.587 30.339 1.00 36.68 322 TRP A C 1
ATOM 2615 O O . TRP A 1 322 ? 23.776 -3.592 30.613 1.00 33.26 322 TRP A O 1
ATOM 2626 N N . PHE A 1 323 ? 25.242 -4.647 29.284 1.00 37.20 323 PHE A N 1
ATOM 2627 C CA . PHE A 1 323 ? 25.496 -3.446 28.494 1.00 35.36 323 PHE A CA 1
ATOM 2628 C C . PHE A 1 323 ? 24.215 -2.780 27.968 1.00 37.73 323 PHE A C 1
ATOM 2629 O O . PHE A 1 323 ? 24.064 -1.562 28.071 1.00 38.02 323 PHE A O 1
ATOM 2637 N N . ARG A 1 324 ? 23.280 -3.575 27.455 1.00 38.28 324 ARG A N 1
ATOM 2638 C CA . ARG A 1 324 ? 22.034 -3.038 26.912 1.00 40.37 324 ARG A CA 1
ATOM 2639 C C . ARG A 1 324 ? 21.162 -2.370 27.966 1.00 38.47 324 ARG A C 1
ATOM 2640 O O . ARG A 1 324 ? 20.258 -1.604 27.645 1.00 46.40 324 ARG A O 1
ATOM 2648 N N . LEU A 1 325 ? 21.430 -2.672 29.224 1.00 38.76 325 LEU A N 1
ATOM 2649 C CA . LEU A 1 325 ? 20.657 -2.151 30.333 1.00 37.12 325 LEU A CA 1
ATOM 2650 C C . LEU A 1 325 ? 21.310 -0.884 30.874 1.00 38.17 325 LEU A C 1
ATOM 2651 O O . LEU A 1 325 ? 20.629 0.087 31.184 1.00 40.34 325 LEU A O 1
ATOM 2656 N N . CYS A 1 326 ? 22.639 -0.905 30.979 1.00 36.51 326 CYS A N 1
ATOM 2657 C CA . CYS A 1 326 ? 23.429 0.116 31.6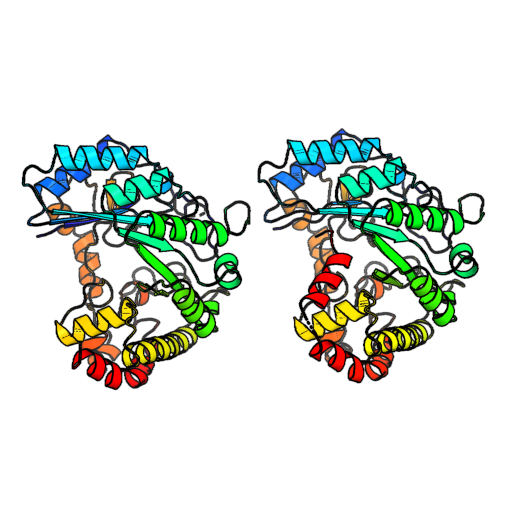70 1.00 34.83 326 CYS A CA 1
ATOM 2658 C C . CYS A 1 326 ? 24.078 1.136 30.725 1.00 34.24 326 CYS A C 1
ATOM 2659 O O . CYS A 1 326 ? 24.084 2.358 30.983 1.00 34.26 326 CYS A O 1
ATOM 2662 N N . LYS A 1 327 ? 24.650 0.628 29.643 1.00 32.89 327 LYS A N 1
ATOM 2663 C CA . LYS A 1 327 ? 25.203 1.449 28.555 1.00 33.51 327 LYS A CA 1
ATOM 2664 C C . LYS A 1 327 ? 26.431 2.262 28.956 1.00 33.32 327 LYS A C 1
ATOM 2665 O O . LYS A 1 327 ? 26.899 3.123 28.205 1.00 39.05 327 LYS A O 1
ATOM 2671 N N . GLY A 1 328 ? 26.976 1.951 30.119 1.00 31.60 328 GLY A N 1
ATOM 2672 C CA . GLY A 1 328 ? 28.208 2.583 30.561 1.00 35.68 328 GLY A CA 1
ATOM 2673 C C . GLY A 1 328 ? 27.959 3.659 31.596 1.00 36.92 328 GLY A C 1
ATOM 2674 O O . GLY A 1 328 ? 28.896 4.140 32.214 1.00 34.66 328 GLY A O 1
ATOM 2675 N N . GLY A 1 329 ? 26.695 4.022 31.796 1.00 34.64 329 GLY A N 1
ATOM 2676 C CA . GLY A 1 329 ? 26.369 5.073 32.751 1.00 32.98 329 GLY A CA 1
ATOM 2677 C C . GLY A 1 329 ? 26.656 6.491 32.271 1.00 33.90 329 GLY A C 1
ATOM 2678 O O . GLY A 1 329 ? 26.994 6.736 31.124 1.00 32.33 329 GLY A O 1
ATOM 2679 N N . CYS A 1 330 ? 26.546 7.439 33.195 1.00 31.79 330 CYS A N 1
ATOM 2680 C CA . CYS A 1 330 ? 26.750 8.856 32.905 1.00 34.71 330 CYS A CA 1
ATOM 2681 C C . CYS A 1 330 ? 28.248 9.198 32.760 1.00 33.60 330 CYS A C 1
ATOM 2682 O O . CYS A 1 330 ? 29.045 8.788 33.602 1.00 32.57 330 CYS A O 1
ATOM 2685 N N . ARG A 1 331 ? 28.590 9.935 31.735 1.00 30.49 331 ARG A N 1
ATOM 2686 C CA . ARG A 1 331 ? 29.901 10.400 31.464 1.00 31.63 331 ARG A CA 1
ATOM 2687 C C . ARG A 1 331 ? 30.589 11.016 32.678 1.00 34.52 331 ARG A C 1
ATOM 2688 O O . ARG A 1 331 ? 31.744 10.793 32.853 1.00 32.10 331 ARG A O 1
ATOM 2696 N N . ARG A 1 332 ? 29.853 11.755 33.515 1.00 30.74 332 ARG A N 1
ATOM 2697 C CA . ARG A 1 332 ? 30.420 12.428 34.690 1.00 30.71 332 ARG A CA 1
ATOM 2698 C C . ARG A 1 332 ? 30.999 11.424 35.682 1.00 34.04 332 ARG A C 1
ATOM 2699 O O . ARG A 1 332 ? 31.916 11.739 36.444 1.00 33.59 332 ARG A O 1
ATOM 2707 N N . CYS A 1 333 ? 30.472 10.200 35.655 1.00 33.18 333 CYS A N 1
ATOM 2708 C CA . CYS A 1 333 ? 30.943 9.134 36.527 1.00 35.12 333 CYS A CA 1
ATOM 2709 C C . CYS A 1 333 ? 32.088 8.355 35.906 1.00 34.49 333 CYS A C 1
ATOM 2710 O O . CYS A 1 333 ? 32.597 7.414 36.515 1.00 35.43 333 CYS A O 1
ATOM 2713 N N . ARG A 1 334 ? 32.491 8.767 34.709 1.00 33.41 334 ARG A N 1
ATOM 2714 C CA . ARG A 1 334 ? 33.597 8.139 33.980 1.00 34.31 334 ARG A CA 1
ATOM 2715 C C . ARG A 1 334 ? 34.772 9.103 33.820 1.00 38.62 334 ARG A C 1
ATOM 2716 O O . ARG A 1 334 ? 35.853 8.717 33.384 1.00 37.55 334 ARG A O 1
ATOM 2724 N N . ASP A 1 335 ? 34.538 10.374 34.140 1.00 37.29 335 ASP A N 1
ATOM 2725 C CA . ASP A 1 335 ? 35.507 11.438 33.881 1.00 37.69 335 ASP A CA 1
ATOM 2726 C C . ASP A 1 335 ? 36.442 11.619 35.070 1.00 42.10 335 ASP A C 1
ATOM 2727 O O . ASP A 1 335 ? 36.183 12.421 35.970 1.00 43.00 335 ASP A O 1
ATOM 2732 N N . SER A 1 336 ? 37.544 10.883 35.060 1.00 42.00 336 SER A N 1
ATOM 2733 C CA . SER A 1 336 ? 38.437 10.821 36.210 1.00 45.72 336 SER A CA 1
ATOM 2734 C C . SER A 1 336 ? 39.482 11.925 36.264 1.00 46.16 336 SER A C 1
ATOM 2735 O O . SER A 1 336 ? 39.796 12.429 37.341 1.00 43.75 336 SER A O 1
ATOM 2738 N N . LYS A 1 337 ? 40.045 12.271 35.110 1.00 46.26 337 LYS A N 1
ATOM 2739 C CA . LYS A 1 337 ? 41.148 13.228 35.057 1.00 48.96 337 LYS A CA 1
ATOM 2740 C C . LYS A 1 337 ? 40.897 14.272 33.980 1.00 51.37 337 LYS A C 1
ATOM 2741 O O . LYS A 1 337 ? 40.266 13.977 32.968 1.00 51.77 337 LYS A O 1
ATOM 2747 N N . GLU A 1 338 ? 41.390 15.487 34.217 1.00 51.34 338 GLU A N 1
ATOM 2748 C CA . GLU A 1 338 ? 41.347 16.579 33.251 1.00 53.26 338 GLU A CA 1
ATOM 2749 C C . GLU A 1 338 ? 41.908 16.133 31.903 1.00 54.56 338 GLU A C 1
ATOM 2750 O O . GLU A 1 338 ? 42.935 15.454 31.854 1.00 54.58 338 GLU A O 1
ATOM 2756 N N . ASP A 1 339 ? 41.218 16.510 30.825 1.00 55.42 339 ASP A N 1
ATOM 2757 C CA . ASP A 1 339 ? 41.667 16.289 29.437 1.00 56.59 339 ASP A CA 1
ATOM 2758 C C . ASP A 1 339 ? 42.182 14.891 29.135 1.00 56.07 339 ASP A C 1
ATOM 2759 O O . ASP A 1 339 ? 43.204 14.730 28.465 1.00 56.36 339 ASP A O 1
ATOM 2764 N N . SER A 1 340 ? 41.475 13.885 29.630 1.00 54.09 340 SER A N 1
ATOM 2765 C CA . SER A 1 340 ? 41.913 12.506 29.477 1.00 54.58 340 SER A CA 1
ATOM 2766 C C . SER A 1 340 ? 40.749 11.689 28.945 1.00 50.51 340 SER A C 1
ATOM 2767 O O . SER A 1 340 ? 39.605 12.134 29.001 1.00 51.71 340 SER A O 1
ATOM 2770 N N . ALA A 1 341 ? 41.031 10.510 28.407 1.00 50.05 341 ALA A N 1
ATOM 2771 C CA . ALA A 1 341 ? 39.952 9.657 27.929 1.00 49.56 341 ALA A CA 1
ATOM 2772 C C . ALA A 1 341 ? 39.138 9.154 29.117 1.00 43.85 341 ALA A C 1
ATOM 2773 O O . ALA A 1 341 ? 39.670 8.991 30.220 1.00 47.01 341 ALA A O 1
ATOM 2775 N N . LEU A 1 342 ? 37.848 8.922 28.894 1.00 44.07 342 LEU A N 1
ATOM 2776 C CA . LEU A 1 342 ? 36.977 8.450 29.962 1.00 41.96 342 LEU A CA 1
ATOM 2777 C C . LEU A 1 342 ? 37.398 7.074 30.423 1.00 42.12 342 LEU A C 1
ATOM 2778 O O . LEU A 1 342 ? 37.932 6.296 29.648 1.00 44.33 342 LEU A O 1
ATOM 2783 N N . GLU A 1 343 ? 37.181 6.789 31.697 1.00 41.72 343 GLU A N 1
ATOM 2784 C CA . GLU A 1 343 ? 37.485 5.465 32.210 1.00 41.86 343 GLU A CA 1
ATOM 2785 C C . GLU A 1 343 ? 36.193 4.673 32.398 1.00 41.62 343 GLU A C 1
ATOM 2786 O O . GLU A 1 343 ? 35.116 5.118 31.973 1.00 39.21 343 GLU A O 1
ATOM 2792 N N . LEU A 1 344 ? 36.305 3.541 33.023 1.00 39.12 344 LEU A N 1
ATOM 2793 C CA . LEU A 1 344 ? 35.180 2.751 33.363 1.00 38.23 344 LEU A CA 1
ATOM 2794 C C . LEU A 1 344 ? 34.340 3.499 34.369 1.00 36.18 344 LEU A C 1
ATOM 2795 O O . LEU A 1 344 ? 34.864 4.109 35.242 1.00 36.30 344 LEU A O 1
ATOM 2800 N N . ASN A 1 345 ? 33.034 3.373 34.294 1.00 36.24 345 ASN A N 1
ATOM 2801 C CA . ASN A 1 345 ? 32.184 4.003 35.285 1.00 34.45 345 ASN A CA 1
ATOM 2802 C C . ASN A 1 345 ? 32.634 3.659 36.709 1.00 33.55 345 ASN A C 1
ATOM 2803 O O . ASN A 1 345 ? 32.880 2.496 37.033 1.00 32.34 345 ASN A O 1
ATOM 2808 N N . TYR A 1 346 ? 32.723 4.675 37.562 1.00 33.82 346 TYR A N 1
ATOM 2809 C CA . TYR A 1 346 ? 33.122 4.501 38.961 1.00 32.90 346 TYR A CA 1
ATOM 2810 C C . TYR A 1 346 ? 32.296 3.459 39.696 1.00 33.23 346 TYR A C 1
ATOM 2811 O O . TYR A 1 346 ? 32.786 2.790 40.619 1.00 34.14 346 TYR A O 1
ATOM 2820 N N . TYR A 1 347 ? 31.040 3.330 39.281 1.00 30.53 347 TYR A N 1
ATOM 2821 C CA . TYR A 1 347 ? 30.086 2.476 39.972 1.00 32.36 347 TYR A CA 1
ATOM 2822 C C . TYR A 1 347 ? 29.828 1.164 39.225 1.00 31.65 347 TYR A C 1
ATOM 2823 O O . TYR A 1 347 ? 28.894 0.460 39.552 1.00 30.99 347 TYR A O 1
ATOM 2832 N N . CYS A 1 348 ? 30.624 0.888 38.196 1.00 29.97 348 CYS A N 1
ATOM 2833 C CA . CYS A 1 348 ? 30.476 -0.365 37.430 1.00 30.37 348 CYS A CA 1
ATOM 2834 C C . CYS A 1 348 ? 30.189 -1.579 38.306 1.00 32.30 348 CYS A C 1
ATOM 2835 O O . CYS A 1 348 ? 29.202 -2.299 38.090 1.00 31.59 348 CYS A O 1
ATOM 2838 N N . GLN A 1 349 ? 31.036 -1.805 39.292 1.00 29.46 349 GLN A N 1
ATOM 2839 C CA . GLN A 1 349 ? 30.867 -2.987 40.153 1.00 34.42 349 GLN A CA 1
ATOM 2840 C C . GLN A 1 349 ? 29.530 -2.991 40.868 1.00 34.34 349 GLN A C 1
ATOM 2841 O O . GLN A 1 349 ? 28.911 -4.034 41.022 1.00 34.35 349 GLN A O 1
ATOM 2847 N N . SER A 1 350 ? 29.092 -1.813 41.304 1.00 31.80 350 SER A N 1
ATOM 2848 C CA . SER A 1 350 ? 27.804 -1.680 41.978 1.00 32.08 350 SER A CA 1
ATOM 2849 C C . SER A 1 350 ? 26.670 -2.082 41.052 1.00 30.37 350 SER A C 1
ATOM 2850 O O . SER A 1 350 ? 25.726 -2.760 41.485 1.00 31.12 350 SER A O 1
ATOM 2853 N N . TYR A 1 351 ? 26.724 -1.635 39.800 1.00 29.76 351 TYR A N 1
ATOM 2854 C CA . TYR A 1 351 ? 25.658 -1.934 38.855 1.00 27.87 351 TYR A CA 1
ATOM 2855 C C . TYR A 1 351 ? 25.624 -3.439 38.608 1.00 30.69 351 TYR A C 1
ATOM 2856 O O . TYR A 1 351 ? 24.552 -4.046 38.607 1.00 29.47 351 TYR A O 1
ATOM 2865 N N . LYS A 1 352 ? 26.801 -4.036 38.433 1.00 30.26 352 LYS A N 1
ATOM 2866 C CA . LYS A 1 352 ? 26.850 -5.482 38.172 1.00 32.94 352 LYS A CA 1
ATOM 2867 C C . LYS A 1 352 ? 26.219 -6.281 39.302 1.00 32.90 352 LYS A C 1
ATOM 2868 O O . LYS A 1 352 ? 25.424 -7.206 39.061 1.00 32.17 352 LYS A O 1
ATOM 2874 N N . GLU A 1 353 ? 26.577 -5.954 40.531 1.00 31.54 353 GLU A N 1
ATOM 2875 C CA . GLU A 1 353 ? 26.061 -6.696 41.678 1.00 29.92 353 GLU A CA 1
ATOM 2876 C C . GLU A 1 353 ? 24.574 -6.415 41.864 1.00 29.79 353 GLU A C 1
ATOM 2877 O O . GLU A 1 353 ? 23.797 -7.321 42.152 1.00 28.71 353 GLU A O 1
ATOM 2883 N N . PHE A 1 354 ? 24.155 -5.158 41.680 1.00 28.19 354 PHE A N 1
ATOM 2884 C CA . PHE A 1 354 ? 22.740 -4.847 41.785 1.00 24.78 354 PHE A CA 1
ATOM 2885 C C . PHE A 1 354 ? 21.897 -5.591 40.740 1.00 26.52 354 PHE A C 1
ATOM 2886 O O . PHE A 1 354 ? 20.832 -6.102 41.048 1.00 29.19 354 PHE A O 1
ATOM 2894 N N . PHE A 1 355 ? 22.377 -5.621 39.503 1.00 28.09 355 PHE A N 1
ATOM 2895 C CA . PHE A 1 355 ? 21.660 -6.290 38.416 1.00 30.40 355 PHE A CA 1
ATOM 2896 C C . PHE A 1 355 ? 21.543 -7.797 38.679 1.00 29.26 355 PHE A C 1
ATOM 2897 O O . PHE A 1 355 ? 20.505 -8.388 38.415 1.00 28.59 355 PHE A O 1
ATOM 2905 N N . GLU A 1 356 ? 22.572 -8.417 39.241 1.00 30.39 356 GLU A N 1
ATOM 2906 C CA . GLU A 1 356 ? 22.465 -9.852 39.494 1.00 30.78 356 GLU A CA 1
ATOM 2907 C C . GLU A 1 356 ? 21.402 -10.084 40.543 1.00 31.39 356 GLU A C 1
ATOM 2908 O O . GLU A 1 356 ? 20.758 -11.134 40.558 1.00 33.94 356 GLU A O 1
ATOM 2914 N N . TYR A 1 357 ? 21.238 -9.101 41.435 1.00 26.24 357 TYR A N 1
ATOM 2915 C CA . TYR A 1 357 ? 20.304 -9.194 42.541 1.00 25.95 357 TYR A CA 1
ATOM 2916 C C . TYR A 1 357 ? 18.885 -8.868 42.160 1.00 27.11 357 TYR A C 1
ATOM 2917 O O . TYR A 1 357 ? 17.944 -9.460 42.706 1.00 28.47 357 TYR A O 1
ATOM 2926 N N . ALA A 1 358 ? 18.715 -7.911 41.244 1.00 27.11 358 ALA A N 1
ATOM 2927 C CA . ALA A 1 358 ? 17.409 -7.333 40.977 1.00 29.35 358 ALA A CA 1
ATOM 2928 C C . ALA A 1 358 ? 16.823 -7.676 39.621 1.00 29.24 358 ALA A C 1
ATOM 2929 O O . ALA A 1 358 ? 15.624 -7.542 39.426 1.00 32.73 358 ALA A O 1
ATOM 2931 N N . PHE A 1 359 ? 17.665 -8.052 38.663 1.00 31.94 359 PHE A N 1
ATOM 2932 C CA . PHE A 1 359 ? 17.178 -8.312 37.310 1.00 33.25 359 PHE A CA 1
ATOM 2933 C C . PHE A 1 359 ? 16.017 -9.303 37.242 1.00 38.53 359 PHE A C 1
ATOM 2934 O O . PHE A 1 359 ? 15.037 -9.006 36.561 1.00 40.76 359 PHE A O 1
ATOM 2942 N N . PRO A 1 360 ? 16.099 -10.436 37.986 1.00 36.14 360 PRO A N 1
ATOM 2943 C CA . PRO A 1 360 ? 14.938 -11.345 37.895 1.00 41.81 360 PRO A CA 1
ATOM 2944 C C . PRO A 1 360 ? 13.597 -10.646 38.199 1.00 44.02 360 PRO A C 1
ATOM 2945 O O . PRO A 1 360 ? 12.656 -10.742 37.402 1.00 45.62 360 PRO A O 1
ATOM 2949 N N . ARG A 1 361 ? 13.536 -9.877 39.289 1.00 39.67 361 ARG A N 1
ATOM 2950 C CA . ARG A 1 361 ? 12.314 -9.138 39.643 1.00 37.94 361 ARG A CA 1
ATOM 2951 C C . ARG A 1 361 ? 11.971 -7.938 38.746 1.00 37.95 361 ARG A C 1
ATOM 2952 O O . ARG A 1 361 ? 10.800 -7.565 38.604 1.00 41.09 361 ARG A O 1
ATOM 2960 N N . LEU A 1 362 ? 12.976 -7.316 38.141 1.00 34.23 362 LEU A N 1
ATOM 2961 C CA . LEU A 1 362 ? 12.728 -6.170 37.277 1.00 35.70 362 LEU A CA 1
ATOM 2962 C C . LEU A 1 362 ? 11.836 -6.524 36.089 1.00 45.59 362 LEU A C 1
ATOM 2963 O O . LEU A 1 362 ? 10.956 -5.767 35.691 1.00 48.06 362 LEU A O 1
ATOM 2968 N N . ILE A 1 363 ? 12.097 -7.679 35.522 1.00 42.33 363 ILE A N 1
ATOM 2969 C CA . ILE A 1 363 ? 11.282 -8.178 34.423 1.00 47.95 363 ILE A CA 1
ATOM 2970 C C . ILE A 1 363 ? 9.794 -8.287 34.781 1.00 53.16 363 ILE A C 1
ATOM 2971 O O . ILE A 1 363 ? 8.920 -7.847 34.013 1.00 52.15 363 ILE A O 1
ATOM 2976 N N . ASN A 1 364 ? 9.514 -8.904 35.930 1.00 49.63 364 ASN A N 1
ATOM 2977 C CA . ASN A 1 364 ? 8.146 -9.047 36.414 1.00 51.17 364 ASN A CA 1
ATOM 2978 C C . ASN A 1 364 ? 7.394 -7.737 36.347 1.00 53.73 364 ASN A C 1
ATOM 2979 O O . ASN A 1 364 ? 6.293 -7.672 35.796 1.00 55.83 364 ASN A O 1
ATOM 2984 N N . VAL A 1 365 ? 7.991 -6.687 36.904 1.00 50.39 365 VAL A N 1
ATOM 2985 C CA . VAL A 1 365 ? 7.353 -5.388 36.840 1.00 51.09 365 VAL A CA 1
ATOM 2986 C C . VAL A 1 365 ? 7.255 -4.914 35.379 1.00 55.24 365 VAL A C 1
ATOM 2987 O O . VAL A 1 365 ? 6.278 -4.268 35.006 1.00 57.02 365 VAL A O 1
ATOM 2991 N N . ALA A 1 366 ? 8.254 -5.245 34.559 1.00 54.22 366 ALA A N 1
ATOM 2992 C CA . ALA A 1 366 ? 8.234 -4.858 33.145 1.00 52.67 366 ALA A CA 1
ATOM 2993 C C . ALA A 1 366 ? 7.086 -5.547 32.418 1.00 57.86 366 ALA A C 1
ATOM 2994 O O . ALA A 1 366 ? 6.439 -4.945 31.550 1.00 55.14 366 ALA A O 1
ATOM 2996 N N . ASN A 1 367 ? 6.844 -6.808 32.776 1.00 55.31 367 ASN A N 1
ATOM 2997 C CA . ASN A 1 367 ? 5.715 -7.563 32.238 1.00 57.64 367 ASN A CA 1
ATOM 2998 C C . ASN A 1 367 ? 4.365 -7.044 32.729 1.00 59.30 367 ASN A C 1
ATOM 2999 O O . ASN A 1 367 ? 3.368 -7.069 31.998 1.00 61.86 367 ASN A O 1
ATOM 3004 N N . ASN A 1 368 ? 4.342 -6.586 33.974 1.00 57.96 368 ASN A N 1
ATOM 3005 C CA . ASN A 1 368 ? 3.172 -5.927 34.538 1.00 59.02 368 ASN A CA 1
ATOM 3006 C C . ASN A 1 368 ? 2.798 -4.713 33.683 1.00 61.98 368 ASN A C 1
ATOM 3007 O O . ASN A 1 368 ? 1.695 -4.641 33.137 1.00 62.01 368 ASN A O 1
ATOM 3012 N N . ILE A 1 369 ? 3.728 -3.771 33.548 1.00 58.97 369 ILE A N 1
ATOM 3013 C CA . ILE A 1 369 ? 3.511 -2.618 32.686 1.00 59.01 369 ILE A CA 1
ATOM 3014 C C . ILE A 1 369 ? 3.613 -3.003 31.208 1.00 61.96 369 ILE A C 1
ATOM 3015 O O . ILE A 1 369 ? 2.916 -3.905 30.730 1.00 63.67 369 ILE A O 1
ATOM 3017 N N . VAL A 1 378 ? 1.162 -0.298 32.267 1.00 61.69 378 VAL A N 1
ATOM 3018 C CA . VAL A 1 378 ? 1.932 0.205 31.126 1.00 62.44 378 VAL A CA 1
ATOM 3019 C C . VAL A 1 378 ? 1.858 1.730 31.030 1.00 61.05 378 VAL A C 1
ATOM 3020 O O . VAL A 1 378 ? 2.863 2.429 31.221 1.00 58.11 378 VAL A O 1
ATOM 3022 N N . ASP A 1 379 ? 0.659 2.231 30.730 1.00 62.61 379 ASP A N 1
ATOM 3023 C CA . ASP A 1 379 ? 0.404 3.668 30.676 1.00 60.86 379 ASP A CA 1
ATOM 3024 C C . ASP A 1 379 ? 0.842 4.341 31.975 1.00 57.80 379 ASP A C 1
ATOM 3025 O O . ASP A 1 379 ? 1.370 5.456 31.954 1.00 57.93 379 ASP A O 1
ATOM 3027 N N . LYS A 1 380 ? 0.639 3.647 33.094 1.00 57.53 380 LYS A N 1
ATOM 3028 C CA . LYS A 1 380 ? 1.037 4.148 34.411 1.00 58.40 380 LYS A CA 1
ATOM 3029 C C . LYS A 1 380 ? 2.561 4.342 34.541 1.00 55.89 380 LYS A C 1
ATOM 3030 O O . LYS A 1 380 ? 3.017 5.318 35.148 1.00 54.92 380 LYS A O 1
ATOM 3032 N N . LEU A 1 381 ? 3.338 3.429 33.955 1.00 56.12 381 LEU A N 1
ATOM 3033 C CA . LEU A 1 381 ? 4.805 3.521 33.975 1.00 51.41 381 LEU A CA 1
ATOM 3034 C C . LEU A 1 381 ? 5.311 4.694 33.133 1.00 50.79 381 LEU A C 1
ATOM 3035 O O . LEU A 1 381 ? 6.208 5.428 33.549 1.00 48.50 381 LEU A O 1
ATOM 3037 N N . ALA A 1 382 ? 4.732 4.868 31.948 1.00 50.17 382 ALA A N 1
ATOM 3038 C CA . ALA A 1 382 ? 5.114 5.965 31.069 1.00 48.48 382 ALA A CA 1
ATOM 3039 C C . ALA A 1 382 ? 4.792 7.309 31.720 1.00 49.55 382 ALA A C 1
ATOM 3040 O O . ALA A 1 382 ? 5.577 8.268 31.630 1.00 48.24 382 ALA A O 1
ATOM 3042 N N . ALA A 1 383 ? 3.638 7.360 32.385 1.00 49.34 383 ALA A N 1
ATOM 3043 C CA . ALA A 1 383 ? 3.161 8.583 33.035 1.00 49.79 383 ALA A CA 1
ATOM 3044 C C . ALA A 1 383 ? 4.047 8.957 34.219 1.00 48.18 383 ALA A C 1
ATOM 3045 O O . ALA A 1 383 ? 4.362 10.139 34.418 1.00 46.90 383 ALA A O 1
ATOM 3047 N N . ALA A 1 384 ? 4.444 7.953 35.003 1.00 45.23 384 ALA A N 1
ATOM 3048 C CA . ALA A 1 384 ? 5.323 8.190 36.148 1.00 42.63 384 ALA A CA 1
ATOM 3049 C C . ALA A 1 384 ? 6.695 8.661 35.666 1.00 44.59 384 ALA A C 1
ATOM 3050 O O . ALA A 1 384 ? 7.280 9.608 36.216 1.00 43.05 384 ALA A O 1
ATOM 3052 N N . LEU A 1 385 ? 7.202 8.012 34.622 1.00 41.41 385 LEU A N 1
ATOM 3053 C CA . LEU A 1 385 ? 8.485 8.398 34.061 1.00 43.64 385 LEU A CA 1
ATOM 3054 C C . LEU A 1 385 ? 8.436 9.832 33.556 1.00 43.68 385 LEU A C 1
ATOM 3055 O O . LEU A 1 385 ? 9.393 10.578 33.714 1.00 45.10 385 LEU A O 1
ATOM 3060 N N . GLU A 1 386 ? 7.312 10.216 32.955 1.00 43.36 386 GLU A N 1
ATOM 3061 C CA . GLU A 1 386 ? 7.180 11.587 32.477 1.00 45.37 386 GLU A CA 1
ATOM 3062 C C . GLU A 1 386 ? 7.197 12.580 33.638 1.00 44.94 386 GLU A C 1
ATOM 3063 O O . GLU A 1 386 ? 7.751 13.671 33.506 1.00 40.82 386 GLU A O 1
ATOM 3069 N N . HIS A 1 387 ? 6.608 12.196 34.773 1.00 43.87 387 HIS A N 1
ATOM 3070 C CA . HIS A 1 387 ? 6.511 13.083 35.940 1.00 40.61 387 HIS A CA 1
ATOM 3071 C C . HIS A 1 387 ? 7.899 13.461 36.432 1.00 41.86 387 HIS A C 1
ATOM 3072 O O . HIS A 1 387 ? 8.078 14.494 37.071 1.00 35.72 387 HIS A O 1
ATOM 3079 N N . HIS A 1 388 ? 8.888 12.628 36.132 1.00 40.73 388 HIS A N 1
ATOM 3080 C CA . HIS A 1 388 ? 10.248 12.937 36.548 1.00 37.55 388 HIS A CA 1
ATOM 3081 C C . HIS A 1 388 ? 10.858 13.958 35.589 1.00 40.95 388 HIS A C 1
ATOM 3082 O O . HIS A 1 388 ? 11.887 14.554 35.879 1.00 39.17 388 HIS A O 1
ATOM 3089 N N . HIS A 1 389 ? 10.209 14.170 34.444 1.00 43.66 389 HIS A N 1
ATOM 3090 C CA . HIS A 1 389 ? 10.770 15.033 33.396 1.00 43.81 389 HIS A CA 1
ATOM 3091 C C . HIS A 1 389 ? 10.062 16.374 33.328 1.00 42.25 389 HIS A C 1
ATOM 3092 O O . HIS A 1 389 ? 10.688 17.437 33.415 1.00 43.41 389 HIS A O 1
ATOM 3094 N N . HIS A 1 390 ? 8.747 16.329 33.166 1.00 42.04 390 HIS A N 1
ATOM 3095 C CA . HIS A 1 390 ? 7.987 17.574 33.063 1.00 42.14 390 HIS A CA 1
ATOM 3096 C C . HIS A 1 390 ? 6.549 17.429 33.534 1.00 40.90 390 HIS A C 1
ATOM 3097 O O . HIS A 1 390 ? 6.004 16.317 33.607 1.00 42.32 390 HIS A O 1
ATOM 3104 N N . HIS A 1 391 ? 5.961 18.570 33.883 1.00 38.35 391 HIS A N 1
ATOM 3105 C CA . HIS A 1 391 ? 4.541 18.652 34.173 1.00 41.50 391 HIS A CA 1
ATOM 3106 C C . HIS A 1 391 ? 3.819 18.192 32.922 1.00 45.44 391 HIS A C 1
ATOM 3107 O O . HIS A 1 391 ? 4.266 18.473 31.815 1.00 46.19 391 HIS A O 1
ATOM 3114 N N . HIS A 1 392 ? 2.716 17.470 33.075 1.00 45.22 392 HIS A N 1
ATOM 3115 C CA . HIS A 1 392 ? 2.036 16.968 31.891 1.00 46.18 392 HIS A CA 1
ATOM 3116 C C . HIS A 1 392 ? 1.441 18.135 31.094 1.00 48.49 392 HIS A C 1
ATOM 3117 O O . HIS A 1 392 ? 1.176 18.051 29.889 1.00 49.98 392 HIS A O 1
ATOM 3125 N N . PRO B 1 2 ? -11.295 14.729 -27.802 1.00 50.89 2 PRO B N 1
ATOM 3126 C CA . PRO B 1 2 ? -11.138 13.842 -26.646 1.00 43.80 2 PRO B CA 1
ATOM 3127 C C . PRO B 1 2 ? -11.458 14.605 -25.387 1.00 45.09 2 PRO B C 1
ATOM 3128 O O . PRO B 1 2 ? -11.301 15.842 -25.422 1.00 37.01 2 PRO B O 1
ATOM 3130 N N . PRO B 1 3 ? -11.933 13.905 -24.318 1.00 38.98 3 PRO B N 1
ATOM 3131 C CA . PRO B 1 3 ? -12.098 14.539 -23.002 1.00 39.15 3 PRO B CA 1
ATOM 3132 C C . PRO B 1 3 ? -10.731 14.986 -22.552 1.00 40.38 3 PRO B C 1
ATOM 3133 O O . PRO B 1 3 ? -9.719 14.368 -22.928 1.00 38.40 3 PRO B O 1
ATOM 3137 N N . LEU B 1 4 ? -10.689 16.040 -21.747 1.00 35.04 4 LEU B N 1
ATOM 3138 C CA . LEU B 1 4 ? -9.412 16.580 -21.316 1.00 34.22 4 LEU B CA 1
ATOM 3139 C C . LEU B 1 4 ? -9.384 16.516 -19.814 1.00 34.96 4 LEU B C 1
ATOM 3140 O O . LEU B 1 4 ? -10.394 16.771 -19.173 1.00 33.75 4 LEU B O 1
ATOM 3145 N N . SER B 1 5 ? -8.220 16.167 -19.280 1.00 32.40 5 SER B N 1
ATOM 3146 C CA . SER B 1 5 ? -8.001 16.085 -17.839 1.00 30.07 5 SER B CA 1
ATOM 3147 C C . SER B 1 5 ? -6.763 16.911 -17.513 1.00 27.02 5 SER B C 1
ATOM 3148 O O . SER B 1 5 ? -5.737 16.785 -18.187 1.00 30.44 5 SER B O 1
ATOM 3151 N N . LEU B 1 6 ? -6.843 17.761 -16.496 1.00 26.84 6 LEU B N 1
ATOM 3152 C CA . LEU B 1 6 ? -5.688 18.568 -16.112 1.00 27.87 6 LEU B CA 1
ATOM 3153 C C . LEU B 1 6 ? -5.444 18.413 -14.622 1.00 27.22 6 LEU B C 1
ATOM 3154 O O . LEU B 1 6 ? -6.382 18.180 -13.863 1.00 27.09 6 LEU B O 1
ATOM 3159 N N . LEU B 1 7 ? -4.189 18.549 -14.236 1.00 25.34 7 LEU B N 1
ATOM 3160 C CA . LEU B 1 7 ? -3.794 18.534 -12.814 1.00 25.97 7 LEU B CA 1
ATOM 3161 C C . LEU B 1 7 ? -3.186 19.902 -12.538 1.00 28.59 7 LEU B C 1
ATOM 3162 O O . LEU B 1 7 ? -2.140 20.227 -13.081 1.00 30.24 7 LEU B O 1
ATOM 3167 N N . ILE B 1 8 ? -3.857 20.696 -11.718 1.00 25.65 8 ILE B N 1
ATOM 3168 C CA . ILE B 1 8 ? -3.509 22.117 -11.555 1.00 22.45 8 ILE B CA 1
ATOM 3169 C C . ILE B 1 8 ? -2.911 22.332 -10.166 1.00 25.29 8 ILE B C 1
ATOM 3170 O O . ILE B 1 8 ? -3.402 21.744 -9.215 1.00 24.61 8 ILE B O 1
ATOM 3175 N N . LYS B 1 9 ? -1.882 23.173 -10.058 1.00 23.32 9 LYS B N 1
ATOM 3176 C CA . LYS B 1 9 ? -1.293 23.516 -8.756 1.00 24.83 9 LYS B CA 1
ATOM 3177 C C . LYS B 1 9 ? -1.575 24.985 -8.477 1.00 23.94 9 LYS B C 1
ATOM 3178 O O . LYS B 1 9 ? -0.738 25.833 -8.769 1.00 26.96 9 LYS B O 1
ATOM 3184 N N . PRO B 1 10 ? -2.761 25.288 -7.922 1.00 22.82 10 PRO B N 1
ATOM 3185 C CA . PRO B 1 10 ? -3.155 26.704 -7.840 1.00 23.61 10 PRO B CA 1
ATOM 3186 C C . PRO B 1 10 ? -2.349 27.518 -6.840 1.00 26.04 10 PRO B C 1
ATOM 3187 O O . PRO B 1 10 ? -2.370 28.765 -6.918 1.00 25.55 10 PRO B O 1
ATOM 3191 N N . ALA B 1 11 ? -1.656 26.848 -5.926 1.00 25.92 11 ALA B N 1
ATOM 3192 C CA . ALA B 1 11 ? -0.763 27.539 -4.982 1.00 25.57 11 ALA B CA 1
ATOM 3193 C C . ALA B 1 11 ? 0.650 27.033 -5.172 1.00 27.53 11 ALA B C 1
ATOM 3194 O O . ALA B 1 11 ? 1.496 27.123 -4.264 1.00 26.49 11 ALA B O 1
ATOM 3196 N N . SER B 1 12 ? 0.883 26.461 -6.345 1.00 25.66 12 SER B N 1
ATOM 3197 C CA . SER B 1 12 ? 2.182 25.931 -6.700 1.00 26.27 12 SER B CA 1
ATOM 3198 C C . SER B 1 12 ? 2.589 24.897 -5.674 1.00 27.01 12 SER B C 1
ATOM 3199 O O . SER B 1 12 ? 1.753 24.090 -5.265 1.00 24.91 12 SER B O 1
ATOM 3202 N N . SER B 1 13 ? 3.853 24.930 -5.275 1.00 28.19 13 SER B N 1
ATOM 3203 C CA . SER B 1 13 ? 4.408 24.012 -4.264 1.00 27.91 13 SER B CA 1
ATOM 3204 C C . SER B 1 13 ? 4.270 24.518 -2.832 1.00 31.35 13 SER B C 1
ATOM 3205 O O . SER B 1 13 ? 4.797 23.881 -1.904 1.00 30.37 13 SER B O 1
ATOM 3208 N N . GLY B 1 14 ? 3.609 25.666 -2.631 1.00 24.51 14 GLY B N 1
ATOM 3209 C CA . GLY B 1 14 ? 3.411 26.180 -1.275 1.00 26.83 14 GLY B CA 1
ATOM 3210 C C . GLY B 1 14 ? 2.629 25.231 -0.371 1.00 27.62 14 GLY B C 1
ATOM 3211 O O . GLY B 1 14 ? 1.649 24.621 -0.798 1.00 26.05 14 GLY B O 1
ATOM 3212 N N . CYS B 1 15 ? 3.047 25.113 0.886 1.00 25.40 15 CYS B N 1
ATOM 3213 C CA . CYS B 1 15 ? 2.365 24.227 1.831 1.00 25.94 15 CYS B CA 1
ATOM 3214 C C . CYS B 1 15 ? 2.541 24.699 3.257 1.00 26.67 15 CYS B C 1
ATOM 3215 O O . CYS B 1 15 ? 3.551 25.346 3.574 1.00 27.57 15 CYS B O 1
ATOM 3218 N N . ASN B 1 16 ? 1.556 24.400 4.103 1.00 23.88 16 ASN B N 1
ATOM 3219 C CA . ASN B 1 16 ? 1.659 24.707 5.533 1.00 25.33 16 ASN B CA 1
ATOM 3220 C C . ASN B 1 16 ? 2.222 23.556 6.383 1.00 26.22 16 ASN B C 1
ATOM 3221 O O . ASN B 1 16 ? 2.457 23.730 7.593 1.00 25.83 16 ASN B O 1
ATOM 3226 N N . LEU B 1 17 ? 2.455 22.391 5.778 1.00 21.56 17 LEU B N 1
ATOM 3227 C CA . LEU B 1 17 ? 3.065 21.290 6.510 1.00 21.75 17 LEU B CA 1
ATOM 3228 C C . LEU B 1 17 ? 4.514 21.067 6.040 1.00 21.56 17 LEU B C 1
ATOM 3229 O O . LEU B 1 17 ? 4.965 21.691 5.065 1.00 24.49 17 LEU B O 1
ATOM 3234 N N . LYS B 1 18 ? 5.224 20.156 6.695 1.00 25.16 18 LYS B N 1
ATOM 3235 C CA . LYS B 1 18 ? 6.573 19.796 6.273 1.00 27.31 18 LYS B CA 1
ATOM 3236 C C . LYS B 1 18 ? 6.746 18.277 6.370 1.00 26.36 18 LYS B C 1
ATOM 3237 O O . LYS B 1 18 ? 7.620 17.787 7.086 1.00 32.82 18 LYS B O 1
ATOM 3243 N N . CYS B 1 19 ? 5.886 17.545 5.678 1.00 24.93 19 CYS B N 1
ATOM 3244 C CA . CYS B 1 19 ? 5.892 16.074 5.769 1.00 25.79 19 CYS B CA 1
ATOM 3245 C C . CYS B 1 19 ? 7.283 15.540 5.459 1.00 26.82 19 CYS B C 1
ATOM 3246 O O . CYS B 1 19 ? 7.908 15.977 4.493 1.00 29.93 19 CYS B O 1
ATOM 3249 N N . THR B 1 20 ? 7.777 14.606 6.280 1.00 27.57 20 THR B N 1
ATOM 3250 C CA . THR B 1 20 ? 9.194 14.228 6.237 1.00 28.69 20 THR B CA 1
ATOM 3251 C C . THR B 1 20 ? 9.593 13.704 4.873 1.00 31.81 20 THR B C 1
ATOM 3252 O O . THR B 1 20 ? 10.669 14.028 4.353 1.00 32.38 20 THR B O 1
ATOM 3256 N N . TYR B 1 21 ? 8.720 12.903 4.256 1.00 27.16 21 TYR B N 1
ATOM 3257 C CA . TYR B 1 21 ? 9.019 12.306 2.958 1.00 30.87 21 TYR B CA 1
ATOM 3258 C C . TYR B 1 21 ? 8.648 13.176 1.751 1.00 28.77 21 TYR B C 1
ATOM 3259 O O . TYR B 1 21 ? 8.861 12.785 0.611 1.00 31.27 21 TYR B O 1
ATOM 3268 N N . CYS B 1 22 ? 8.067 14.353 1.981 1.00 31.55 22 CYS B N 1
ATOM 3269 C CA . CYS B 1 22 ? 7.471 15.032 0.847 1.00 29.77 22 CYS B CA 1
ATOM 3270 C C . CYS B 1 22 ? 8.536 15.820 0.097 1.00 37.10 22 CYS B C 1
ATOM 3271 O O . CYS B 1 22 ? 9.284 16.589 0.702 1.00 37.65 22 CYS B O 1
ATOM 3274 N N . PHE B 1 23 ? 8.602 15.600 -1.210 1.00 33.96 23 PHE B N 1
ATOM 3275 C CA . PHE B 1 23 ? 9.533 16.339 -2.052 1.00 41.73 23 PHE B CA 1
ATOM 3276 C C . PHE B 1 23 ? 8.827 17.443 -2.830 1.00 42.18 23 PHE B C 1
ATOM 3277 O O . PHE B 1 23 ? 9.482 18.248 -3.502 1.00 48.57 23 PHE B O 1
ATOM 3285 N N . TYR B 1 24 ? 7.499 17.502 -2.711 1.00 37.80 24 TYR B N 1
ATOM 3286 C CA . TYR B 1 24 ? 6.690 18.434 -3.490 1.00 38.30 24 TYR B CA 1
ATOM 3287 C C . TYR B 1 24 ? 6.627 19.864 -2.930 1.00 40.76 24 TYR B C 1
ATOM 3288 O O . TYR B 1 24 ? 6.327 20.785 -3.686 1.00 43.25 24 TYR B O 1
ATOM 3297 N N . HIS B 1 25 ? 6.879 20.068 -1.636 1.00 38.26 25 HIS B N 1
ATOM 3298 C CA . HIS B 1 25 ? 6.680 21.412 -1.050 1.00 37.62 25 HIS B CA 1
ATOM 3299 C C . HIS B 1 25 ? 7.900 22.305 -1.091 1.00 41.57 25 HIS B C 1
ATOM 3300 O O . HIS B 1 25 ? 9.035 21.844 -1.035 1.00 41.68 25 HIS B O 1
ATOM 3307 N N . SER B 1 26 ? 7.630 23.604 -1.143 1.00 37.02 26 SER B N 1
ATOM 3308 C CA . SER B 1 26 ? 8.646 24.610 -1.408 1.00 41.77 26 SER B CA 1
ATOM 3309 C C . SER B 1 26 ? 9.654 24.831 -0.280 1.00 45.61 26 SER B C 1
ATOM 3310 O O . SER B 1 26 ? 10.624 25.566 -0.464 1.00 47.31 26 SER B O 1
ATOM 3313 N N . LEU B 1 27 ? 9.435 24.211 0.880 1.00 41.98 27 LEU B N 1
ATOM 3314 C CA . LEU B 1 27 ? 10.419 24.284 1.957 1.00 44.13 27 LEU B CA 1
ATOM 3315 C C . LEU B 1 27 ? 11.091 22.917 2.158 1.00 44.43 27 LEU B C 1
ATOM 3316 O O . LEU B 1 27 ? 11.765 22.696 3.164 1.00 50.89 27 LEU B O 1
ATOM 3321 N N . VAL B 1 33 ? 12.744 22.912 -4.426 1.00 56.33 33 VAL B N 1
ATOM 3322 C CA . VAL B 1 33 ? 11.609 23.161 -5.311 1.00 53.38 33 VAL B CA 1
ATOM 3323 C C . VAL B 1 33 ? 11.030 24.570 -5.108 1.00 54.46 33 VAL B C 1
ATOM 3324 O O . VAL B 1 33 ? 10.663 24.961 -3.993 1.00 54.91 33 VAL B O 1
ATOM 3328 N N . LYS B 1 34 ? 10.979 25.352 -6.176 1.00 51.08 34 LYS B N 1
ATOM 3329 C CA . LYS B 1 34 ? 10.505 26.723 -6.026 1.00 49.59 34 LYS B CA 1
ATOM 3330 C C . LYS B 1 34 ? 9.006 26.829 -6.255 1.00 46.48 34 LYS B C 1
ATOM 3331 O O . LYS B 1 34 ? 8.364 25.897 -6.767 1.00 48.52 34 LYS B O 1
ATOM 3337 N N . SER B 1 35 ? 8.457 27.958 -5.829 1.00 41.22 35 SER B N 1
ATOM 3338 C CA . SER B 1 35 ? 7.038 28.214 -5.920 1.00 37.46 35 SER B CA 1
ATOM 3339 C C . SER B 1 35 ? 6.835 29.250 -7.005 1.00 37.85 35 SER B C 1
ATOM 3340 O O . SER B 1 35 ? 7.614 30.205 -7.120 1.00 40.30 35 SER B O 1
ATOM 3343 N N . TYR B 1 36 ? 5.784 29.069 -7.789 1.00 33.15 36 TYR B N 1
ATOM 3344 C CA . TYR B 1 36 ? 5.405 30.072 -8.758 1.00 31.87 36 TYR B CA 1
ATOM 3345 C C . TYR B 1 36 ? 4.325 30.976 -8.179 1.00 34.44 36 TYR B C 1
ATOM 3346 O O . TYR B 1 36 ? 3.789 31.831 -8.888 1.00 34.27 36 TYR B O 1
ATOM 3355 N N . GLY B 1 37 ? 4.018 30.788 -6.893 1.00 32.92 37 GLY B N 1
ATOM 3356 C CA . GLY B 1 37 ? 3.006 31.573 -6.195 1.00 28.12 37 GLY B CA 1
ATOM 3357 C C . GLY B 1 37 ? 1.578 31.132 -6.467 1.00 29.40 37 GLY B C 1
ATOM 3358 O O . GLY B 1 37 ? 1.351 29.976 -6.901 1.00 29.33 37 GLY B O 1
ATOM 3359 N N . ILE B 1 38 ? 0.614 32.022 -6.254 1.00 24.64 38 ILE B N 1
ATOM 3360 C CA . ILE B 1 38 ? -0.790 31.684 -6.454 1.00 25.61 38 ILE B CA 1
ATOM 3361 C C . ILE B 1 38 ? -1.130 31.986 -7.902 1.00 24.94 38 ILE B C 1
ATOM 3362 O O . ILE B 1 38 ? -0.721 33.007 -8.435 1.00 27.61 38 ILE B O 1
ATOM 3367 N N . MET B 1 39 ? -1.841 31.066 -8.557 1.00 25.48 39 MET B N 1
ATOM 3368 C CA . MET B 1 39 ? -2.257 31.308 -9.930 1.00 25.62 39 MET B CA 1
ATOM 3369 C C . MET B 1 39 ? -3.110 32.581 -10.062 1.00 27.96 39 MET B C 1
ATOM 3370 O O . MET B 1 39 ? -4.163 32.706 -9.417 1.00 26.24 39 MET B O 1
ATOM 3375 N N . ARG B 1 40 ? -2.644 33.496 -10.911 1.00 28.54 40 ARG B N 1
ATOM 3376 C CA . ARG B 1 40 ? -3.335 34.768 -11.198 1.00 28.78 40 ARG B CA 1
ATOM 3377 C C . ARG B 1 40 ? -4.677 34.522 -11.891 1.00 32.78 40 ARG B C 1
ATOM 3378 O O . ARG B 1 40 ? -4.867 33.493 -12.585 1.00 29.78 40 ARG B O 1
ATOM 3386 N N . ASP B 1 41 ? -5.621 35.436 -11.681 1.00 30.21 41 ASP B N 1
ATOM 3387 C CA . ASP B 1 41 ? -6.946 35.291 -12.288 1.00 34.73 41 ASP B CA 1
ATOM 3388 C C . ASP B 1 41 ? -6.864 35.198 -13.817 1.00 33.97 41 ASP B C 1
ATOM 3389 O O . ASP B 1 41 ? -7.639 34.455 -14.435 1.00 32.39 41 ASP B O 1
ATOM 3394 N N . GLU B 1 42 ? -5.916 35.906 -14.436 1.00 32.76 42 GLU B N 1
ATOM 3395 C CA . GLU B 1 42 ? -5.831 35.924 -15.909 1.00 37.01 42 GLU B CA 1
ATOM 3396 C C . GLU B 1 42 ? -5.425 34.554 -16.430 1.00 32.21 42 GLU B C 1
ATOM 3397 O O . GLU B 1 42 ? -5.929 34.077 -17.467 1.00 32.41 42 GLU B O 1
ATOM 3399 N N . VAL B 1 43 ? -4.553 33.891 -15.670 1.00 30.56 43 VAL B N 1
ATOM 3400 C CA . VAL B 1 43 ? -4.101 32.565 -16.050 1.00 28.84 43 VAL B CA 1
ATOM 3401 C C . VAL B 1 43 ? -5.216 31.555 -15.848 1.00 29.42 43 VAL B C 1
ATOM 3402 O O . VAL B 1 43 ? -5.466 30.736 -16.732 1.00 29.92 43 VAL B O 1
ATOM 3406 N N . LEU B 1 44 ? -5.895 31.627 -14.703 1.00 28.44 44 LEU B N 1
ATOM 3407 C CA . LEU B 1 44 ? -7.043 30.751 -14.410 1.00 29.35 44 LEU B CA 1
ATOM 3408 C C . LEU B 1 44 ? -8.078 30.836 -15.523 1.00 29.44 44 LEU B C 1
ATOM 3409 O O . LEU B 1 44 ? -8.528 29.810 -16.050 1.00 32.09 44 LEU B O 1
ATOM 3414 N N . GLU B 1 45 ? -8.443 32.068 -15.886 1.00 29.86 45 GLU B N 1
ATOM 3415 C CA . GLU B 1 45 ? -9.523 32.261 -16.862 1.00 29.31 45 GLU B CA 1
ATOM 3416 C C . GLU B 1 45 ? -9.097 31.728 -18.210 1.00 32.60 45 GLU B C 1
ATOM 3417 O O . GLU B 1 45 ? -9.871 31.080 -18.898 1.00 30.72 45 GLU B O 1
ATOM 3423 N N . SER B 1 46 ? -7.862 32.001 -18.595 1.00 31.72 46 SER B N 1
ATOM 3424 C CA . SER B 1 46 ? -7.351 31.484 -19.859 1.00 31.52 46 SER B CA 1
ATOM 3425 C C . SER B 1 46 ? -7.434 29.967 -19.900 1.00 32.73 46 SER B C 1
ATOM 3426 O O . SER B 1 46 ? -7.899 29.379 -20.877 1.00 32.09 46 SER B O 1
ATOM 3429 N N . MET B 1 47 ? -6.991 29.332 -18.823 1.00 28.43 47 MET B N 1
ATOM 3430 C CA . MET B 1 47 ? -7.026 27.871 -18.743 1.00 26.39 47 MET B CA 1
ATOM 3431 C C . MET B 1 47 ? -8.445 27.293 -18.846 1.00 29.98 47 MET B C 1
ATOM 3432 O O . MET B 1 47 ? -8.700 26.396 -19.666 1.00 30.71 47 MET B O 1
ATOM 3437 N N . VAL B 1 48 ? -9.362 27.833 -18.051 1.00 26.93 48 VAL B N 1
ATOM 3438 C CA . VAL B 1 48 ? -10.720 27.323 -17.990 1.00 25.82 48 VAL B CA 1
ATOM 3439 C C . VAL B 1 48 ? -11.371 27.535 -19.358 1.00 28.73 48 VAL B C 1
ATOM 3440 O O . VAL B 1 48 ? -12.029 26.643 -19.886 1.00 29.76 48 VAL B O 1
ATOM 3444 N N . LYS B 1 49 ? -11.169 28.714 -19.934 1.00 29.07 49 LYS B N 1
ATOM 3445 C CA . LYS B 1 49 ? -11.777 29.000 -21.249 1.00 28.24 49 LYS B CA 1
ATOM 3446 C C . LYS B 1 49 ? -11.254 28.055 -22.315 1.00 32.49 49 LYS B C 1
ATOM 3447 O O . LYS B 1 49 ? -12.035 27.496 -23.113 1.00 30.99 49 LYS B O 1
ATOM 3453 N N . ARG B 1 50 ? -9.944 27.847 -22.336 1.00 30.82 50 ARG B N 1
ATOM 3454 C CA . ARG B 1 50 ? -9.361 26.951 -23.333 1.00 32.95 50 ARG B CA 1
ATOM 3455 C C . ARG B 1 50 ? -9.859 25.512 -23.202 1.00 31.93 50 ARG B C 1
ATOM 3456 O O . ARG B 1 50 ? -10.249 24.881 -24.188 1.00 31.84 50 ARG B O 1
ATOM 3464 N N . VAL B 1 51 ? -9.824 24.978 -21.983 1.00 29.36 51 VAL B N 1
ATOM 3465 C CA . VAL B 1 51 ? -10.257 23.600 -21.769 1.00 30.05 51 VAL B CA 1
ATOM 3466 C C . VAL B 1 51 ? -11.717 23.394 -22.142 1.00 32.03 51 VAL B C 1
ATOM 3467 O O . VAL B 1 51 ? -12.065 22.393 -22.772 1.00 30.22 51 VAL B O 1
ATOM 3471 N N . LEU B 1 52 ? -12.560 24.358 -21.801 1.00 28.55 52 LEU B N 1
ATOM 3472 C CA . LEU B 1 52 ? -13.976 24.183 -22.030 1.00 28.96 52 LEU B CA 1
ATOM 3473 C C . LEU B 1 52 ? -14.272 24.347 -23.521 1.00 31.51 52 LEU B C 1
ATOM 3474 O O . LEU B 1 52 ? -15.279 23.838 -24.000 1.00 33.15 52 LEU B O 1
ATOM 3479 N N . ASN B 1 53 ? -13.396 25.051 -24.231 1.00 29.34 53 ASN B N 1
ATOM 3480 C CA . ASN B 1 53 ? -13.544 25.177 -25.684 1.00 31.29 53 ASN B CA 1
ATOM 3481 C C . ASN B 1 53 ? -13.068 23.920 -26.417 1.00 36.06 53 ASN B C 1
ATOM 3482 O O . ASN B 1 53 ? -13.671 23.502 -27.414 1.00 35.15 53 ASN B O 1
ATOM 3487 N N . GLU B 1 54 ? -11.968 23.334 -25.956 1.00 31.54 54 GLU B N 1
ATOM 3488 C CA . GLU B 1 54 ? -11.281 22.318 -26.742 1.00 33.59 54 GLU B CA 1
ATOM 3489 C C . GLU B 1 54 ? -11.672 20.886 -26.406 1.00 34.74 54 GLU B C 1
ATOM 3490 O O . GLU B 1 54 ? -11.529 20.002 -27.263 1.00 35.80 54 GLU B O 1
ATOM 3496 N N . ALA B 1 55 ? -12.203 20.647 -25.203 1.00 30.53 55 ALA B N 1
ATOM 3497 C CA . ALA B 1 55 ? -12.548 19.287 -24.796 1.00 31.19 55 ALA B CA 1
ATOM 3498 C C . ALA B 1 55 ? -13.795 18.783 -25.531 1.00 34.96 55 ALA B C 1
ATOM 3499 O O . ALA B 1 55 ? -14.660 19.551 -25.917 1.00 37.27 55 ALA B O 1
ATOM 3501 N N . ASN B 1 56 ? -13.873 17.482 -25.728 1.00 37.60 56 ASN B N 1
ATOM 3502 C CA . ASN B 1 56 ? -15.121 16.920 -26.227 1.00 40.19 56 ASN B CA 1
ATOM 3503 C C . ASN B 1 56 ? -15.732 16.040 -25.156 1.00 35.45 56 ASN B C 1
ATOM 3504 O O . ASN B 1 56 ? -15.043 15.227 -24.559 1.00 39.58 56 ASN B O 1
ATOM 3509 N N . GLY B 1 57 ? -17.010 16.244 -24.871 1.00 35.01 57 GLY B N 1
ATOM 3510 C CA . GLY B 1 57 ? -17.727 15.370 -23.964 1.00 37.57 57 GLY B CA 1
ATOM 3511 C C . GLY B 1 57 ? -17.663 15.799 -22.508 1.00 39.07 57 GLY B C 1
ATOM 3512 O O . GLY B 1 57 ? -18.655 16.296 -21.929 1.00 39.23 57 GLY B O 1
ATOM 3513 N N . HIS B 1 58 ? -16.515 15.577 -21.886 1.00 33.35 58 HIS B N 1
ATOM 3514 C CA . HIS B 1 58 ? -16.356 16.085 -20.528 1.00 35.99 58 HIS B CA 1
ATOM 3515 C C . HIS B 1 58 ? -14.941 16.568 -20.276 1.00 33.82 58 HIS B C 1
ATOM 3516 O O . HIS B 1 58 ? -14.037 16.355 -21.087 1.00 33.75 58 HIS B O 1
ATOM 3523 N N . CYS B 1 59 ? -14.750 17.241 -19.147 1.00 31.30 59 CYS B N 1
ATOM 3524 C CA . CYS B 1 59 ? -13.394 17.532 -18.736 1.00 34.28 59 CYS B CA 1
ATOM 3525 C C . CYS B 1 59 ? -13.247 17.512 -17.228 1.00 32.34 59 CYS B C 1
ATOM 3526 O O . CYS B 1 59 ? -14.230 17.507 -16.486 1.00 31.36 59 CYS B O 1
ATOM 3529 N N . SER B 1 60 ? -12.004 17.456 -16.784 1.00 28.23 60 SER B N 1
ATOM 3530 C CA . SER B 1 60 ? -11.743 17.231 -15.377 1.00 30.69 60 SER B CA 1
ATOM 3531 C C . SER B 1 60 ? -10.682 18.198 -14.937 1.00 26.69 60 SER B C 1
ATOM 3532 O O . SER B 1 60 ? -9.655 18.349 -15.607 1.00 27.00 60 SER B O 1
ATOM 3535 N N . PHE B 1 61 ? -10.952 18.901 -13.835 1.00 27.82 61 PHE B N 1
ATOM 3536 C CA . PHE B 1 61 ? -9.962 19.789 -13.247 1.00 25.36 61 PHE B CA 1
ATOM 3537 C C . PHE B 1 61 ? -9.592 19.246 -11.866 1.00 24.57 61 PHE B C 1
ATOM 3538 O O . PHE B 1 61 ? -10.441 19.197 -10.991 1.00 26.45 61 PHE B O 1
ATOM 3546 N N . ALA B 1 62 ? -8.336 18.850 -11.675 1.00 24.87 62 ALA B N 1
ATOM 3547 C CA . ALA B 1 62 ? -7.895 18.312 -10.373 1.00 25.90 62 ALA B CA 1
ATOM 3548 C C . ALA B 1 62 ? -6.881 19.245 -9.712 1.00 24.60 62 ALA B C 1
ATOM 3549 O O . ALA B 1 62 ? -5.856 19.541 -10.297 1.00 30.84 62 ALA B O 1
ATOM 3551 N N . PHE B 1 63 ? -7.148 19.687 -8.488 1.00 24.63 63 PHE B N 1
ATOM 3552 C CA . PHE B 1 63 ? -6.293 20.706 -7.866 1.00 23.88 63 PHE B CA 1
ATOM 3553 C C . PHE B 1 63 ? -5.452 20.081 -6.763 1.00 23.08 63 PHE B C 1
ATOM 3554 O O . PHE B 1 63 ? -5.991 19.444 -5.864 1.00 25.13 63 PHE B O 1
ATOM 3562 N N . GLN B 1 64 ? -4.142 20.223 -6.914 1.00 23.03 64 GLN B N 1
ATOM 3563 C CA . GLN B 1 64 ? -3.131 19.551 -6.102 1.00 25.23 64 GLN B CA 1
ATOM 3564 C C . GLN B 1 64 ? -2.032 20.550 -5.736 1.00 28.45 64 GLN B C 1
ATOM 3565 O O . GLN B 1 64 ? -2.292 21.757 -5.745 1.00 27.48 64 GLN B O 1
ATOM 3571 N N . GLY B 1 65 ? -0.817 20.090 -5.438 1.00 27.23 65 GLY B N 1
ATOM 3572 C CA . GLY B 1 65 ? 0.225 21.026 -4.992 1.00 26.69 65 GLY B CA 1
ATOM 3573 C C . GLY B 1 65 ? 1.396 20.273 -4.384 1.00 28.11 65 GLY B C 1
ATOM 3574 O O . GLY B 1 65 ? 1.716 19.171 -4.838 1.00 29.26 65 GLY B O 1
ATOM 3575 N N . GLY B 1 66 ? 2.029 20.799 -3.337 1.00 26.12 66 GLY B N 1
ATOM 3576 C CA . GLY B 1 66 ? 1.554 21.914 -2.540 1.00 23.53 66 GLY B CA 1
ATOM 3577 C C . GLY B 1 66 ? 0.225 21.643 -1.868 1.00 24.96 66 GLY B C 1
ATOM 3578 O O . GLY B 1 66 ? -0.399 20.603 -2.094 1.00 27.05 66 GLY B O 1
ATOM 3579 N N . GLU B 1 67 ? -0.235 22.583 -1.060 1.00 23.49 67 GLU B N 1
ATOM 3580 C CA . GLU B 1 67 ? -1.570 22.506 -0.476 1.00 22.77 67 GLU B CA 1
ATOM 3581 C C . GLU B 1 67 ? -2.526 23.456 -1.210 1.00 22.15 67 GLU B C 1
ATOM 3582 O O . GLU B 1 67 ? -2.424 24.678 -1.082 1.00 22.58 67 GLU B O 1
ATOM 3588 N N . PRO B 1 68 ? -3.475 22.909 -2.006 1.00 22.69 68 PRO B N 1
ATOM 3589 C CA . PRO B 1 68 ? -4.265 23.801 -2.873 1.00 20.33 68 PRO B CA 1
ATOM 3590 C C . PRO B 1 68 ? -5.207 24.730 -2.120 1.00 24.29 68 PRO B C 1
ATOM 3591 O O . PRO B 1 68 ? -5.564 25.798 -2.667 1.00 25.25 68 PRO B O 1
ATOM 3595 N N . THR B 1 69 ? -5.580 24.376 -0.890 1.00 23.67 69 THR B N 1
ATOM 3596 C CA . THR B 1 69 ? -6.461 25.235 -0.116 1.00 23.72 69 THR B CA 1
ATOM 3597 C C . THR B 1 69 ? -5.742 26.500 0.303 1.00 26.00 69 THR B C 1
ATOM 3598 O O . THR B 1 69 ? -6.403 27.446 0.720 1.00 27.89 69 THR B O 1
ATOM 3602 N N . LEU B 1 70 ? -4.417 26.551 0.154 1.00 21.68 70 LEU B N 1
ATOM 3603 C CA . LEU B 1 70 ? -3.717 27.851 0.374 1.00 23.10 70 LEU B CA 1
ATOM 3604 C C . LEU B 1 70 ? -4.057 28.905 -0.696 1.00 24.96 70 LEU B C 1
ATOM 3605 O O . LEU B 1 70 ? -3.827 30.108 -0.472 1.00 28.03 70 LEU B O 1
ATOM 3610 N N . ALA B 1 71 ? -4.573 28.497 -1.860 1.00 25.79 71 ALA B N 1
ATOM 3611 C CA . ALA B 1 71 ? -5.060 29.485 -2.838 1.00 23.75 71 ALA B CA 1
ATOM 3612 C C . ALA B 1 71 ? -6.261 30.253 -2.280 1.00 25.12 71 ALA B C 1
ATOM 3613 O O . ALA B 1 71 ? -6.554 31.376 -2.716 1.00 29.42 71 ALA B O 1
ATOM 3615 N N . GLY B 1 72 ? -6.944 29.656 -1.312 1.00 25.41 72 GLY B N 1
ATOM 3616 C CA . GLY B 1 72 ? -8.081 30.289 -0.661 1.00 28.81 72 GLY B CA 1
ATOM 3617 C C . GLY B 1 72 ? -9.438 30.002 -1.271 1.00 29.96 72 GLY B C 1
ATOM 3618 O O . GLY B 1 72 ? -9.530 29.648 -2.438 1.00 28.74 72 GLY B O 1
ATOM 3619 N N . LEU B 1 73 ? -10.488 30.168 -0.473 1.00 30.68 73 LEU B N 1
ATOM 3620 C CA . LEU B 1 73 ? -11.838 29.862 -0.929 1.00 29.54 73 LEU B CA 1
ATOM 3621 C C . LEU B 1 73 ? -12.258 30.735 -2.089 1.00 32.49 73 LEU B C 1
ATOM 3622 O O . LEU B 1 73 ? -12.926 30.246 -2.996 1.00 32.58 73 LEU B O 1
ATOM 3627 N N . GLU B 1 74 ? -11.884 31.991 -2.087 1.00 30.69 74 GLU B N 1
ATOM 3628 C CA . GLU B 1 74 ? -12.259 32.876 -3.181 1.00 31.03 74 GLU B CA 1
ATOM 3629 C C . GLU B 1 74 ? -11.760 32.432 -4.538 1.00 32.89 74 GLU B C 1
ATOM 3630 O O . GLU B 1 74 ? -12.374 32.660 -5.510 1.00 32.01 74 GLU B O 1
ATOM 3636 N N . PHE B 1 75 ? -10.556 31.896 -4.567 1.00 30.22 75 PHE B N 1
ATOM 3637 C CA . PHE B 1 75 ? -9.991 31.344 -5.793 1.00 28.69 75 PHE B CA 1
ATOM 3638 C C . PHE B 1 75 ? -10.932 30.295 -6.351 1.00 28.37 75 PHE B C 1
ATOM 3639 O O . PHE B 1 75 ? -11.186 30.250 -7.560 1.00 28.51 75 PHE B O 1
ATOM 3647 N N . PHE B 1 76 ? -11.428 29.425 -5.482 1.00 27.51 76 PHE B N 1
ATOM 3648 C CA . PHE B 1 76 ? -12.303 28.340 -5.941 1.00 27.49 76 PHE B CA 1
ATOM 3649 C C . PHE B 1 76 ? -13.711 28.831 -6.323 1.00 29.26 76 PHE B C 1
ATOM 3650 O O . PHE B 1 76 ? -14.356 28.265 -7.222 1.00 29.73 76 PHE B O 1
ATOM 3658 N N . GLU B 1 77 ? -14.181 29.895 -5.668 1.00 32.07 77 GLU B N 1
ATOM 3659 C CA . GLU B 1 77 ? -15.456 30.482 -6.091 1.00 31.64 77 GLU B CA 1
ATOM 3660 C C . GLU B 1 77 ? -15.285 31.112 -7.466 1.00 32.84 77 GLU B C 1
ATOM 3661 O O . GLU B 1 77 ? -16.187 31.019 -8.320 1.00 33.42 77 GLU B O 1
ATOM 3667 N N . LYS B 1 78 ? -14.126 31.718 -7.712 1.00 29.82 78 LYS B N 1
ATOM 3668 C CA . LYS B 1 78 ? -13.830 32.327 -9.007 1.00 29.81 78 LYS B CA 1
ATOM 3669 C C . LYS B 1 78 ? -13.788 31.273 -10.089 1.00 30.91 78 LYS B C 1
ATOM 3670 O O . LYS B 1 78 ? -14.324 31.476 -11.189 1.00 30.68 78 LYS B O 1
ATOM 3676 N N . LEU B 1 79 ? -13.147 30.151 -9.768 1.00 25.47 79 LEU B N 1
ATOM 3677 C CA . LEU B 1 79 ? -13.099 29.019 -10.699 1.00 26.69 79 LEU B CA 1
ATOM 3678 C C . LEU B 1 79 ? -14.502 28.624 -11.135 1.00 29.09 79 LEU B C 1
ATOM 3679 O O . LEU B 1 79 ? -14.742 28.368 -12.325 1.00 28.27 79 LEU B O 1
ATOM 3684 N N . MET B 1 80 ? -15.428 28.526 -10.184 1.00 27.13 80 MET B N 1
ATOM 3685 C CA . MET B 1 80 ? -16.782 28.069 -10.492 1.00 28.56 80 MET B CA 1
ATOM 3686 C C . MET B 1 80 ? -17.531 29.063 -11.367 1.00 30.83 80 MET B C 1
ATOM 3687 O O . MET B 1 80 ? -18.242 28.681 -12.303 1.00 31.74 80 MET B O 1
ATOM 3692 N N . GLU B 1 81 ? -17.376 30.340 -11.061 1.00 30.85 81 GLU B N 1
ATOM 3693 C CA . GLU B 1 81 ? -17.980 31.400 -11.876 1.00 32.65 81 GLU B CA 1
ATOM 3694 C C . GLU B 1 81 ? -17.490 31.338 -13.321 1.00 32.94 81 GLU B C 1
ATOM 3695 O O . GLU B 1 81 ? -18.282 31.469 -14.280 1.00 32.90 81 GLU B O 1
ATOM 3701 N N . LEU B 1 82 ? -16.185 31.134 -13.476 1.00 30.84 82 LEU B N 1
ATOM 3702 C CA . LEU B 1 82 ? -15.570 31.008 -14.778 1.00 30.15 82 LEU B CA 1
ATOM 3703 C C . LEU B 1 82 ? -16.053 29.742 -15.495 1.00 30.77 82 LEU B C 1
ATOM 3704 O O . LEU B 1 82 ? -16.306 29.790 -16.694 1.00 34.11 82 LEU B O 1
ATOM 3709 N N . GLN B 1 83 ? -16.178 28.618 -14.781 1.00 27.44 83 GLN B N 1
ATOM 3710 C CA . GLN B 1 83 ? -16.731 27.437 -15.438 1.00 29.62 83 GLN B CA 1
ATOM 3711 C C . GLN B 1 83 ? -18.139 27.707 -15.978 1.00 34.38 83 GLN B C 1
ATOM 3712 O O . GLN B 1 83 ? -18.451 27.334 -17.108 1.00 35.24 83 GLN B O 1
ATOM 3718 N N . ARG B 1 84 ? -18.977 28.368 -15.180 1.00 33.83 84 ARG B N 1
ATOM 3719 C CA . ARG B 1 84 ? -20.326 28.728 -15.640 1.00 37.22 84 ARG B CA 1
ATOM 3720 C C . ARG B 1 84 ? -20.299 29.707 -16.801 1.00 38.64 84 ARG B C 1
ATOM 3721 O O . ARG B 1 84 ? -21.056 29.557 -17.761 1.00 39.97 84 ARG B O 1
ATOM 3729 N N . LYS B 1 85 ? -19.422 30.698 -16.733 1.00 36.20 85 LYS B N 1
ATOM 3730 C CA . LYS B 1 85 ? -19.302 31.670 -17.823 1.00 36.03 85 LYS B CA 1
ATOM 3731 C C . LYS B 1 85 ? -18.912 31.042 -19.181 1.00 37.39 85 LYS B C 1
ATOM 3732 O O . LYS B 1 85 ? -19.522 31.331 -20.217 1.00 36.92 85 LYS B O 1
ATOM 3738 N N . HIS B 1 86 ? -17.920 30.151 -19.179 1.00 33.46 86 HIS B N 1
ATOM 3739 C CA . HIS B 1 86 ? -17.293 29.708 -20.415 1.00 33.86 86 HIS B CA 1
ATOM 3740 C C . HIS B 1 86 ? -17.631 28.295 -20.856 1.00 30.82 86 HIS B C 1
ATOM 3741 O O . HIS B 1 86 ? -16.994 27.801 -21.775 1.00 33.33 86 HIS B O 1
ATOM 3748 N N . ASN B 1 87 ? -18.613 27.646 -20.236 1.00 27.99 87 ASN B N 1
ATOM 3749 C CA . ASN B 1 87 ? -18.999 26.301 -20.679 1.00 29.45 87 ASN B CA 1
ATOM 3750 C C . ASN B 1 87 ? -19.968 26.397 -21.866 1.00 31.84 87 ASN B C 1
ATOM 3751 O O . ASN B 1 87 ? -21.111 25.981 -21.760 1.00 32.60 87 ASN B O 1
ATOM 3756 N N . TYR B 1 88 ? -19.489 26.954 -22.967 1.00 31.60 88 TYR B N 1
ATOM 3757 C CA . TYR B 1 88 ? -20.387 27.241 -24.101 1.00 33.60 88 TYR B CA 1
ATOM 3758 C C . TYR B 1 88 ? -20.973 25.981 -24.706 1.00 35.76 88 TYR B C 1
ATOM 3759 O O . TYR B 1 88 ? -22.054 26.026 -25.312 1.00 37.32 88 TYR B O 1
ATOM 3768 N N . LYS B 1 89 ? -20.284 24.855 -24.544 1.00 33.36 89 LYS B N 1
ATOM 3769 C CA . LYS B 1 89 ? -20.739 23.614 -25.177 1.00 31.49 89 LYS B CA 1
ATOM 3770 C C . LYS B 1 89 ? -21.470 22.733 -24.181 1.00 31.86 89 LYS B C 1
ATOM 3771 O O . LYS B 1 89 ? -21.785 21.597 -24.482 1.00 34.92 89 LYS B O 1
ATOM 3777 N N . ASN B 1 90 ? -21.710 23.251 -22.981 1.00 34.26 90 ASN B N 1
ATOM 3778 C CA . ASN B 1 90 ? -22.391 22.493 -21.940 1.00 34.41 90 ASN B CA 1
ATOM 3779 C C . ASN B 1 90 ? -21.815 21.099 -21.682 1.00 34.70 90 ASN B C 1
ATOM 3780 O O . ASN B 1 90 ? -22.542 20.100 -21.603 1.00 37.00 90 ASN B O 1
ATOM 3785 N N . LEU B 1 91 ? -20.491 21.066 -21.560 1.00 32.43 91 LEU B N 1
ATOM 3786 C CA . LEU B 1 91 ? -19.762 19.877 -21.151 1.00 34.31 91 LEU B CA 1
ATOM 3787 C C . LEU B 1 91 ? -20.042 19.540 -19.707 1.00 30.88 91 LEU B C 1
ATOM 3788 O O . LEU B 1 91 ? -20.352 20.412 -18.898 1.00 33.16 91 LEU B O 1
ATOM 3793 N N . LYS B 1 92 ? -19.887 18.261 -19.397 1.00 32.24 92 LYS B N 1
ATOM 3794 C CA . LYS B 1 92 ? -19.893 17.786 -18.035 1.00 31.74 92 LYS B CA 1
ATOM 3795 C C . LYS B 1 92 ? -18.516 18.116 -17.473 1.00 32.80 92 LYS B C 1
ATOM 3796 O O . LYS B 1 92 ? -17.503 17.849 -18.123 1.00 32.01 92 LYS B O 1
ATOM 3802 N N . ILE B 1 93 ? -18.474 18.726 -16.291 1.00 31.34 93 ILE B N 1
ATOM 3803 C CA . ILE B 1 93 ? -17.194 19.124 -15.718 1.00 29.86 93 ILE B CA 1
ATOM 3804 C C . ILE B 1 93 ? -17.017 18.408 -14.386 1.00 30.77 93 ILE B C 1
ATOM 3805 O O . ILE B 1 93 ? -17.902 18.461 -13.542 1.00 33.41 93 ILE B O 1
ATOM 3810 N N . TYR B 1 94 ? -15.875 17.753 -14.186 1.00 27.78 94 TYR B N 1
ATOM 3811 C CA . TYR B 1 94 ? -15.576 17.096 -12.912 1.00 28.93 94 TYR B CA 1
ATOM 3812 C C . TYR B 1 94 ? -14.503 17.881 -12.186 1.00 29.68 94 TYR B C 1
ATOM 3813 O O . TYR B 1 94 ? -13.450 18.113 -12.751 1.00 31.72 94 TYR B O 1
ATOM 3822 N N . ASN B 1 95 ? -14.768 18.305 -10.949 1.00 28.12 95 ASN B N 1
ATOM 3823 C CA . ASN B 1 95 ? -13.740 19.018 -10.192 1.00 26.55 95 ASN B CA 1
ATOM 3824 C C . ASN B 1 95 ? -13.297 18.201 -9.013 1.00 26.53 95 ASN B C 1
ATOM 3825 O O . ASN B 1 95 ? -14.110 17.538 -8.360 1.00 27.45 95 ASN B O 1
ATOM 3830 N N . SER B 1 96 ? -12.000 18.216 -8.742 1.00 24.28 96 SER B N 1
ATOM 3831 C CA . SER B 1 96 ? -11.534 17.499 -7.555 1.00 24.81 96 SER B CA 1
ATOM 3832 C C . SER B 1 96 ? -10.438 18.263 -6.847 1.00 25.44 96 SER B C 1
ATOM 3833 O O . SER B 1 96 ? -9.775 19.124 -7.428 1.00 24.93 96 SER B O 1
ATOM 3836 N N . LEU B 1 97 ? -10.249 17.919 -5.586 1.00 25.76 97 LEU B N 1
ATOM 3837 C CA . LEU B 1 97 ? -9.281 18.606 -4.719 1.00 24.94 97 LEU B CA 1
ATOM 3838 C C . LEU B 1 97 ? -8.517 17.571 -3.899 1.00 26.56 97 LEU B C 1
ATOM 3839 O O . LEU B 1 97 ? -9.138 16.731 -3.267 1.00 28.53 97 LEU B O 1
ATOM 3844 N N . GLN B 1 98 ? -7.185 17.646 -3.917 1.00 25.23 98 GLN B N 1
ATOM 3845 C CA . GLN B 1 98 ? -6.327 16.812 -3.087 1.00 23.90 98 GLN B CA 1
ATOM 3846 C C . GLN B 1 98 ? -5.805 17.676 -1.949 1.00 24.70 98 GLN B C 1
ATOM 3847 O O . GLN B 1 98 ? -5.115 18.649 -2.208 1.00 24.63 98 GLN B O 1
ATOM 3853 N N . THR B 1 99 ? -6.105 17.321 -0.702 1.00 21.40 99 THR B N 1
ATOM 3854 C CA . THR B 1 99 ? -5.810 18.252 0.398 1.00 22.63 99 THR B CA 1
ATOM 3855 C C . THR B 1 99 ? -5.284 17.554 1.630 1.00 22.71 99 THR B C 1
ATOM 3856 O O . THR B 1 99 ? -5.647 16.404 1.951 1.00 22.43 99 THR B O 1
ATOM 3860 N N . ASN B 1 100 ? -4.424 18.262 2.363 1.00 19.78 100 ASN B N 1
ATOM 3861 C CA . ASN B 1 100 ? -3.989 17.766 3.668 1.00 22.86 100 ASN B CA 1
ATOM 3862 C C . ASN B 1 100 ? -5.054 17.943 4.781 1.00 23.99 100 ASN B C 1
ATOM 3863 O O . ASN B 1 100 ? -4.895 17.424 5.868 1.00 25.21 100 ASN B O 1
ATOM 3868 N N . GLY B 1 101 ? -6.101 18.697 4.490 1.00 24.85 101 GLY B N 1
ATOM 3869 C CA . GLY B 1 101 ? -7.262 18.734 5.363 1.00 25.81 101 GLY B CA 1
ATOM 3870 C C . GLY B 1 101 ? -7.126 19.724 6.504 1.00 28.24 101 GLY B C 1
ATOM 3871 O O . GLY B 1 101 ? -8.113 20.051 7.155 1.00 27.60 101 GLY B O 1
ATOM 3872 N N . THR B 1 102 ? -5.912 20.200 6.741 1.00 26.09 102 THR B N 1
ATOM 3873 C CA . THR B 1 102 ? -5.648 21.012 7.961 1.00 27.67 102 THR B CA 1
ATOM 3874 C C . THR B 1 102 ? -6.319 22.390 7.951 1.00 29.14 102 THR B C 1
ATOM 3875 O O . THR B 1 102 ? -6.463 23.021 9.023 1.00 32.11 102 THR B O 1
ATOM 3879 N N . LEU B 1 103 ? -6.723 22.883 6.777 1.00 28.32 103 LEU B N 1
ATOM 3880 C CA . LEU B 1 103 ? -7.365 24.203 6.666 1.00 30.65 103 LEU B CA 1
ATOM 3881 C C . LEU B 1 103 ? -8.867 24.108 6.379 1.00 28.00 103 LEU B C 1
ATOM 3882 O O . LEU B 1 103 ? -9.569 25.118 6.226 1.00 30.92 103 LEU B O 1
ATOM 3887 N N . ILE B 1 104 ? -9.358 22.880 6.291 1.00 27.70 104 ILE B N 1
ATOM 3888 C CA . ILE B 1 104 ? -10.754 22.663 5.999 1.00 29.97 104 ILE B CA 1
ATOM 3889 C C . ILE B 1 104 ? -11.610 23.030 7.200 1.00 29.47 104 ILE B C 1
ATOM 3890 O O . ILE B 1 104 ? -11.405 22.539 8.313 1.00 30.29 104 ILE B O 1
ATOM 3895 N N . ASP B 1 105 ? -12.580 23.895 6.953 1.00 30.59 105 ASP B N 1
ATOM 3896 C CA . ASP B 1 105 ? -13.564 24.223 7.958 1.00 34.39 105 ASP B CA 1
ATOM 3897 C C . ASP B 1 105 ? -14.962 24.154 7.377 1.00 36.58 105 ASP B C 1
ATOM 3898 O O . ASP B 1 105 ? -15.166 23.676 6.263 1.00 32.69 105 ASP B O 1
ATOM 3903 N N . GLU B 1 106 ? -15.933 24.653 8.132 1.00 36.68 106 GLU B N 1
ATOM 3904 C CA . GLU B 1 106 ? -17.316 24.602 7.698 1.00 35.90 106 GLU B CA 1
ATOM 3905 C C . GLU B 1 106 ? -17.493 25.229 6.316 1.00 38.90 106 GLU B C 1
ATOM 3906 O O . GLU B 1 106 ? -18.187 24.673 5.467 1.00 38.41 106 GLU B O 1
ATOM 3912 N N . SER B 1 107 ? -16.848 26.374 6.082 1.00 34.76 107 SER B N 1
ATOM 3913 C CA . SER B 1 107 ? -17.027 27.085 4.829 1.00 36.41 107 SER B CA 1
ATOM 3914 C C . SER B 1 107 ? -16.507 26.277 3.628 1.00 33.09 107 SER B C 1
ATOM 3915 O O . SER B 1 107 ? -17.148 26.250 2.591 1.00 33.43 107 SER B O 1
ATOM 3918 N N . TRP B 1 108 ? -15.346 25.643 3.778 1.00 32.90 108 TRP B N 1
ATOM 3919 C CA . TRP B 1 108 ? -14.840 24.757 2.709 1.00 29.90 108 TRP B CA 1
ATOM 3920 C C . TRP B 1 108 ? -15.754 23.542 2.494 1.00 31.45 108 TRP B C 1
ATOM 3921 O O . TRP B 1 108 ? -16.040 23.161 1.348 1.00 29.97 108 TRP B O 1
ATOM 3932 N N . ALA B 1 109 ? -16.204 22.901 3.573 1.00 32.33 109 ALA B N 1
ATOM 3933 C CA . ALA B 1 109 ? -17.032 21.694 3.384 1.00 31.55 109 ALA B CA 1
ATOM 3934 C C . ALA B 1 109 ? -18.334 22.060 2.683 1.00 34.14 109 ALA B C 1
ATOM 3935 O O . ALA B 1 109 ? -18.829 21.321 1.819 1.00 34.06 109 ALA B O 1
ATOM 3937 N N . LYS B 1 110 ? -18.906 23.187 3.085 1.00 35.35 110 LYS B N 1
ATOM 3938 C CA . LYS B 1 110 ? -20.097 23.708 2.420 1.00 38.50 110 LYS B CA 1
ATOM 3939 C C . LYS B 1 110 ? -19.856 23.944 0.937 1.00 36.77 110 LYS B C 1
ATOM 3940 O O . LYS B 1 110 ? -20.651 23.516 0.106 1.00 37.02 110 LYS B O 1
ATOM 3946 N N . PHE B 1 111 ? -18.745 24.590 0.604 1.00 34.70 111 PHE B N 1
ATOM 3947 C CA . PHE B 1 111 ? -18.414 24.855 -0.786 1.00 32.68 111 PHE B CA 1
ATOM 3948 C C . PHE B 1 111 ? -18.210 23.556 -1.571 1.00 31.73 111 PHE B C 1
ATOM 3949 O O . PHE B 1 111 ? -18.719 23.411 -2.687 1.00 33.24 111 PHE B O 1
ATOM 3957 N N . LEU B 1 112 ? -17.433 22.645 -0.997 1.00 32.90 112 LEU B N 1
ATOM 3958 C CA . LEU B 1 112 ? -17.073 21.394 -1.679 1.00 31.41 112 LEU B CA 1
ATOM 3959 C C . LEU B 1 112 ? -18.292 20.523 -1.917 1.00 35.55 112 LEU B C 1
ATOM 3960 O O . LEU B 1 112 ? -18.411 19.856 -2.952 1.00 35.12 112 LEU B O 1
ATOM 3965 N N . SER B 1 113 ? -19.206 20.521 -0.959 1.00 34.45 113 SER B N 1
ATOM 3966 C CA . SER B 1 113 ? -20.444 19.770 -1.125 1.00 37.83 113 SER B CA 1
ATOM 3967 C C . SER B 1 113 ? -21.331 20.390 -2.212 1.00 34.71 113 SER B C 1
ATOM 3968 O O . SER B 1 113 ? -21.769 19.698 -3.132 1.00 37.67 113 SER B O 1
ATOM 3971 N N . GLU B 1 114 ? -21.591 21.694 -2.111 1.00 37.44 114 GLU B N 1
ATOM 3972 C CA . GLU B 1 114 ? -22.466 22.377 -3.066 1.00 37.14 114 GLU B CA 1
ATOM 3973 C C . GLU B 1 114 ? -21.972 22.308 -4.505 1.00 37.88 114 GLU B C 1
ATOM 3974 O O . GLU B 1 114 ? -22.767 22.275 -5.445 1.00 40.96 114 GLU B O 1
ATOM 3980 N N . ASN B 1 115 ? -20.658 22.290 -4.688 1.00 36.31 115 ASN B N 1
ATOM 3981 C CA . ASN B 1 115 ? -20.099 22.242 -6.034 1.00 33.01 115 ASN B CA 1
ATOM 3982 C C . ASN B 1 115 ? -19.648 20.839 -6.487 1.00 34.46 115 ASN B C 1
ATOM 3983 O O . ASN B 1 115 ? -18.966 20.693 -7.501 1.00 35.71 115 ASN B O 1
ATOM 3988 N N . LYS B 1 116 ? -20.022 19.832 -5.713 1.00 32.46 116 LYS B N 1
ATOM 3989 C CA . LYS B 1 116 ? -19.789 18.434 -6.063 1.00 33.67 116 LYS B CA 1
ATOM 3990 C C . LYS B 1 116 ? -18.324 18.084 -6.358 1.00 34.39 116 LYS B C 1
ATOM 3991 O O . LYS B 1 116 ? -18.041 17.319 -7.267 1.00 34.45 116 LYS B O 1
ATOM 3997 N N . PHE B 1 117 ? -17.395 18.645 -5.584 1.00 31.72 117 PHE B N 1
ATOM 3998 C CA . PHE B 1 117 ? -16.004 18.249 -5.716 1.00 29.81 117 PHE B CA 1
ATOM 3999 C C . PHE B 1 117 ? -15.813 16.845 -5.163 1.00 30.66 117 PHE B C 1
ATOM 4000 O O . PHE B 1 117 ? -16.412 16.478 -4.145 1.00 33.26 117 PHE B O 1
ATOM 4008 N N . LEU B 1 118 ? -14.981 16.050 -5.824 1.00 27.37 118 LEU B N 1
ATOM 4009 C CA . LEU B 1 118 ? -14.450 14.853 -5.181 1.00 27.61 118 LEU B CA 1
ATOM 4010 C C . LEU B 1 118 ? -13.166 15.245 -4.448 1.00 29.49 118 LEU B C 1
ATOM 4011 O O . LEU B 1 118 ? -12.316 15.931 -5.014 1.00 29.81 118 LEU B O 1
ATOM 4016 N N . VAL B 1 119 ? -13.007 14.806 -3.207 1.00 26.91 119 VAL B N 1
ATOM 4017 C CA . VAL B 1 119 ? -11.839 15.230 -2.421 1.00 25.08 119 VAL B CA 1
ATOM 4018 C C . VAL B 1 119 ? -10.951 14.045 -2.102 1.00 26.37 119 VAL B C 1
ATOM 4019 O O . VAL B 1 119 ? -11.427 12.977 -1.774 1.00 28.97 119 VAL B O 1
ATOM 4023 N N . GLY B 1 120 ? -9.643 14.233 -2.254 1.00 22.56 120 GLY B N 1
ATOM 4024 C CA . GLY B 1 120 ? -8.693 13.266 -1.743 1.00 23.06 120 GLY B CA 1
ATOM 4025 C C . GLY B 1 120 ? -8.095 13.861 -0.496 1.00 22.70 120 GLY B C 1
ATOM 4026 O O . GLY B 1 120 ? -7.573 14.954 -0.543 1.00 25.77 120 GLY B O 1
ATOM 4027 N N . LEU B 1 121 ? -8.207 13.148 0.603 1.00 21.41 121 LEU B N 1
ATOM 4028 C CA . LEU B 1 121 ? -7.727 13.643 1.891 1.00 20.73 121 LEU B CA 1
ATOM 4029 C C . LEU B 1 121 ? -6.542 12.794 2.343 1.00 23.33 121 LEU B C 1
ATOM 4030 O O . LEU B 1 121 ? -6.661 11.563 2.464 1.00 21.96 121 LEU B O 1
ATOM 4035 N N . SER B 1 122 ? -5.396 13.405 2.598 1.00 22.24 122 SER B N 1
ATOM 4036 C CA . SER B 1 122 ? -4.206 12.642 2.987 1.00 24.78 122 SER B CA 1
ATOM 4037 C C . SER B 1 122 ? -4.196 12.251 4.451 1.00 23.55 122 SER B C 1
ATOM 4038 O O . SER B 1 122 ? -4.153 13.098 5.350 1.00 23.97 122 SER B O 1
ATOM 4041 N N . MET B 1 123 ? -4.208 10.953 4.676 1.00 22.04 123 MET B N 1
ATOM 4042 C CA . MET B 1 123 ? -4.180 10.407 6.033 1.00 24.12 123 MET B CA 1
ATOM 4043 C C . MET B 1 123 ? -3.378 9.128 5.995 1.00 25.24 123 MET B C 1
ATOM 4044 O O . MET B 1 123 ? -3.683 8.243 5.189 1.00 24.50 123 MET B O 1
ATOM 4049 N N . ASP B 1 124 ? -2.376 9.021 6.865 1.00 24.94 124 ASP B N 1
ATOM 4050 C CA . ASP B 1 124 ? -1.386 7.964 6.775 1.00 25.95 124 ASP B CA 1
ATOM 4051 C C . ASP B 1 124 ? -1.720 6.777 7.697 1.00 26.67 124 ASP B C 1
ATOM 4052 O O . ASP B 1 124 ? -0.997 5.774 7.702 1.00 26.90 124 ASP B O 1
ATOM 4057 N N . GLY B 1 125 ? -2.812 6.892 8.445 1.00 26.08 125 GLY B N 1
ATOM 4058 C CA . GLY B 1 125 ? -3.223 5.812 9.336 1.00 28.44 125 GLY B CA 1
ATOM 4059 C C . GLY B 1 125 ? -3.685 6.380 10.652 1.00 28.12 125 GLY B C 1
ATOM 4060 O O . GLY B 1 125 ? -4.022 7.568 10.732 1.00 29.87 125 GLY B O 1
ATOM 4061 N N . PRO B 1 126 ? -3.665 5.549 11.699 1.00 27.66 126 PRO B N 1
ATOM 4062 C CA . PRO B 1 126 ? -4.033 6.049 13.027 1.00 27.63 126 PRO B CA 1
ATOM 4063 C C . PRO B 1 126 ? -3.000 7.044 13.556 1.00 32.65 126 PRO B C 1
ATOM 4064 O O . PRO B 1 126 ? -1.929 7.179 12.973 1.00 29.62 126 PRO B O 1
ATOM 4068 N N . LYS B 1 127 ? -3.323 7.703 14.666 1.00 31.37 127 LYS B N 1
ATOM 4069 C CA . LYS B 1 127 ? -2.547 8.864 15.166 1.00 30.28 127 LYS B CA 1
ATOM 4070 C C . LYS B 1 127 ? -1.002 8.771 15.117 1.00 31.08 127 LYS B C 1
ATOM 4071 O O . LYS B 1 127 ? -0.335 9.618 14.535 1.00 29.44 127 LYS B O 1
ATOM 4077 N N . GLU B 1 128 ? -0.420 7.770 15.772 1.00 31.57 128 GLU B N 1
ATOM 4078 C CA . GLU B 1 128 ? 1.026 7.647 15.832 1.00 33.02 128 GLU B CA 1
ATOM 4079 C C . GLU B 1 128 ? 1.686 7.449 14.486 1.00 33.07 128 GLU B C 1
ATOM 4080 O O . GLU B 1 128 ? 2.774 7.972 14.225 1.00 32.02 128 GLU B O 1
ATOM 4086 N N . ILE B 1 129 ? 1.046 6.656 13.638 1.00 30.40 129 ILE B N 1
ATOM 4087 C CA . ILE B 1 129 ? 1.605 6.362 12.331 1.00 28.96 129 ILE B CA 1
ATOM 4088 C C . ILE B 1 129 ? 1.522 7.637 11.478 1.00 27.25 129 ILE B C 1
ATOM 4089 O O . ILE B 1 129 ? 2.481 7.968 10.785 1.00 29.08 129 ILE B O 1
ATOM 4094 N N . HIS B 1 130 ? 0.407 8.345 11.587 1.00 26.40 130 HIS B N 1
ATOM 4095 C CA . HIS B 1 130 ? 0.207 9.586 10.805 1.00 25.64 130 HIS B CA 1
ATOM 4096 C C . HIS B 1 130 ? 1.174 10.703 11.257 1.00 28.86 130 HIS B C 1
ATOM 4097 O O . HIS B 1 130 ? 1.902 11.298 10.459 1.00 27.68 130 HIS B O 1
ATOM 4104 N N . ASN B 1 131 ? 1.209 10.979 12.554 1.00 28.65 131 ASN B N 1
ATOM 4105 C CA . ASN B 1 131 ? 2.027 12.084 13.034 1.00 27.81 131 ASN B CA 1
ATOM 4106 C C . ASN B 1 131 ? 3.535 11.870 12.921 1.00 29.52 131 ASN B C 1
ATOM 4107 O O . ASN B 1 131 ? 4.301 12.833 12.988 1.00 31.13 131 ASN B O 1
ATOM 4112 N N . LEU B 1 132 ? 3.967 10.618 12.816 1.00 27.90 132 LEU B N 1
ATOM 4113 C CA . LEU B 1 132 ? 5.395 10.311 12.684 1.00 28.87 132 LEU B CA 1
ATOM 4114 C C . LEU B 1 132 ? 6.023 11.139 11.576 1.00 29.67 132 LEU B C 1
ATOM 4115 O O . LEU B 1 132 ? 7.093 11.719 11.752 1.00 29.17 132 LEU B O 1
ATOM 4120 N N . ASN B 1 133 ? 5.325 11.225 10.445 1.00 28.68 133 ASN B N 1
ATOM 4121 C CA . ASN B 1 133 ? 5.862 11.941 9.300 1.00 25.91 133 ASN B CA 1
ATOM 4122 C C . ASN B 1 133 ? 5.154 13.234 8.926 1.00 26.87 133 ASN B C 1
ATOM 4123 O O . ASN B 1 133 ? 5.747 14.082 8.301 1.00 30.73 133 ASN B O 1
ATOM 4128 N N . ARG B 1 134 ? 3.895 13.379 9.303 1.00 25.64 134 ARG B N 1
ATOM 4129 C CA . ARG B 1 134 ? 3.112 14.504 8.837 1.00 23.20 134 ARG B CA 1
ATOM 4130 C C . ARG B 1 134 ? 2.911 15.542 9.943 1.00 26.56 134 ARG B C 1
ATOM 4131 O O . ARG B 1 134 ? 1.885 15.556 10.640 1.00 29.52 134 ARG B O 1
ATOM 4139 N N . LYS B 1 135 ? 3.929 16.365 10.123 1.00 27.87 135 LYS B N 1
ATOM 4140 C CA . LYS B 1 135 ? 3.863 17.432 11.107 1.00 24.05 135 LYS B CA 1
ATOM 4141 C C . LYS B 1 135 ? 3.814 18.777 10.389 1.00 28.03 135 LYS B C 1
ATOM 4142 O O . LYS B 1 135 ? 4.209 18.913 9.210 1.00 26.38 135 LYS B O 1
ATOM 4148 N N . ASP B 1 136 ? 3.329 19.790 11.088 1.00 25.19 136 ASP B N 1
ATOM 4149 C CA . ASP B 1 136 ? 3.265 21.097 10.456 1.00 25.54 136 ASP B CA 1
ATOM 4150 C C . ASP B 1 136 ? 4.590 21.850 10.539 1.00 27.07 136 ASP B C 1
ATOM 4151 O O . ASP B 1 136 ? 5.585 21.331 11.026 1.00 26.57 136 ASP B O 1
ATOM 4156 N N . CYS B 1 137 ? 4.626 23.063 10.001 1.00 26.55 137 CYS B N 1
ATOM 4157 C CA A CYS B 1 137 ? 5.908 23.775 9.953 0.60 28.72 137 CYS B CA 1
ATOM 4158 C CA B CYS B 1 137 ? 6.008 23.775 9.953 0.40 28.71 137 CYS B CA 1
ATOM 4159 C C . CYS B 1 137 ? 6.419 24.202 11.323 1.00 27.89 137 CYS B C 1
ATOM 4160 O O . CYS B 1 137 ? 7.571 24.613 11.447 1.00 32.38 137 CYS B O 1
ATOM 4165 N N . CYS B 1 138 ? 5.549 24.162 12.318 1.00 28.29 138 CYS B N 1
ATOM 4166 C CA . CYS B 1 138 ? 5.993 24.418 13.703 1.00 27.53 138 CYS B CA 1
ATOM 4167 C C . CYS B 1 138 ? 6.302 23.138 14.471 1.00 30.72 138 CYS B C 1
ATOM 4168 O O . CYS B 1 138 ? 6.482 23.177 15.689 1.00 31.37 138 CYS B O 1
ATOM 4171 N N . GLY B 1 139 ? 6.332 22.000 13.778 1.00 24.37 139 GLY B N 1
ATOM 4172 C CA . GLY B 1 139 ? 6.658 20.716 14.399 1.00 26.26 139 GLY B CA 1
ATOM 4173 C C . GLY B 1 139 ? 5.498 20.072 15.126 1.00 28.38 139 GLY B C 1
ATOM 4174 O O . GLY B 1 139 ? 5.690 19.139 15.935 1.00 29.90 139 GLY B O 1
ATOM 4175 N N . LEU B 1 140 ? 4.298 20.568 14.867 1.00 27.78 140 LEU B N 1
ATOM 4176 C CA . LEU B 1 140 ? 3.118 20.120 15.587 1.00 29.78 140 LEU B CA 1
ATOM 4177 C C . LEU B 1 140 ? 2.376 18.994 14.885 1.00 31.34 140 LEU B C 1
ATOM 4178 O O . LEU B 1 140 ? 2.337 18.930 13.652 1.00 30.16 140 LEU B O 1
ATOM 4183 N N . ASP B 1 141 ? 1.748 18.132 15.683 1.00 27.44 141 ASP B N 1
ATOM 4184 C CA . ASP B 1 141 ? 0.926 17.051 15.139 1.00 29.72 141 ASP B CA 1
ATOM 4185 C C . ASP B 1 141 ? -0.258 17.540 14.289 1.00 28.94 141 ASP B C 1
ATOM 4186 O O . ASP B 1 141 ? -0.815 18.620 14.517 1.00 30.50 141 ASP B O 1
ATOM 4191 N N . THR B 1 142 ? -0.660 16.732 13.299 1.00 26.98 142 THR B N 1
ATOM 4192 C CA . THR B 1 142 ? -1.739 17.136 12.392 1.00 30.46 142 THR B CA 1
ATOM 4193 C C . THR B 1 142 ? -2.928 16.182 12.349 1.00 26.42 142 THR B C 1
ATOM 4194 O O . THR B 1 142 ? -3.973 16.525 11.799 1.00 26.38 142 THR B O 1
ATOM 4198 N N . PHE B 1 143 ? -2.772 14.994 12.923 1.00 25.67 143 PHE B N 1
ATOM 4199 C CA . PHE B 1 143 ? -3.792 13.940 12.858 1.00 27.66 143 PHE B CA 1
ATOM 4200 C C . PHE B 1 143 ? -5.189 14.392 13.279 1.00 27.04 143 PHE B C 1
ATOM 4201 O O . PHE B 1 143 ? -6.147 14.136 12.583 1.00 29.38 143 PHE B O 1
ATOM 4209 N N . SER B 1 144 ? -5.321 15.067 14.417 1.00 28.43 144 SER B N 1
ATOM 4210 C CA . SER B 1 144 ? -6.651 15.484 14.870 1.00 28.99 144 SER B CA 1
ATOM 4211 C C . SER B 1 144 ? -7.320 16.415 13.860 1.00 30.23 144 SER B C 1
ATOM 4212 O O . SER B 1 144 ? -8.536 16.425 13.715 1.00 28.75 144 SER B O 1
ATOM 4215 N N . LYS B 1 145 ? -6.517 17.202 13.160 1.00 30.04 145 LYS B N 1
ATOM 4216 C CA . LYS B 1 145 ? -7.052 18.143 12.189 1.00 29.78 145 LYS B CA 1
ATOM 4217 C C . LYS B 1 145 ? -7.548 17.448 10.932 1.00 28.47 145 LYS B C 1
ATOM 4218 O O . LYS B 1 145 ? -8.524 17.852 10.332 1.00 29.00 145 LYS B O 1
ATOM 4224 N N . VAL B 1 146 ? -6.833 16.407 10.551 1.00 26.45 146 VAL B N 1
ATOM 4225 C CA . VAL B 1 146 ? -7.284 15.593 9.405 1.00 25.88 146 VAL B CA 1
ATOM 4226 C C . VAL B 1 146 ? -8.565 14.824 9.743 1.00 25.96 146 VAL B C 1
ATOM 4227 O O . VAL B 1 146 ? -9.498 14.750 8.918 1.00 28.09 146 VAL B O 1
ATOM 4231 N N . GLU B 1 147 ? -8.632 14.276 10.947 1.00 28.55 147 GLU B N 1
ATOM 4232 C CA . GLU B 1 147 ? -9.861 13.608 11.391 1.00 30.75 147 GLU B CA 1
ATOM 4233 C C . GLU B 1 147 ? -11.014 14.602 11.387 1.00 29.82 147 GLU B C 1
ATOM 4234 O O . GLU B 1 147 ? -12.150 14.291 11.010 1.00 31.23 147 GLU B O 1
ATOM 4240 N N . ARG B 1 148 ? -10.728 15.822 11.828 1.00 30.33 148 ARG B N 1
ATOM 4241 C CA . ARG B 1 148 ? -11.734 16.859 11.839 1.00 32.39 148 ARG B CA 1
ATOM 4242 C C . ARG B 1 148 ? -12.279 17.125 10.430 1.00 30.56 148 ARG B C 1
ATOM 4243 O O . ARG B 1 148 ? -13.478 17.272 10.224 1.00 30.98 148 ARG B O 1
ATOM 4251 N N . ALA B 1 149 ? -11.381 17.130 9.448 1.00 30.64 149 ALA B N 1
ATOM 4252 C CA . ALA B 1 149 ? -11.778 17.358 8.073 1.00 29.35 149 ALA B CA 1
ATOM 4253 C C . ALA B 1 149 ? -12.661 16.216 7.563 1.00 27.84 149 ALA B C 1
ATOM 4254 O O . ALA B 1 149 ? -13.679 16.473 6.921 1.00 30.70 149 ALA B O 1
ATOM 4256 N N . ALA B 1 150 ? -12.290 14.978 7.876 1.00 29.21 150 ALA B N 1
ATOM 4257 C CA . ALA B 1 150 ? -13.072 13.828 7.442 1.00 31.50 150 ALA B CA 1
ATOM 4258 C C . ALA B 1 150 ? -14.480 13.873 8.051 1.00 33.31 150 ALA B C 1
ATOM 4259 O O . ALA B 1 150 ? -15.469 13.602 7.367 1.00 32.68 150 ALA B O 1
ATOM 4261 N N . GLU B 1 151 ? -14.575 14.278 9.319 1.00 32.69 151 GLU B N 1
ATOM 4262 C CA . GLU B 1 151 ? -15.888 14.428 9.961 1.00 36.94 151 GLU B CA 1
ATOM 4263 C C . GLU B 1 151 ? -16.726 15.515 9.306 1.00 33.77 151 GLU B C 1
ATOM 4264 O O . GLU B 1 151 ? -17.937 15.342 9.100 1.00 36.92 151 GLU B O 1
ATOM 4270 N N . LEU B 1 152 ? -16.101 16.629 8.933 1.00 31.56 152 LEU B N 1
ATOM 4271 C CA . LEU B 1 152 ? -16.832 17.651 8.202 1.00 32.48 152 LEU B CA 1
ATOM 4272 C C . LEU B 1 152 ? -17.305 17.134 6.860 1.00 35.57 152 LEU B C 1
ATOM 4273 O O . LEU B 1 152 ? -18.390 17.489 6.406 1.00 34.79 152 LEU B O 1
ATOM 4278 N N . PHE B 1 153 ? -16.471 16.331 6.203 1.00 31.73 153 PHE B N 1
ATOM 4279 C CA . PHE B 1 153 ? -16.847 15.807 4.895 1.00 31.35 153 PHE B CA 1
ATOM 4280 C C . PHE B 1 153 ? -18.053 14.873 5.035 1.00 35.39 153 PHE B C 1
ATOM 4281 O O . PHE B 1 153 ? -18.959 14.904 4.209 1.00 37.14 153 PHE B O 1
ATOM 4289 N N . LYS B 1 154 ? -18.058 14.053 6.084 1.00 32.53 154 LYS B N 1
ATOM 4290 C CA . LYS B 1 154 ? -19.170 13.144 6.340 1.00 38.66 154 LYS B CA 1
ATOM 4291 C C . LYS B 1 154 ? -20.440 13.952 6.609 1.00 37.82 154 LYS B C 1
ATOM 4292 O O . LYS B 1 154 ? -21.501 13.644 6.084 1.00 39.45 154 LYS B O 1
ATOM 4298 N N . LYS B 1 155 ? -20.320 15.008 7.407 1.00 39.32 155 LYS B N 1
ATOM 4299 C CA . LYS B 1 155 ? -21.474 15.852 7.734 1.00 39.18 155 LYS B CA 1
ATOM 4300 C C . LYS B 1 155 ? -22.110 16.551 6.528 1.00 42.41 155 LYS B C 1
ATOM 4301 O O . LYS B 1 155 ? -23.335 16.690 6.456 1.00 44.76 155 LYS B O 1
ATOM 4307 N N . TYR B 1 156 ? -21.285 16.995 5.580 1.00 37.49 156 TYR B N 1
ATOM 4308 C CA . TYR B 1 156 ? -21.783 17.689 4.401 1.00 39.00 156 TYR B CA 1
ATOM 4309 C C . TYR B 1 156 ? -21.893 16.785 3.188 1.00 40.46 156 TYR B C 1
ATOM 4310 O O . TYR B 1 156 ? -22.140 17.266 2.074 1.00 42.04 156 TYR B O 1
ATOM 4319 N N . LYS B 1 157 ? -21.689 15.490 3.418 1.00 40.32 157 LYS B N 1
ATOM 4320 C CA . LYS B 1 157 ? -21.807 14.478 2.378 1.00 40.56 157 LYS B CA 1
ATOM 4321 C C . LYS B 1 157 ? -20.929 14.818 1.175 1.00 39.81 157 LYS B C 1
ATOM 4322 O O . LYS B 1 157 ? -21.364 14.740 0.022 1.00 39.45 157 LYS B O 1
ATOM 4328 N N . VAL B 1 158 ? -19.697 15.241 1.466 1.00 38.07 158 VAL B N 1
ATOM 4329 C CA . VAL B 1 158 ? -18.687 15.449 0.427 1.00 36.46 158 VAL B CA 1
ATOM 4330 C C . VAL B 1 158 ? -18.100 14.083 0.114 1.00 33.56 158 VAL B C 1
ATOM 4331 O O . VAL B 1 158 ? -17.678 13.371 1.020 1.00 36.47 158 VAL B O 1
ATOM 4335 N N . GLU B 1 159 ? -18.064 13.709 -1.155 1.00 30.99 159 GLU B N 1
ATOM 4336 C CA . GLU B 1 159 ? -17.471 12.421 -1.508 1.00 33.28 159 GLU B CA 1
ATOM 4337 C C . GLU B 1 159 ? -15.967 12.546 -1.383 1.00 30.46 159 GLU B C 1
ATOM 4338 O O . GLU B 1 159 ? -15.394 13.490 -1.929 1.00 31.42 159 GLU B O 1
ATOM 4340 N N . PHE B 1 160 ? -15.326 11.625 -0.667 1.00 30.67 160 PHE B N 1
ATOM 4341 C CA . PHE B 1 160 ? -13.868 11.700 -0.510 1.00 26.36 160 PHE B CA 1
ATOM 4342 C C . PHE B 1 160 ? -13.162 10.340 -0.522 1.00 29.10 160 PHE B C 1
ATOM 4343 O O . PHE B 1 160 ? -13.747 9.334 -0.146 1.00 29.89 160 PHE B O 1
ATOM 4351 N N . ASN B 1 161 ? -11.907 10.347 -0.970 1.00 25.52 161 ASN B N 1
ATOM 4352 C CA . ASN B 1 161 ? -11.006 9.204 -0.850 1.00 25.21 161 ASN B CA 1
ATOM 4353 C C . ASN B 1 161 ? -9.934 9.511 0.161 1.00 25.01 161 ASN B C 1
ATOM 4354 O O . ASN B 1 161 ? -9.633 10.686 0.390 1.00 25.57 161 ASN B O 1
ATOM 4359 N N . ILE B 1 162 ? -9.331 8.475 0.726 1.00 22.47 162 ILE B N 1
ATOM 4360 C CA . ILE B 1 162 ? -8.199 8.643 1.619 1.00 20.64 162 ILE B CA 1
ATOM 4361 C C . ILE B 1 162 ? -6.934 8.347 0.827 1.00 23.61 162 ILE B C 1
ATOM 4362 O O . ILE B 1 162 ? -6.870 7.308 0.149 1.00 24.94 162 ILE B O 1
ATOM 4367 N N . LEU B 1 163 ? -5.937 9.228 0.914 1.00 23.04 163 LEU B N 1
ATOM 4368 C CA . LEU B 1 163 ? -4.640 9.052 0.284 1.00 21.27 163 LEU B CA 1
ATOM 4369 C C . LEU B 1 163 ? -3.629 8.745 1.360 1.00 22.09 163 LEU B C 1
ATOM 4370 O O . LEU B 1 163 ? -3.363 9.579 2.230 1.00 23.66 163 LEU B O 1
ATOM 4375 N N . CYS B 1 164 ? -3.096 7.529 1.338 1.00 22.89 164 CYS B N 1
ATOM 4376 C CA . CYS B 1 164 ? -2.178 7.084 2.389 1.00 24.26 164 CYS B CA 1
ATOM 4377 C C . CYS B 1 164 ? -0.818 6.744 1.800 1.00 24.80 164 CYS B C 1
ATOM 4378 O O . CYS B 1 164 ? -0.731 5.897 0.934 1.00 23.89 164 CYS B O 1
ATOM 4381 N N . VAL B 1 165 ? 0.237 7.412 2.258 1.00 24.61 165 VAL B N 1
ATOM 4382 C CA . VAL B 1 165 ? 1.574 7.137 1.749 1.00 23.96 165 VAL B CA 1
ATOM 4383 C C . VAL B 1 165 ? 2.087 5.871 2.433 1.00 25.95 165 VAL B C 1
ATOM 4384 O O . VAL B 1 165 ? 1.947 5.697 3.628 1.00 25.58 165 VAL B O 1
ATOM 4388 N N . VAL B 1 166 ? 2.668 4.971 1.654 1.00 23.49 166 VAL B N 1
ATOM 4389 C CA . VAL B 1 166 ? 3.167 3.705 2.201 1.00 24.41 166 VAL B CA 1
ATOM 4390 C C . VAL B 1 166 ? 4.652 3.847 2.422 1.00 24.52 166 VAL B C 1
ATOM 4391 O O . VAL B 1 166 ? 5.442 3.849 1.479 1.00 25.22 166 VAL B O 1
ATOM 4395 N N . THR B 1 167 ? 5.025 4.005 3.688 1.00 25.29 167 THR B N 1
ATOM 4396 C CA . THR B 1 167 ? 6.432 4.076 4.109 1.00 25.74 167 THR B CA 1
ATOM 4397 C C . THR B 1 167 ? 6.811 2.699 4.672 1.00 27.90 167 THR B C 1
ATOM 4398 O O . THR B 1 167 ? 5.972 1.829 4.777 1.00 28.05 167 THR B O 1
ATOM 4402 N N . SER B 1 168 ? 8.055 2.515 5.092 1.00 30.78 168 SER B N 1
ATOM 4403 C CA . SER B 1 168 ? 8.421 1.247 5.730 1.00 31.59 168 SER B CA 1
ATOM 4404 C C . SER B 1 168 ? 7.607 0.976 7.002 1.00 31.35 168 SER B C 1
ATOM 4405 O O . SER B 1 168 ? 7.282 -0.178 7.302 1.00 33.19 168 SER B O 1
ATOM 4408 N N . ASN B 1 169 ? 7.247 2.016 7.743 1.00 29.15 169 ASN B N 1
ATOM 4409 C CA . ASN B 1 169 ? 6.398 1.832 8.929 1.00 32.05 169 ASN B CA 1
ATOM 4410 C C . ASN B 1 169 ? 5.010 1.316 8.540 1.00 32.80 169 ASN B C 1
ATOM 4411 O O . ASN B 1 169 ? 4.467 0.421 9.197 1.00 33.20 169 ASN B O 1
ATOM 4416 N N . THR B 1 170 ? 4.435 1.858 7.468 1.00 27.83 170 THR B N 1
ATOM 4417 C CA . THR B 1 170 ? 3.124 1.361 7.021 1.00 25.61 170 THR B CA 1
ATOM 4418 C C . THR B 1 170 ? 3.157 -0.122 6.690 1.00 29.40 170 THR B C 1
ATOM 4419 O O . THR B 1 170 ? 2.242 -0.866 7.020 1.00 31.46 170 THR B O 1
ATOM 4423 N N . ALA B 1 171 ? 4.228 -0.536 6.024 1.00 29.46 171 ALA B N 1
ATOM 4424 C CA . ALA B 1 171 ? 4.409 -1.939 5.647 1.00 32.29 171 ALA B CA 1
ATOM 4425 C C . ALA B 1 171 ? 4.484 -2.870 6.837 1.00 36.16 171 ALA B C 1
ATOM 4426 O O . ALA B 1 171 ? 4.094 -4.023 6.739 1.00 35.14 171 ALA B O 1
ATOM 4428 N N . ARG B 1 172 ? 5.013 -2.385 7.954 1.00 34.26 172 ARG B N 1
ATOM 4429 C CA . ARG B 1 172 ? 5.207 -3.238 9.129 1.00 36.53 172 ARG B CA 1
ATOM 4430 C C . ARG B 1 172 ? 3.935 -3.281 9.940 1.00 37.09 172 ARG B C 1
ATOM 4431 O O . ARG B 1 172 ? 3.811 -4.033 10.893 1.00 37.53 172 ARG B O 1
ATOM 4439 N N . HIS B 1 173 ? 2.983 -2.447 9.575 1.00 32.21 173 HIS B N 1
ATOM 4440 C CA . HIS B 1 173 ? 1.806 -2.268 10.395 1.00 34.67 173 HIS B CA 1
ATOM 4441 C C . HIS B 1 173 ? 0.554 -2.181 9.559 1.00 28.66 173 HIS B C 1
ATOM 4442 O O . HIS B 1 173 ? -0.308 -1.429 9.850 1.00 31.39 173 HIS B O 1
ATOM 4449 N N . VAL B 1 174 ? 0.439 -3.029 8.541 1.00 30.92 174 VAL B N 1
ATOM 4450 C CA . VAL B 1 174 ? -0.757 -2.990 7.707 1.00 30.81 174 VAL B CA 1
ATOM 4451 C C . VAL B 1 174 ? -1.993 -3.227 8.548 1.00 28.91 174 VAL B C 1
ATOM 4452 O O . VAL B 1 174 ? -3.025 -2.612 8.348 1.00 29.56 174 VAL B O 1
ATOM 4456 N N . ASN B 1 175 ? -1.894 -4.171 9.477 1.00 30.88 175 ASN B N 1
ATOM 4457 C CA . ASN B 1 175 ? -3.048 -4.459 10.299 1.00 31.34 175 ASN B CA 1
ATOM 4458 C C . ASN B 1 175 ? -3.590 -3.234 11.025 1.00 28.95 175 ASN B C 1
ATOM 4459 O O . ASN B 1 175 ? -4.797 -2.996 10.999 1.00 30.04 175 ASN B O 1
ATOM 4464 N N . LYS B 1 176 ? -2.705 -2.435 11.608 1.00 31.17 176 LYS B N 1
ATOM 4465 C CA . LYS B 1 176 ? -3.136 -1.236 12.339 1.00 30.76 176 LYS B CA 1
ATOM 4466 C C . LYS B 1 176 ? -3.740 -0.165 11.437 1.00 29.62 176 LYS B C 1
ATOM 4467 O O . LYS B 1 176 ? -4.686 0.543 11.815 1.00 30.26 176 LYS B O 1
ATOM 4473 N N . VAL B 1 177 ? -3.181 -0.035 10.238 1.00 28.39 177 VAL B N 1
ATOM 4474 C CA . VAL B 1 177 ? -3.668 0.951 9.284 1.00 27.31 177 VAL B CA 1
ATOM 4475 C C . VAL B 1 177 ? -5.026 0.546 8.731 1.00 27.66 177 VAL B C 1
ATOM 4476 O O . VAL B 1 177 ? -5.964 1.334 8.710 1.00 28.89 177 VAL B O 1
ATOM 4480 N N . TYR B 1 178 ? -5.143 -0.701 8.289 1.00 25.22 178 TYR B N 1
ATOM 4481 C CA . TYR B 1 178 ? -6.378 -1.151 7.673 1.00 27.17 178 TYR B CA 1
ATOM 4482 C C . TYR B 1 178 ? -7.523 -1.137 8.678 1.00 27.48 178 TYR B C 1
ATOM 4483 O O . TYR B 1 178 ? -8.642 -0.784 8.364 1.00 29.47 178 TYR B O 1
ATOM 4492 N N . LYS B 1 179 ? -7.228 -1.553 9.900 1.00 32.22 179 LYS B N 1
ATOM 4493 C CA . LYS B 1 179 ? -8.266 -1.615 10.923 1.00 31.41 179 LYS B CA 1
ATOM 4494 C C . LYS B 1 179 ? -8.716 -0.203 11.320 1.00 32.28 179 LYS B C 1
ATOM 4495 O O . LYS B 1 179 ? -9.901 0.016 11.594 1.00 31.59 179 LYS B O 1
ATOM 4501 N N . TYR B 1 180 ? -7.778 0.743 11.343 1.00 30.04 180 TYR B N 1
ATOM 4502 C CA . TYR B 1 180 ? -8.131 2.133 11.625 1.00 30.63 180 TYR B CA 1
ATOM 4503 C C . TYR B 1 180 ? -9.078 2.684 10.556 1.00 31.91 180 TYR B C 1
ATOM 4504 O O . TYR B 1 180 ? -10.135 3.229 10.865 1.00 30.61 180 TYR B O 1
ATOM 4513 N N . PHE B 1 181 ? -8.735 2.513 9.282 1.00 28.31 181 PHE B N 1
ATOM 4514 C CA . PHE B 1 181 ? -9.623 2.996 8.236 1.00 28.65 181 PHE B CA 1
ATOM 4515 C C . PHE B 1 181 ? -10.986 2.290 8.269 1.00 30.43 181 PHE B C 1
ATOM 4516 O O . PHE B 1 181 ? -12.010 2.887 7.985 1.00 31.42 181 PHE B O 1
ATOM 4524 N N . LYS B 1 182 ? -10.990 1.009 8.627 1.00 30.19 182 LYS B N 1
ATOM 4525 C CA . LYS B 1 182 ? -12.238 0.274 8.711 1.00 31.35 182 LYS B CA 1
ATOM 4526 C C . LYS B 1 182 ? -13.098 0.794 9.865 1.00 32.65 182 LYS B C 1
ATOM 4527 O O . LYS B 1 182 ? -14.311 0.944 9.708 1.00 37.38 182 LYS B O 1
ATOM 4533 N N . GLU B 1 183 ? -12.465 1.104 10.997 1.00 35.93 183 GLU B N 1
ATOM 4534 C CA . GLU B 1 183 ? -13.181 1.647 12.161 1.00 36.40 183 GLU B CA 1
ATOM 4535 C C . GLU B 1 183 ? -13.841 2.995 11.818 1.00 39.04 183 GLU B C 1
ATOM 4536 O O . GLU B 1 183 ? -14.949 3.290 12.267 1.00 38.56 183 GLU B O 1
ATOM 4538 N N . LYS B 1 184 ? -13.166 3.799 10.995 1.00 34.14 184 LYS B N 1
ATOM 4539 C CA . LYS B 1 184 ? -13.686 5.106 10.574 1.00 36.36 184 LYS B CA 1
ATOM 4540 C C . LYS B 1 184 ? -14.676 5.036 9.412 1.00 34.76 184 LYS B C 1
ATOM 4541 O O . LYS B 1 184 ? -15.253 6.047 9.008 1.00 38.61 184 LYS B O 1
ATOM 4547 N N . ASP B 1 185 ? -14.862 3.832 8.875 1.00 35.55 185 ASP B N 1
ATOM 4548 C CA . ASP B 1 185 ? -15.691 3.619 7.692 1.00 36.05 185 ASP B CA 1
ATOM 4549 C C . ASP B 1 185 ? -15.211 4.390 6.469 1.00 34.51 185 ASP B C 1
ATOM 4550 O O . ASP B 1 185 ? -16.006 4.970 5.733 1.00 36.06 185 ASP B O 1
ATOM 4555 N N . PHE B 1 186 ? -13.903 4.398 6.270 1.00 34.04 186 PHE B N 1
ATOM 4556 C CA . PHE B 1 186 ? -13.337 4.952 5.044 1.00 31.21 186 PHE B CA 1
ATOM 4557 C C . PHE B 1 186 ? -13.250 3.809 4.036 1.00 31.17 186 PHE B C 1
ATOM 4558 O O . PHE B 1 186 ? -12.382 2.948 4.179 1.00 33.27 186 PHE B O 1
ATOM 4566 N N . LYS B 1 187 ? -14.156 3.793 3.059 1.00 30.01 187 LYS B N 1
ATOM 4567 C CA . LYS B 1 187 ? -14.272 2.645 2.140 1.00 30.02 187 LYS B CA 1
ATOM 4568 C C . LYS B 1 187 ? -13.629 2.897 0.776 1.00 32.03 187 LYS B C 1
ATOM 4569 O O . LYS B 1 187 ? -13.695 2.040 -0.103 1.00 31.58 187 LYS B O 1
ATOM 4575 N N . PHE B 1 188 ? -13.035 4.076 0.591 1.00 27.48 188 PHE B N 1
ATOM 4576 C CA . PHE B 1 188 ? -12.307 4.382 -0.625 1.00 26.84 188 PHE B CA 1
ATOM 4577 C C . PHE B 1 188 ? -10.878 4.812 -0.291 1.00 24.97 188 PHE B C 1
ATOM 4578 O O . PHE B 1 188 ? -10.660 5.938 0.187 1.00 26.56 188 PHE B O 1
ATOM 4586 N N . LEU B 1 189 ? -9.913 3.954 -0.627 1.00 23.44 189 LEU B N 1
ATOM 4587 C CA . LEU B 1 189 ? 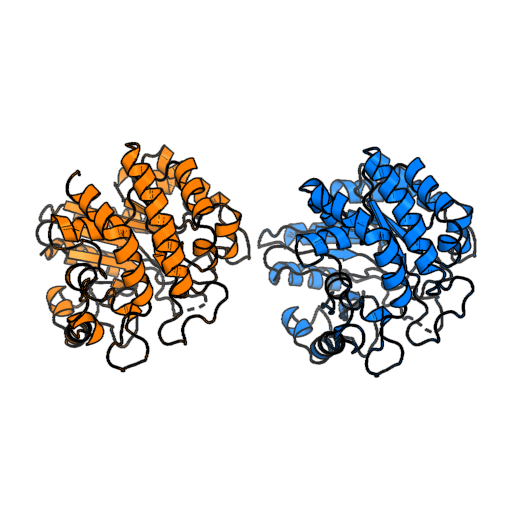-8.551 4.117 -0.179 1.00 20.66 189 LEU B CA 1
ATOM 4588 C C . LEU B 1 189 ? -7.623 4.099 -1.355 1.00 21.89 189 LEU B C 1
ATOM 4589 O O . LEU B 1 189 ? -7.833 3.348 -2.320 1.00 23.77 189 LEU B O 1
ATOM 4594 N N . GLN B 1 190 ? -6.601 4.935 -1.291 1.00 22.31 190 GLN B N 1
ATOM 4595 C CA A GLN B 1 190 ? -5.535 4.896 -2.271 0.52 23.58 190 GLN B CA 1
ATOM 4596 C CA B GLN B 1 190 ? -5.535 4.922 -2.284 0.48 23.59 190 GLN B CA 1
ATOM 4597 C C . GLN B 1 190 ? -4.205 4.887 -1.540 1.00 26.39 190 GLN B C 1
ATOM 4598 O O . GLN B 1 190 ? -3.903 5.782 -0.730 1.00 26.34 190 GLN B O 1
ATOM 4609 N N . PHE B 1 191 ? -3.424 3.849 -1.773 1.00 24.80 191 PHE B N 1
ATOM 4610 C CA . PHE B 1 191 ? -2.127 3.697 -1.115 1.00 23.11 191 PHE B CA 1
ATOM 4611 C C . PHE B 1 191 ? -1.056 4.109 -2.116 1.00 29.52 191 PHE B C 1
ATOM 4612 O O . PHE B 1 191 ? -0.986 3.590 -3.233 1.00 34.66 191 PHE B O 1
ATOM 4620 N N . ILE B 1 192 ? -0.264 5.088 -1.736 1.00 25.55 192 ILE B N 1
ATOM 4621 C CA . ILE B 1 192 ? 0.749 5.628 -2.629 1.00 28.02 192 ILE B CA 1
ATOM 4622 C C . ILE B 1 192 ? 2.113 5.240 -2.144 1.00 29.58 192 ILE B C 1
ATOM 4623 O O . ILE B 1 192 ? 2.536 5.609 -1.039 1.00 26.96 192 ILE B O 1
ATOM 4628 N N . ASN B 1 193 ? 2.837 4.537 -2.994 1.00 32.82 193 ASN B N 1
ATOM 4629 C CA . ASN B 1 193 ? 4.163 4.127 -2.589 1.00 31.00 193 ASN B CA 1
ATOM 4630 C C . ASN B 1 193 ? 5.090 5.304 -2.335 1.00 27.95 193 ASN B C 1
ATOM 4631 O O . ASN B 1 193 ? 5.183 6.228 -3.131 1.00 29.48 193 ASN B O 1
ATOM 4636 N N . CYS B 1 194 ? 5.761 5.277 -1.192 1.00 28.07 194 CYS B N 1
ATOM 4637 C CA . CYS B 1 194 ? 6.653 6.361 -0.859 1.00 28.90 194 CYS B CA 1
ATOM 4638 C C . CYS B 1 194 ? 7.864 6.353 -1.769 1.00 29.78 194 CYS B C 1
ATOM 4639 O O . CYS B 1 194 ? 8.670 5.418 -1.753 1.00 31.60 194 CYS B O 1
ATOM 4642 N N . LEU B 1 195 ? 7.992 7.414 -2.539 1.00 28.95 195 LEU B N 1
ATOM 4643 C CA . LEU B 1 195 ? 9.064 7.559 -3.494 1.00 31.76 195 LEU B CA 1
ATOM 4644 C C . LEU B 1 195 ? 10.191 8.312 -2.825 1.00 32.10 195 LEU B C 1
ATOM 4645 O O . LEU B 1 195 ? 9.955 9.248 -2.057 1.00 32.18 195 LEU B O 1
ATOM 4650 N N . ASP B 1 196 ? 11.412 7.901 -3.125 1.00 33.99 196 ASP B N 1
ATOM 4651 C CA . ASP B 1 196 ? 12.585 8.639 -2.715 1.00 34.35 196 ASP B CA 1
ATOM 4652 C C . ASP B 1 196 ? 12.772 9.725 -3.765 1.00 33.26 196 ASP B C 1
ATOM 4653 O O . ASP B 1 196 ? 12.218 9.633 -4.860 1.00 34.16 196 ASP B O 1
ATOM 4658 N N . PRO B 1 197 ? 13.477 10.811 -3.426 1.00 36.30 197 PRO B N 1
ATOM 4659 C CA . PRO B 1 197 ? 13.594 11.875 -4.421 1.00 37.94 197 PRO B CA 1
ATOM 4660 C C . PRO B 1 197 ? 14.208 11.393 -5.733 1.00 34.59 197 PRO B C 1
ATOM 4661 O O . PRO B 1 197 ? 15.059 10.525 -5.757 1.00 36.03 197 PRO B O 1
ATOM 4665 N N . LEU B 1 198 ? 13.730 11.965 -6.829 1.00 36.00 198 LEU B N 1
ATOM 4666 C CA . LEU B 1 198 ? 14.117 11.524 -8.165 1.00 39.27 198 LEU B CA 1
ATOM 4667 C C . LEU B 1 198 ? 15.637 11.555 -8.360 1.00 43.08 198 LEU B C 1
ATOM 4668 O O . LEU B 1 198 ? 16.288 12.562 -8.048 1.00 40.81 198 LEU B O 1
ATOM 4673 N N . TYR B 1 199 ? 16.177 10.425 -8.830 1.00 40.69 199 TYR B N 1
ATOM 4674 C CA . TYR B 1 199 ? 17.610 10.242 -9.128 1.00 41.60 199 TYR B CA 1
ATOM 4675 C C . TYR B 1 199 ? 18.554 10.095 -7.923 1.00 41.86 199 TYR B C 1
ATOM 4676 O O . TYR B 1 199 ? 19.753 9.878 -8.107 1.00 44.97 199 TYR B O 1
ATOM 4685 N N . GLU B 1 200 ? 18.040 10.197 -6.700 1.00 41.59 200 GLU B N 1
ATOM 4686 C CA . GLU B 1 200 ? 18.854 9.823 -5.539 1.00 44.50 200 GLU B CA 1
ATOM 4687 C C . GLU B 1 200 ? 18.935 8.304 -5.463 1.00 44.05 200 GLU B C 1
ATOM 4688 O O . GLU B 1 200 ? 18.110 7.599 -6.060 1.00 43.24 200 GLU B O 1
ATOM 4694 N N . GLU B 1 201 ? 19.901 7.793 -4.708 1.00 43.55 201 GLU B N 1
ATOM 4695 C CA . GLU B 1 201 ? 19.977 6.361 -4.497 1.00 43.43 201 GLU B CA 1
ATOM 4696 C C . GLU B 1 201 ? 18.781 5.931 -3.663 1.00 41.99 201 GLU B C 1
ATOM 4697 O O . GLU B 1 201 ? 18.415 6.593 -2.706 1.00 40.95 201 GLU B O 1
ATOM 4703 N N . LYS B 1 202 ? 18.145 4.832 -4.040 1.00 40.27 202 LYS B N 1
ATOM 4704 C CA . LYS B 1 202 ? 16.898 4.475 -3.391 1.00 37.62 202 LYS B CA 1
ATOM 4705 C C . LYS B 1 202 ? 17.144 3.795 -2.059 1.00 39.29 202 LYS B C 1
ATOM 4706 O O . LYS B 1 202 ? 18.196 3.193 -1.842 1.00 42.98 202 LYS B O 1
ATOM 4712 N N . GLY B 1 203 ? 16.172 3.929 -1.163 1.00 39.07 203 GLY B N 1
ATOM 4713 C CA . GLY B 1 203 ? 16.141 3.182 0.075 1.00 36.16 203 GLY B CA 1
ATOM 4714 C C . GLY B 1 203 ? 17.059 3.670 1.169 1.00 39.63 203 GLY B C 1
ATOM 4715 O O . GLY B 1 203 ? 17.461 2.874 2.011 1.00 42.33 203 GLY B O 1
ATOM 4716 N N . LYS B 1 204 ? 17.374 4.965 1.186 1.00 37.75 204 LYS B N 1
ATOM 4717 C CA . LYS B 1 204 ? 18.326 5.512 2.158 1.00 42.00 204 LYS B CA 1
ATOM 4718 C C . LYS B 1 204 ? 17.721 6.271 3.362 1.00 42.83 204 LYS B C 1
ATOM 4719 O O . LYS B 1 204 ? 18.463 6.705 4.265 1.00 43.00 204 LYS B O 1
ATOM 4721 N N . TYR B 1 205 ? 16.399 6.434 3.403 1.00 36.23 205 TYR B N 1
ATOM 4722 C CA . TYR B 1 205 ? 15.770 7.084 4.559 1.00 36.73 205 TYR B CA 1
ATOM 4723 C C . TYR B 1 205 ? 15.073 6.065 5.434 1.00 37.52 205 TYR B C 1
ATOM 4724 O O . TYR B 1 205 ? 14.772 4.952 4.992 1.00 38.35 205 TYR B O 1
ATOM 4733 N N . ASN B 1 206 ? 14.799 6.464 6.672 1.00 38.79 206 ASN B N 1
ATOM 4734 C CA . ASN B 1 206 ? 14.075 5.624 7.613 1.00 40.53 206 ASN B CA 1
ATOM 4735 C C . ASN B 1 206 ? 12.705 5.243 7.073 1.00 40.37 206 ASN B C 1
ATOM 4736 O O . ASN B 1 206 ? 12.192 4.161 7.346 1.00 41.37 206 ASN B O 1
ATOM 4741 N N . TYR B 1 207 ? 12.106 6.156 6.319 1.00 34.63 207 TYR B N 1
ATOM 4742 C CA . TYR B 1 207 ? 10.753 5.945 5.827 1.00 35.92 207 TYR B CA 1
ATOM 4743 C C . TYR B 1 207 ? 10.716 5.204 4.493 1.00 35.22 207 TYR B C 1
ATOM 4744 O O . TYR B 1 207 ? 9.635 4.835 4.026 1.00 31.18 207 TYR B O 1
ATOM 4753 N N . SER B 1 208 ? 11.874 5.036 3.854 1.00 33.57 208 SER B N 1
ATOM 4754 C CA . SER B 1 208 ? 11.918 4.560 2.471 1.00 32.13 208 SER B CA 1
ATOM 4755 C C . SER B 1 208 ? 11.230 3.216 2.323 1.00 31.12 208 SER B C 1
ATOM 4756 O O . SER B 1 208 ? 11.408 2.335 3.162 1.00 32.46 208 SER B O 1
ATOM 4759 N N . LEU B 1 209 ? 10.426 3.075 1.279 1.00 29.77 209 LEU B N 1
ATOM 4760 C CA . LEU B 1 209 ? 9.742 1.801 1.056 1.00 28.21 209 LEU B CA 1
ATOM 4761 C C . LEU B 1 209 ? 10.631 0.927 0.189 1.00 28.59 209 LEU B C 1
ATOM 4762 O O . LEU B 1 209 ? 10.756 1.153 -1.007 1.00 30.14 209 LEU B O 1
ATOM 4767 N N . LYS B 1 210 ? 11.233 -0.089 0.807 1.00 28.01 210 LYS B N 1
ATOM 4768 C CA . LYS B 1 210 ? 12.133 -0.975 0.081 1.00 29.96 210 LYS B CA 1
ATOM 4769 C C . LYS B 1 210 ? 11.300 -2.081 -0.539 1.00 26.84 210 LYS B C 1
ATOM 4770 O O . LYS B 1 210 ? 10.211 -2.377 -0.034 1.00 27.52 210 LYS B O 1
ATOM 4776 N N . PRO B 1 211 ? 11.780 -2.681 -1.641 1.00 28.54 211 PRO B N 1
ATOM 4777 C CA . PRO B 1 211 ? 10.956 -3.723 -2.269 1.00 29.53 211 PRO B CA 1
ATOM 4778 C C . PRO B 1 211 ? 10.531 -4.834 -1.329 1.00 29.36 211 PRO B C 1
ATOM 4779 O O . PRO B 1 211 ? 9.367 -5.214 -1.400 1.00 29.55 211 PRO B O 1
ATOM 4783 N N . LYS B 1 212 ? 11.398 -5.311 -0.434 1.00 27.60 212 LYS B N 1
ATOM 4784 C CA . LYS B 1 212 ? 10.936 -6.380 0.471 1.00 30.65 212 LYS B CA 1
ATOM 4785 C C . LYS B 1 212 ? 9.808 -5.926 1.394 1.00 28.26 212 LYS B C 1
ATOM 4786 O O . LYS B 1 212 ? 8.909 -6.712 1.734 1.00 30.68 212 LYS B O 1
ATOM 4788 N N . ASP B 1 213 ? 9.833 -4.640 1.763 1.00 28.85 213 ASP B N 1
ATOM 4789 C CA . ASP B 1 213 ? 8.770 -4.074 2.592 1.00 29.91 213 ASP B CA 1
ATOM 4790 C C . ASP B 1 213 ? 7.471 -4.032 1.780 1.00 26.17 213 ASP B C 1
ATOM 4791 O O . ASP B 1 213 ? 6.376 -4.340 2.300 1.00 27.05 213 ASP B O 1
ATOM 4796 N N . TYR B 1 214 ? 7.569 -3.591 0.523 1.00 24.63 214 TYR B N 1
ATOM 4797 C CA . TYR B 1 214 ? 6.398 -3.445 -0.328 1.00 25.63 214 TYR B CA 1
ATOM 4798 C C . TYR B 1 214 ? 5.714 -4.812 -0.590 1.00 25.64 214 TYR B C 1
ATOM 4799 O O . TYR B 1 214 ? 4.493 -4.911 -0.573 1.00 24.95 214 TYR B O 1
ATOM 4808 N N . THR B 1 215 ? 6.515 -5.860 -0.756 1.00 25.27 215 THR B N 1
ATOM 4809 C CA . THR B 1 215 ? 5.960 -7.222 -0.950 1.00 25.78 215 THR B CA 1
ATOM 4810 C C . THR B 1 215 ? 5.101 -7.635 0.234 1.00 24.03 215 THR B C 1
ATOM 4811 O O . THR B 1 215 ? 3.994 -8.121 0.081 1.00 25.19 215 THR B O 1
ATOM 4815 N N . LYS B 1 216 ? 5.642 -7.450 1.426 1.00 25.98 216 LYS B N 1
ATOM 4816 C CA . LYS B 1 216 ? 4.920 -7.739 2.649 1.00 27.23 216 LYS B CA 1
ATOM 4817 C C . LYS B 1 216 ? 3.652 -6.900 2.728 1.00 24.79 216 LYS B C 1
ATOM 4818 O O . LYS B 1 216 ? 2.568 -7.418 3.021 1.00 25.65 216 LYS B O 1
ATOM 4824 N N . PHE B 1 217 ? 3.777 -5.604 2.430 1.00 24.20 217 PHE B N 1
ATOM 4825 C CA . PHE B 1 217 ? 2.629 -4.723 2.461 1.00 23.90 217 PHE B CA 1
ATOM 4826 C C . PHE B 1 217 ? 1.519 -5.212 1.521 1.00 23.75 217 PHE B C 1
ATOM 4827 O O . PHE B 1 217 ? 0.357 -5.340 1.922 1.00 24.86 217 PHE B O 1
ATOM 4835 N N . LEU B 1 218 ? 1.889 -5.535 0.287 1.00 23.84 218 LEU B N 1
ATOM 4836 C CA . LEU B 1 218 ? 0.871 -5.855 -0.719 1.00 24.79 218 LEU B CA 1
ATOM 4837 C C . LEU B 1 218 ? 0.154 -7.159 -0.360 1.00 24.10 218 LEU B C 1
ATOM 4838 O O . LEU B 1 218 ? -1.082 -7.250 -0.456 1.00 23.30 218 LEU B O 1
ATOM 4843 N N . LYS B 1 219 ? 0.908 -8.141 0.138 1.00 24.77 219 LYS B N 1
ATOM 4844 C CA . LYS B 1 219 ? 0.292 -9.431 0.426 1.00 22.94 219 LYS B CA 1
ATOM 4845 C C . LYS B 1 219 ? -0.636 -9.311 1.628 1.00 23.27 219 LYS B C 1
ATOM 4846 O O . LYS B 1 219 ? -1.740 -9.850 1.609 1.00 24.95 219 LYS B O 1
ATOM 4852 N N . ASN B 1 220 ? -0.194 -8.582 2.667 1.00 21.48 220 ASN B N 1
ATOM 4853 C CA . ASN B 1 220 ? -1.033 -8.350 3.843 1.00 23.17 220 ASN B CA 1
ATOM 4854 C C . ASN B 1 220 ? -2.274 -7.531 3.543 1.00 25.12 220 ASN B C 1
ATOM 4855 O O . ASN B 1 220 ? -3.362 -7.845 4.012 1.00 26.44 220 ASN B O 1
ATOM 4860 N N . LEU B 1 221 ? -2.120 -6.443 2.784 1.00 23.68 221 LEU B N 1
ATOM 4861 C CA . LEU B 1 221 ? -3.264 -5.645 2.433 1.00 22.75 221 LEU B CA 1
ATOM 4862 C C . LEU B 1 221 ? -4.275 -6.462 1.613 1.00 24.45 221 LEU B C 1
ATOM 4863 O O . LEU B 1 221 ? -5.466 -6.381 1.860 1.00 23.63 221 LEU B O 1
ATOM 4868 N N . PHE B 1 222 ? -3.784 -7.267 0.677 1.00 23.21 222 PHE B N 1
ATOM 4869 C CA . PHE B 1 222 ? -4.675 -8.061 -0.173 1.00 23.42 222 PHE B CA 1
ATOM 4870 C C . PHE B 1 222 ? -5.492 -9.039 0.671 1.00 21.75 222 PHE B C 1
ATOM 4871 O O . PHE B 1 222 ? -6.713 -9.171 0.493 1.00 24.51 222 PHE B O 1
ATOM 4879 N N . ASP B 1 223 ? -4.829 -9.662 1.651 1.00 23.41 223 ASP B N 1
ATOM 4880 C CA . ASP B 1 223 ? -5.551 -10.554 2.548 1.00 24.65 223 ASP B CA 1
ATOM 4881 C C . ASP B 1 223 ? -6.687 -9.877 3.311 1.00 26.09 223 ASP B C 1
ATOM 4882 O O . ASP B 1 223 ? -7.770 -10.420 3.408 1.00 27.22 223 ASP B O 1
ATOM 4887 N N . PHE B 1 224 ? -6.457 -8.676 3.849 1.00 23.35 224 PHE B N 1
ATOM 4888 C CA . PHE B 1 224 ? -7.544 -7.961 4.530 1.00 27.92 224 PHE B CA 1
ATOM 4889 C C . PHE B 1 224 ? -8.681 -7.585 3.568 1.00 27.08 224 PHE B C 1
ATOM 4890 O O . PHE B 1 224 ? -9.867 -7.686 3.892 1.00 29.28 224 PHE B O 1
ATOM 4898 N N . TRP B 1 225 ? -8.295 -7.093 2.396 1.00 25.30 225 TRP B N 1
ATOM 4899 C CA . TRP B 1 225 ? -9.229 -6.677 1.361 1.00 25.66 225 TRP B CA 1
ATOM 4900 C C . TRP B 1 225 ? -10.086 -7.848 0.916 1.00 27.90 225 TRP B C 1
ATOM 4901 O O . TRP B 1 225 ? -11.285 -7.685 0.700 1.00 29.47 225 TRP B O 1
ATOM 4912 N N . TYR B 1 226 ? -9.454 -9.008 0.756 1.00 28.30 226 TYR B N 1
ATOM 4913 C CA . TYR B 1 226 ? -10.165 -10.184 0.255 1.00 27.95 226 TYR B CA 1
ATOM 4914 C C . TYR B 1 226 ? -11.102 -10.753 1.307 1.00 31.41 226 TYR B C 1
ATOM 4915 O O . TYR B 1 226 ? -12.232 -11.127 0.992 1.00 33.48 226 TYR B O 1
ATOM 4924 N N . GLU B 1 227 ? -10.640 -10.820 2.550 1.00 28.84 227 GLU B N 1
ATOM 4925 C CA . GLU B 1 227 ? -11.512 -11.258 3.647 1.00 32.26 227 GLU B CA 1
ATOM 4926 C C . GLU B 1 227 ? -12.745 -10.367 3.703 1.00 35.48 227 GLU B C 1
ATOM 4927 O O . GLU B 1 227 ? -13.865 -10.861 3.852 1.00 37.89 227 GLU B O 1
ATOM 4929 N N . ASP B 1 228 ? -12.564 -9.055 3.515 1.00 34.53 228 ASP B N 1
ATOM 4930 C CA . ASP B 1 228 ? -13.707 -8.158 3.451 1.00 36.64 228 ASP B CA 1
ATOM 4931 C C . ASP B 1 228 ? -14.647 -8.450 2.284 1.00 38.01 228 ASP B C 1
ATOM 4932 O O . ASP B 1 228 ? -15.865 -8.429 2.444 1.00 43.62 228 ASP B O 1
ATOM 4937 N N . PHE B 1 229 ? -14.091 -8.708 1.112 1.00 36.96 229 PHE B N 1
ATOM 4938 C CA . PHE B 1 229 ? -14.886 -9.098 -0.048 1.00 39.55 229 PHE B CA 1
ATOM 4939 C C . PHE B 1 229 ? -15.747 -10.331 0.245 1.00 39.18 229 PHE B C 1
ATOM 4940 O O . PHE B 1 229 ? -16.920 -10.365 -0.131 1.00 40.65 229 PHE B O 1
ATOM 4948 N N . LEU B 1 230 ? -15.163 -11.329 0.906 1.00 40.74 230 LEU B N 1
ATOM 4949 C CA . LEU B 1 230 ? -15.881 -12.578 1.221 1.00 41.14 230 LEU B CA 1
ATOM 4950 C C . LEU B 1 230 ? -17.070 -12.308 2.129 1.00 44.88 230 LEU B C 1
ATOM 4951 O O . LEU B 1 230 ? -18.116 -12.955 2.014 1.00 44.62 230 LEU B O 1
ATOM 4956 N N . ASN B 1 231 ? -16.904 -11.359 3.040 1.00 41.95 231 ASN B N 1
ATOM 4957 C CA . ASN B 1 231 ? -17.943 -11.073 4.021 1.00 45.58 231 ASN B CA 1
ATOM 4958 C C . ASN B 1 231 ? -18.948 -10.019 3.566 1.00 46.08 231 ASN B C 1
ATOM 4959 O O . ASN B 1 231 ? -19.707 -9.484 4.375 1.00 50.34 231 ASN B O 1
ATOM 4964 N N . GLY B 1 232 ? -18.955 -9.729 2.269 1.00 44.80 232 GLY B N 1
ATOM 4965 C CA . GLY B 1 232 ? -19.934 -8.815 1.701 1.00 44.61 232 GLY B CA 1
ATOM 4966 C C . GLY B 1 232 ? -19.694 -7.334 1.956 1.00 45.17 232 GLY B C 1
ATOM 4967 O O . GLY B 1 232 ? -20.493 -6.498 1.532 1.00 49.50 232 GLY B O 1
ATOM 4968 N N . ASN B 1 233 ? -18.602 -7.012 2.645 1.00 44.82 233 ASN B N 1
ATOM 4969 C CA . ASN B 1 233 ? -18.212 -5.614 2.918 1.00 44.79 233 ASN B CA 1
ATOM 4970 C C . ASN B 1 233 ? -17.130 -5.081 1.977 1.00 43.17 233 ASN B C 1
ATOM 4971 O O . ASN B 1 233 ? -15.936 -5.223 2.222 1.00 45.64 233 ASN B O 1
ATOM 4976 N N . ARG B 1 234 ? -17.574 -4.453 0.902 1.00 42.61 234 ARG B N 1
ATOM 4977 C CA . ARG B 1 234 ? -16.682 -3.975 -0.149 1.00 44.57 234 ARG B CA 1
ATOM 4978 C C . ARG B 1 234 ? -15.872 -2.720 0.201 1.00 37.61 234 ARG B C 1
ATOM 4979 O O . ARG B 1 234 ? -16.425 -1.666 0.492 1.00 43.29 234 ARG B O 1
ATOM 4981 N N . VAL B 1 235 ? -14.555 -2.858 0.164 1.00 38.66 235 VAL B N 1
ATOM 4982 C CA . VAL B 1 235 ? -13.642 -1.740 0.360 1.00 34.01 235 VAL B CA 1
ATOM 4983 C C . VAL B 1 235 ? -12.934 -1.524 -0.970 1.00 32.57 235 VAL B C 1
ATOM 4984 O O . VAL B 1 235 ? -12.435 -2.489 -1.551 1.00 32.32 235 VAL B O 1
ATOM 4988 N N . SER B 1 236 ? -12.929 -0.289 -1.484 1.00 29.16 236 SER B N 1
ATOM 4989 C CA . SER B 1 236 ? -12.241 0.039 -2.721 1.00 28.78 236 SER B CA 1
ATOM 4990 C C . SER B 1 236 ? -10.793 0.426 -2.445 1.00 30.08 236 SER B C 1
ATOM 4991 O O . SER B 1 236 ? -10.547 1.333 -1.673 1.00 28.58 236 SER B O 1
ATOM 4994 N N . ILE B 1 237 ? -9.844 -0.262 -3.067 1.00 27.69 237 ILE B N 1
ATOM 4995 C CA . ILE B 1 237 ? -8.420 0.043 -2.920 1.00 24.42 237 ILE B CA 1
ATOM 4996 C C . ILE B 1 237 ? -7.942 0.238 -4.339 1.00 25.87 237 ILE B C 1
ATOM 4997 O O . ILE B 1 237 ? -8.076 -0.658 -5.176 1.00 24.63 237 ILE B O 1
ATOM 5002 N N . ARG B 1 238 ? -7.462 1.435 -4.647 1.00 24.61 238 ARG B N 1
ATOM 5003 C CA . ARG B 1 238 ? -7.185 1.804 -6.018 1.00 24.60 238 ARG B CA 1
ATOM 5004 C C . ARG B 1 238 ? -6.346 0.815 -6.850 1.00 27.67 238 ARG B C 1
ATOM 5005 O O . ARG B 1 238 ? -6.717 0.506 -7.982 1.00 26.11 238 ARG B O 1
ATOM 5013 N N . TYR B 1 239 ? -5.241 0.327 -6.306 1.00 27.68 239 TYR B N 1
ATOM 5014 C CA . TYR B 1 239 ? -4.383 -0.600 -7.050 1.00 25.14 239 TYR B CA 1
ATOM 5015 C C . TYR B 1 239 ? -5.142 -1.884 -7.392 1.00 25.73 239 TYR B C 1
ATOM 5016 O O . TYR B 1 239 ? -5.064 -2.384 -8.539 1.00 26.97 239 TYR B O 1
ATOM 5025 N N . PHE B 1 240 ? -5.881 -2.416 -6.423 1.00 22.71 240 PHE B N 1
ATOM 5026 C CA . PHE B 1 240 ? -6.584 -3.708 -6.647 1.00 23.57 240 PHE B CA 1
ATOM 5027 C C . PHE B 1 240 ? -7.719 -3.477 -7.618 1.00 27.16 240 PHE B C 1
ATOM 5028 O O . PHE B 1 240 ? -7.969 -4.332 -8.455 1.00 25.86 240 PHE B O 1
ATOM 5036 N N . ASP B 1 241 ? -8.390 -2.325 -7.520 1.00 27.73 241 ASP B N 1
ATOM 5037 C CA . ASP B 1 241 ? -9.409 -1.953 -8.513 1.00 28.39 241 ASP B CA 1
ATOM 5038 C C . ASP B 1 241 ? -8.828 -1.843 -9.908 1.00 28.44 241 ASP B C 1
ATOM 5039 O O . ASP B 1 241 ? -9.479 -2.214 -10.878 1.00 31.22 241 ASP B O 1
ATOM 5044 N N . GLY B 1 242 ? -7.600 -1.339 -10.012 1.00 28.19 242 GLY B N 1
ATOM 5045 C CA . GLY B 1 242 ? -6.966 -1.152 -11.310 1.00 28.74 242 GLY B CA 1
ATOM 5046 C C . GLY B 1 242 ? -6.669 -2.512 -11.923 1.00 25.69 242 GLY B C 1
ATOM 5047 O O . GLY B 1 242 ? -6.818 -2.686 -13.131 1.00 27.05 242 GLY B O 1
ATOM 5048 N N . LEU B 1 243 ? -6.235 -3.455 -11.099 1.00 26.63 243 LEU B N 1
ATOM 5049 C CA . LEU B 1 243 ? -6.027 -4.832 -11.581 1.00 26.07 243 LEU B CA 1
ATOM 5050 C C . LEU B 1 243 ? -7.320 -5.465 -12.045 1.00 27.84 243 LEU B C 1
ATOM 5051 O O . LEU B 1 243 ? -7.355 -6.153 -13.075 1.00 29.85 243 LEU B O 1
ATOM 5056 N N . LEU B 1 244 ? -8.380 -5.273 -11.275 1.00 27.32 244 LEU B N 1
ATOM 5057 C CA . LEU B 1 244 ? -9.687 -5.799 -11.672 1.00 29.69 244 LEU B CA 1
ATOM 5058 C C . LEU B 1 244 ? -10.171 -5.123 -12.973 1.00 30.26 244 LEU B C 1
ATOM 5059 O O . LEU B 1 244 ? -10.802 -5.793 -13.832 1.00 31.28 244 LEU B O 1
ATOM 5064 N N . GLU B 1 245 ? -9.893 -3.828 -13.124 1.00 28.66 245 GLU B N 1
ATOM 5065 C CA . GLU B 1 245 ? -10.215 -3.117 -14.372 1.00 31.09 245 GLU B CA 1
ATOM 5066 C C . GLU B 1 245 ? -9.463 -3.749 -15.524 1.00 30.38 245 GLU B C 1
ATOM 5067 O O . GLU B 1 245 ? -10.056 -4.039 -16.573 1.00 30.10 245 GLU B O 1
ATOM 5073 N N . THR B 1 246 ? -8.156 -3.952 -15.345 1.00 27.09 246 THR B N 1
ATOM 5074 C CA . THR B 1 246 ? -7.375 -4.634 -16.378 1.00 30.77 246 THR B CA 1
ATOM 5075 C C . THR B 1 246 ? -8.007 -5.985 -16.745 1.00 31.14 246 THR B C 1
ATOM 5076 O O . THR B 1 246 ? -8.220 -6.280 -17.921 1.00 32.29 246 THR B O 1
ATOM 5080 N N . ILE B 1 247 ? -8.331 -6.792 -15.749 1.00 27.99 247 ILE B N 1
ATOM 5081 C CA . ILE B 1 247 ? -8.883 -8.117 -16.032 1.00 26.60 247 ILE B CA 1
ATOM 5082 C C . ILE B 1 247 ? -10.218 -8.036 -16.785 1.00 28.54 247 ILE B C 1
ATOM 5083 O O . ILE B 1 247 ? -10.407 -8.717 -17.820 1.00 31.24 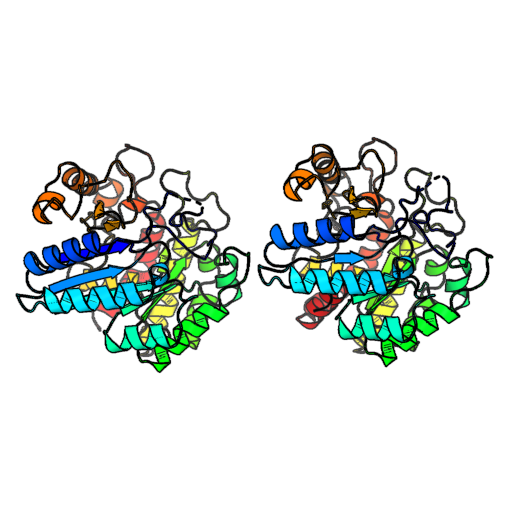247 ILE B O 1
ATOM 5088 N N . LEU B 1 248 ? -11.127 -7.199 -16.296 1.00 28.41 248 LEU B N 1
ATOM 5089 C CA . LEU B 1 248 ? -12.493 -7.159 -16.834 1.00 31.63 248 LEU B CA 1
ATOM 5090 C C . LEU B 1 248 ? -12.677 -6.323 -18.096 1.00 35.36 248 LEU B C 1
ATOM 5091 O O . LEU B 1 248 ? -13.510 -6.660 -18.978 1.00 36.98 248 LEU B O 1
ATOM 5096 N N . LEU B 1 249 ? -11.904 -5.250 -18.205 1.00 33.63 249 LEU B N 1
ATOM 5097 C CA . LEU B 1 249 ? -12.084 -4.288 -19.290 1.00 33.81 249 LEU B CA 1
ATOM 5098 C C . LEU B 1 249 ? -10.900 -4.245 -20.235 1.00 35.87 249 LEU B C 1
ATOM 5099 O O . LEU B 1 249 ? -11.005 -3.760 -21.364 1.00 40.33 249 LEU B O 1
ATOM 5104 N N . GLY B 1 250 ? -9.759 -4.713 -19.757 1.00 34.31 250 GLY B N 1
ATOM 5105 C CA . GLY B 1 250 ? -8.557 -4.785 -20.559 1.00 38.05 250 GLY B CA 1
ATOM 5106 C C . GLY B 1 250 ? -7.585 -3.655 -20.346 1.00 39.05 250 GLY B C 1
ATOM 5107 O O . GLY B 1 250 ? -6.464 -3.714 -20.846 1.00 42.30 250 GLY B O 1
ATOM 5108 N N . LYS B 1 251 ? -8.018 -2.619 -19.624 1.00 36.03 251 LYS B N 1
ATOM 5109 C CA . LYS B 1 251 ? -7.187 -1.450 -19.329 1.00 38.35 251 LYS B CA 1
ATOM 5110 C C . LYS B 1 251 ? -7.594 -0.854 -17.978 1.00 38.91 251 LYS B C 1
ATOM 5111 O O . LYS B 1 251 ? -8.737 -1.016 -17.527 1.00 38.41 251 LYS B O 1
ATOM 5117 N N . SER B 1 252 ? -6.661 -0.165 -17.327 1.00 36.95 252 SER B N 1
ATOM 5118 C CA . SER B 1 252 ? -6.931 0.462 -16.042 1.00 37.70 252 SER B CA 1
ATOM 5119 C C . SER B 1 252 ? -7.134 1.960 -16.245 1.00 39.61 252 SER B C 1
ATOM 5120 O O . SER B 1 252 ? -6.603 2.534 -17.193 1.00 40.22 252 SER B O 1
ATOM 5123 N N . SER B 1 253 ? -7.902 2.583 -15.354 1.00 41.01 253 SER B N 1
ATOM 5124 C CA . SER B 1 253 ? -8.101 4.030 -15.373 1.00 42.65 253 SER B CA 1
ATOM 5125 C C . SER B 1 253 ? -6.969 4.787 -14.657 1.00 41.28 253 SER B C 1
ATOM 5126 O O . SER B 1 253 ? -6.890 6.017 -14.727 1.00 46.36 253 SER B O 1
ATOM 5129 N N . SER B 1 254 ? -6.092 4.058 -13.980 1.00 38.16 254 SER B N 1
ATOM 5130 C CA . SER B 1 254 ? -4.975 4.679 -13.259 1.00 36.28 254 SER B CA 1
ATOM 5131 C C . SER B 1 254 ? -3.689 4.747 -14.081 1.00 36.85 254 SER B C 1
ATOM 5132 O O . SER B 1 254 ? -3.168 3.731 -14.523 1.00 34.24 254 SER B O 1
ATOM 5135 N N . CYS B 1 255 ? -3.162 5.949 -14.262 1.00 31.56 255 CYS B N 1
ATOM 5136 C CA . CYS B 1 255 ? -1.904 6.094 -14.956 1.00 28.49 255 CYS B CA 1
ATOM 5137 C C . CYS B 1 255 ? -0.827 5.352 -14.158 1.00 29.49 255 CYS B C 1
ATOM 5138 O O . CYS B 1 255 ? -0.787 5.427 -12.936 1.00 31.57 255 CYS B O 1
ATOM 5141 N N . GLY B 1 256 ? 0.026 4.603 -14.860 1.00 27.67 256 GLY B N 1
ATOM 5142 C CA . GLY B 1 256 ? 1.083 3.848 -14.201 1.00 27.40 256 GLY B CA 1
ATOM 5143 C C . GLY B 1 256 ? 0.725 2.386 -14.248 1.00 28.79 256 GLY B C 1
ATOM 5144 O O . GLY B 1 256 ? 1.574 1.537 -13.996 1.00 31.03 256 GLY B O 1
ATOM 5145 N N . MET B 1 257 ? -0.534 2.089 -14.560 1.00 26.77 257 MET B N 1
ATOM 5146 C CA . MET B 1 257 ? -0.961 0.680 -14.647 1.00 31.09 257 MET B CA 1
ATOM 5147 C C . MET B 1 257 ? -1.178 0.157 -16.079 1.00 29.98 257 MET B C 1
ATOM 5148 O O . MET B 1 257 ? -1.513 -1.033 -16.283 1.00 31.72 257 MET B O 1
ATOM 5153 N N . ASN B 1 258 ? -0.938 1.018 -17.065 1.00 27.77 258 ASN B N 1
ATOM 5154 C CA . ASN B 1 258 ? -1.154 0.625 -18.459 1.00 32.10 258 ASN B CA 1
ATOM 5155 C C . ASN B 1 258 ? 0.097 0.437 -19.303 1.00 30.02 258 ASN B C 1
ATOM 5156 O O . ASN B 1 258 ? 0.000 0.327 -20.537 1.00 35.57 258 ASN B O 1
ATOM 5161 N N . GLY B 1 259 ? 1.253 0.443 -18.651 1.00 29.58 259 GLY B N 1
ATOM 5162 C CA . GLY B 1 259 ? 2.526 0.129 -19.287 1.00 29.86 259 GLY B CA 1
ATOM 5163 C C . GLY B 1 259 ? 3.286 1.292 -19.902 1.00 31.66 259 GLY B C 1
ATOM 5164 O O . GLY B 1 259 ? 4.501 1.215 -20.040 1.00 34.38 259 GLY B O 1
ATOM 5165 N N . THR B 1 260 ? 2.574 2.350 -20.286 1.00 28.84 260 THR B N 1
ATOM 5166 C CA . THR B 1 260 ? 3.196 3.514 -20.941 1.00 28.14 260 THR B CA 1
ATOM 5167 C C . THR B 1 260 ? 2.627 4.788 -20.360 1.00 29.69 260 THR B C 1
ATOM 5168 O O . THR B 1 260 ? 1.533 4.777 -19.772 1.00 28.47 260 THR B O 1
ATOM 5172 N N . CYS B 1 261 ? 3.342 5.898 -20.588 1.00 25.71 261 CYS B N 1
ATOM 5173 C CA . CYS B 1 261 ? 2.978 7.182 -19.996 1.00 26.83 261 CYS B CA 1
ATOM 5174 C C . CYS B 1 261 ? 1.897 7.880 -20.804 1.00 29.66 261 CYS B C 1
ATOM 5175 O O . CYS B 1 261 ? 1.654 7.565 -21.977 1.00 30.05 261 CYS B O 1
ATOM 5178 N N . THR B 1 262 ? 1.250 8.859 -20.181 1.00 30.57 262 THR B N 1
ATOM 5179 C CA . THR B 1 262 ? 0.328 9.702 -20.921 1.00 27.95 262 THR B CA 1
ATOM 5180 C C . THR B 1 262 ? 0.616 11.135 -20.501 1.00 28.11 262 THR B C 1
ATOM 5181 O O . THR B 1 262 ? 1.370 11.381 -19.568 1.00 34.89 262 THR B O 1
ATOM 5185 N N . CYS B 1 263 ? 0.075 12.100 -21.224 1.00 26.42 263 CYS B N 1
ATOM 5186 C CA . CYS B 1 263 ? 0.272 13.479 -20.819 1.00 28.85 263 CYS B CA 1
ATOM 5187 C C . CYS B 1 263 ? -0.857 13.879 -19.872 1.00 28.03 263 CYS B C 1
ATOM 5188 O O . CYS B 1 263 ? -2.029 13.909 -20.263 1.00 29.67 263 CYS B O 1
ATOM 5191 N N . GLN B 1 264 ? -0.492 14.145 -18.614 1.00 27.36 264 GLN B N 1
ATOM 5192 C CA . GLN B 1 264 ? -1.449 14.459 -17.583 1.00 26.92 264 GLN B CA 1
ATOM 5193 C C . GLN B 1 264 ? -1.812 15.940 -17.537 1.00 28.18 264 GLN B C 1
ATOM 5194 O O . GLN B 1 264 ? -2.743 16.304 -16.827 1.00 26.57 264 GLN B O 1
ATOM 5200 N N . PHE B 1 265 ? -1.140 16.757 -18.345 1.00 28.23 265 PHE B N 1
ATOM 5201 C CA . PHE B 1 265 ? -1.433 18.198 -18.399 1.00 26.46 265 PHE B CA 1
ATOM 5202 C C . PHE B 1 265 ? -1.374 18.807 -16.996 1.00 28.33 265 PHE B C 1
ATOM 5203 O O . PHE B 1 265 ? -2.366 19.377 -16.490 1.00 27.17 265 PHE B O 1
ATOM 5211 N N . VAL B 1 266 ? -0.201 18.680 -16.389 1.00 24.74 266 VAL B N 1
ATOM 5212 C CA . VAL B 1 266 ? 0.026 19.340 -15.100 1.00 25.49 266 VAL B CA 1
ATOM 5213 C C . VAL B 1 266 ? 0.250 20.824 -15.368 1.00 26.69 266 VAL B C 1
ATOM 5214 O O . VAL B 1 266 ? 1.130 21.175 -16.141 1.00 28.15 266 VAL B O 1
ATOM 5218 N N . VAL B 1 267 ? -0.499 21.695 -14.684 1.00 24.65 267 VAL B N 1
ATOM 5219 C CA . VAL B 1 267 ? -0.406 23.127 -14.961 1.00 25.12 267 VAL B CA 1
ATOM 5220 C C . VAL B 1 267 ? 0.061 23.818 -13.693 1.00 24.70 267 VAL B C 1
ATOM 5221 O O . VAL B 1 267 ? -0.671 23.832 -12.718 1.00 26.44 267 VAL B O 1
ATOM 5225 N N . GLU B 1 268 ? 1.269 24.383 -13.717 1.00 25.84 268 GLU B N 1
ATOM 5226 C CA . GLU B 1 268 ? 1.750 25.186 -12.588 1.00 28.38 268 GLU B CA 1
ATOM 5227 C C . GLU B 1 268 ? 1.061 26.553 -12.537 1.00 28.37 268 GLU B C 1
ATOM 5228 O O . GLU B 1 268 ? 0.348 26.968 -13.466 1.00 27.29 268 GLU B O 1
ATOM 5234 N N . SER B 1 269 ? 1.267 27.280 -11.447 1.00 30.88 269 SER B N 1
ATOM 5235 C CA . SER B 1 269 ? 0.444 28.464 -11.221 1.00 28.38 269 SER B CA 1
ATOM 5236 C C . SER B 1 269 ? 0.760 29.607 -12.217 1.00 27.20 269 SER B C 1
ATOM 5237 O O . SER B 1 269 ? -0.034 30.533 -12.387 1.00 30.66 269 SER B O 1
ATOM 5240 N N . ASP B 1 270 ? 1.900 29.517 -12.902 1.00 29.99 270 ASP B N 1
ATOM 5241 C CA . ASP B 1 270 ? 2.233 30.478 -13.957 1.00 31.40 270 ASP B CA 1
ATOM 5242 C C . ASP B 1 270 ? 1.687 30.072 -15.331 1.00 32.81 270 ASP B C 1
ATOM 5243 O O . ASP B 1 270 ? 1.908 30.761 -16.322 1.00 35.30 270 ASP B O 1
ATOM 5248 N N . GLY B 1 271 ? 0.981 28.944 -15.381 1.00 29.17 271 GLY B N 1
ATOM 5249 C CA . GLY B 1 271 ? 0.424 28.445 -16.636 1.00 28.19 271 GLY B CA 1
ATOM 5250 C C . GLY B 1 271 ? 1.371 27.501 -17.360 1.00 30.06 271 GLY B C 1
ATOM 5251 O O . GLY B 1 271 ? 1.016 26.964 -18.423 1.00 29.81 271 GLY B O 1
ATOM 5252 N N . SER B 1 272 ? 2.570 27.265 -16.821 1.00 28.27 272 SER B N 1
ATOM 5253 C CA . SER B 1 272 ? 3.481 26.338 -17.507 1.00 29.57 272 SER B CA 1
ATOM 5254 C C . SER B 1 272 ? 2.959 24.893 -17.384 1.00 29.93 272 SER B C 1
ATOM 5255 O O . SER B 1 272 ? 2.366 24.533 -16.375 1.00 28.77 272 SER B O 1
ATOM 5258 N N . VAL B 1 273 ? 3.151 24.100 -18.430 1.00 25.65 273 VAL B N 1
ATOM 5259 C CA . VAL B 1 273 ? 2.551 22.753 -18.502 1.00 26.37 273 VAL B CA 1
ATOM 5260 C C . VAL B 1 273 ? 3.580 21.638 -18.576 1.00 27.99 273 VAL B C 1
ATOM 5261 O O . VAL B 1 273 ? 4.575 21.767 -19.260 1.00 29.69 273 VAL B O 1
ATOM 5265 N N . TYR B 1 274 ? 3.310 20.515 -17.893 1.00 26.01 274 TYR B N 1
ATOM 5266 C CA . TYR B 1 274 ? 4.247 19.396 -17.772 1.00 27.75 274 TYR B CA 1
ATOM 5267 C C . TYR B 1 274 ? 3.445 18.121 -18.000 1.00 24.66 274 TYR B C 1
ATOM 5268 O O . TYR B 1 274 ? 2.227 18.107 -17.786 1.00 26.11 274 TYR B O 1
ATOM 5277 N N . PRO B 1 275 ? 4.111 17.028 -18.428 1.00 26.02 275 PRO B N 1
ATOM 5278 C CA . PRO B 1 275 ? 3.382 15.812 -18.796 1.00 26.37 275 PRO B CA 1
ATOM 5279 C C . PRO B 1 275 ? 2.999 14.923 -17.609 1.00 25.25 275 PRO B C 1
ATOM 5280 O O . PRO B 1 275 ? 2.109 14.110 -17.742 1.00 28.46 275 PRO B O 1
ATOM 5284 N N . CYS B 1 276 ? 3.636 15.104 -16.460 1.00 26.03 276 CYS B N 1
ATOM 5285 C CA . CYS B 1 276 ? 3.331 14.244 -15.318 1.00 28.86 276 CYS B CA 1
ATOM 5286 C C . CYS B 1 276 ? 3.722 14.955 -14.037 1.00 26.53 276 CYS B C 1
ATOM 5287 O O . CYS B 1 276 ? 4.707 15.707 -14.003 1.00 27.25 276 CYS B O 1
ATOM 5290 N N . ASP B 1 277 ? 2.978 14.722 -12.965 1.00 24.97 277 ASP B N 1
ATOM 5291 C CA . ASP B 1 277 ? 3.320 15.482 -11.753 1.00 27.87 277 ASP B CA 1
ATOM 5292 C C . ASP B 1 277 ? 4.615 15.035 -11.039 1.00 29.50 277 ASP B C 1
ATOM 5293 O O . ASP B 1 277 ? 5.154 15.749 -10.181 1.00 31.84 277 ASP B O 1
ATOM 5298 N N . PHE B 1 278 ? 5.129 13.874 -11.419 1.00 27.15 278 PHE B N 1
ATOM 5299 C CA . PHE B 1 278 ? 6.460 13.449 -10.983 1.00 29.13 278 PHE B CA 1
ATOM 5300 C C . PHE B 1 278 ? 7.593 14.184 -11.720 1.00 31.10 278 PHE B C 1
ATOM 5301 O O . PHE B 1 278 ? 8.775 14.139 -11.311 1.00 31.72 278 PHE B O 1
ATOM 5309 N N . TYR B 1 279 ? 7.232 14.889 -12.789 1.00 27.13 279 TYR B N 1
ATOM 5310 C CA . TYR B 1 279 ? 8.200 15.414 -13.755 1.00 31.96 279 TYR B CA 1
ATOM 5311 C C . TYR B 1 279 ? 7.963 16.895 -14.029 1.00 31.99 279 TYR B C 1
ATOM 5312 O O . TYR B 1 279 ? 8.033 17.341 -15.166 1.00 33.24 279 TYR B O 1
ATOM 5321 N N . VAL B 1 280 ? 7.704 17.644 -12.961 1.00 32.84 280 VAL B N 1
ATOM 5322 C CA . VAL B 1 280 ? 7.543 19.094 -13.067 1.00 32.12 280 VAL B CA 1
ATOM 5323 C C . VAL B 1 280 ? 8.945 19.674 -12.939 1.00 36.11 280 VAL B C 1
ATOM 5324 O O . VAL B 1 280 ? 9.391 20.074 -11.855 1.00 39.87 280 VAL B O 1
ATOM 5328 N N . LEU B 1 281 ? 9.653 19.651 -14.063 1.00 33.73 281 LEU B N 1
ATOM 5329 C CA . LEU B 1 281 ? 11.057 20.023 -14.142 1.00 39.78 281 LEU B CA 1
ATOM 5330 C C . LEU B 1 281 ? 11.234 20.779 -15.446 1.00 38.79 281 LEU B C 1
ATOM 5331 O O . LEU B 1 281 ? 10.456 20.590 -16.372 1.00 34.57 281 LEU B O 1
ATOM 5336 N N . ASP B 1 282 ? 12.255 21.627 -15.525 1.00 43.78 282 ASP B N 1
ATOM 5337 C CA . ASP B 1 282 ? 12.476 22.429 -16.720 1.00 43.56 282 ASP B CA 1
ATOM 5338 C C . ASP B 1 282 ? 12.605 21.628 -17.991 1.00 42.82 282 ASP B C 1
ATOM 5339 O O . ASP B 1 282 ? 12.081 22.015 -19.036 1.00 43.24 282 ASP B O 1
ATOM 5344 N N . LYS B 1 283 ? 13.271 20.483 -17.909 1.00 44.08 283 LYS B N 1
ATOM 5345 C CA . LYS B 1 283 ? 13.509 19.697 -19.107 1.00 40.47 283 LYS B CA 1
ATOM 5346 C C . LYS B 1 283 ? 12.217 19.116 -19.708 1.00 40.38 283 LYS B C 1
ATOM 5347 O O . LYS B 1 283 ? 12.186 18.720 -20.876 1.00 39.49 283 LYS B O 1
ATOM 5353 N N . TRP B 1 284 ? 11.133 19.109 -18.934 1.00 37.47 284 TRP B N 1
ATOM 5354 C CA . TRP B 1 284 ? 9.862 18.580 -19.442 1.00 33.13 284 TRP B CA 1
ATOM 5355 C C . TRP B 1 284 ? 8.768 19.644 -19.542 1.00 35.15 284 TRP B C 1
ATOM 5356 O O . TRP B 1 284 ? 7.584 19.338 -19.729 1.00 34.72 284 TRP B O 1
ATOM 5367 N N . ARG B 1 285 ? 9.152 20.906 -19.450 1.00 34.74 285 ARG B N 1
ATOM 5368 C CA . ARG B 1 285 ? 8.173 21.971 -19.605 1.00 31.88 285 ARG B CA 1
ATOM 5369 C C . ARG B 1 285 ? 7.709 22.010 -21.067 1.00 36.16 285 ARG B C 1
ATOM 5370 O O . ARG B 1 285 ? 8.528 22.126 -21.983 1.00 38.68 285 ARG B O 1
ATOM 5378 N N . LEU B 1 286 ? 6.402 21.913 -21.288 1.00 32.25 286 LEU B N 1
ATOM 5379 C CA . LEU B 1 286 ? 5.870 21.743 -22.638 1.00 31.35 286 LEU B CA 1
ATOM 5380 C C . LEU B 1 286 ? 5.550 23.058 -23.334 1.00 34.00 286 LEU B C 1
ATOM 5381 O O . LEU B 1 286 ? 5.478 23.119 -24.571 1.00 35.97 286 LEU B O 1
ATOM 5386 N N . GLY B 1 287 ? 5.309 24.085 -22.537 1.00 33.08 287 GLY B N 1
ATOM 5387 C CA . GLY B 1 287 ? 4.814 25.354 -23.044 1.00 33.12 287 GLY B CA 1
ATOM 5388 C C . GLY B 1 287 ? 3.909 25.964 -21.994 1.00 33.59 287 GLY B C 1
ATOM 5389 O O . GLY B 1 287 ? 3.849 25.459 -20.866 1.00 31.22 287 GLY B O 1
ATOM 5390 N N . ASN B 1 288 ? 3.214 27.038 -22.350 1.00 32.48 288 ASN B N 1
ATOM 5391 C CA . ASN B 1 288 ? 2.288 27.686 -21.447 1.00 29.92 288 ASN B CA 1
ATOM 5392 C C . ASN B 1 288 ? 0.869 27.575 -21.945 1.00 32.67 288 ASN B C 1
ATOM 5393 O O . ASN B 1 288 ? 0.613 27.778 -23.140 1.00 34.43 288 ASN B O 1
ATOM 5398 N N . ILE B 1 289 ? -0.060 27.267 -21.046 1.00 31.42 289 ILE B N 1
ATOM 5399 C CA . ILE B 1 289 ? -1.458 27.088 -21.439 1.00 32.32 289 ILE B CA 1
ATOM 5400 C C . ILE B 1 289 ? -2.110 28.376 -22.008 1.00 34.17 289 ILE B C 1
ATOM 5401 O O . ILE B 1 289 ? -3.117 28.325 -22.727 1.00 33.20 289 ILE B O 1
ATOM 5406 N N . GLN B 1 290 ? -1.534 29.529 -21.705 1.00 31.80 290 GLN B N 1
ATOM 5407 C CA . GLN B 1 290 ? -2.103 30.751 -22.247 1.00 34.83 290 GLN B CA 1
ATOM 5408 C C . GLN B 1 290 ? -1.811 30.936 -23.739 1.00 38.46 290 GLN B C 1
ATOM 5409 O O . GLN B 1 290 ? -2.536 31.664 -24.426 1.00 38.51 290 GLN B O 1
ATOM 5415 N N . ASP B 1 291 ? -0.750 30.301 -24.233 1.00 38.69 291 ASP B N 1
ATOM 5416 C CA . ASP B 1 291 ? -0.225 30.563 -25.581 1.00 41.40 291 ASP B CA 1
ATOM 5417 C C . ASP B 1 291 ? -0.353 29.384 -26.550 1.00 40.06 291 ASP B C 1
ATOM 5418 O O . ASP B 1 291 ? -0.077 29.536 -27.745 1.00 38.97 291 ASP B O 1
ATOM 5423 N N . MET B 1 292 ? -0.720 28.203 -26.042 1.00 35.71 292 MET B N 1
ATOM 5424 C CA . MET B 1 292 ? -0.754 26.997 -26.875 1.00 35.51 292 MET B CA 1
ATOM 5425 C C . MET B 1 292 ? -2.038 26.199 -26.673 1.00 34.19 292 MET B C 1
ATOM 5426 O O . MET B 1 292 ? -2.571 26.149 -25.572 1.00 35.58 292 MET B O 1
ATOM 5431 N N . THR B 1 293 ? -2.548 25.569 -27.731 1.00 33.25 293 THR B N 1
ATOM 5432 C CA . THR B 1 293 ? -3.712 24.713 -27.571 1.00 33.16 293 THR B CA 1
ATOM 5433 C C . THR B 1 293 ? -3.256 23.411 -26.914 1.00 33.21 293 THR B C 1
ATOM 5434 O O . THR B 1 293 ? -2.063 23.100 -26.901 1.00 31.58 293 THR B O 1
ATOM 5438 N N . MET B 1 294 ? -4.211 22.651 -26.392 1.00 34.46 294 MET B N 1
ATOM 5439 C CA . MET B 1 294 ? -3.898 21.374 -25.755 1.00 32.34 294 MET B CA 1
ATOM 5440 C C . MET B 1 294 ? -3.269 20.402 -26.761 1.00 32.07 294 MET B C 1
ATOM 5441 O O . MET B 1 294 ? -2.326 19.680 -26.435 1.00 32.36 294 MET B O 1
ATOM 5446 N N . LYS B 1 295 ? -3.756 20.423 -27.997 1.00 31.84 295 LYS B N 1
ATOM 5447 C CA . LYS B 1 295 ? -3.132 19.617 -29.041 1.00 33.79 295 LYS B CA 1
ATOM 5448 C C . LYS B 1 295 ? -1.686 20.035 -29.317 1.00 32.45 295 LYS B C 1
ATOM 5449 O O . LYS B 1 295 ? -0.822 19.192 -29.505 1.00 34.89 295 LYS B O 1
ATOM 5455 N N . GLU B 1 296 ? -1.425 21.337 -29.352 1.00 30.84 296 GLU B N 1
ATOM 5456 C CA . GLU B 1 296 ? -0.081 21.811 -29.607 1.00 31.16 296 GLU B CA 1
ATOM 5457 C C . GLU B 1 296 ? 0.834 21.364 -28.465 1.00 32.67 296 GLU B C 1
ATOM 5458 O O . GLU B 1 296 ? 1.944 20.877 -28.698 1.00 33.41 296 GLU B O 1
ATOM 5464 N N . LEU B 1 297 ? 0.363 21.517 -27.226 1.00 33.81 297 LEU B N 1
ATOM 5465 C CA . LEU B 1 297 ? 1.128 21.019 -26.073 1.00 32.65 297 LEU B CA 1
ATOM 5466 C C . LEU B 1 297 ? 1.411 19.519 -26.182 1.00 30.17 297 LEU B C 1
ATOM 5467 O O . LEU B 1 297 ? 2.516 19.033 -25.905 1.00 30.76 297 LEU B O 1
ATOM 5472 N N . PHE B 1 298 ? 0.408 18.776 -26.614 1.00 31.84 298 PHE B N 1
ATOM 5473 C CA . PHE B 1 298 ? 0.547 17.332 -26.687 1.00 31.76 298 PHE B CA 1
ATOM 5474 C C . PHE B 1 298 ? 1.537 16.940 -27.787 1.00 33.04 298 PHE B C 1
ATOM 5475 O O . PHE B 1 298 ? 2.203 15.914 -27.690 1.00 33.57 298 PHE B O 1
ATOM 5483 N N . GLU B 1 299 ? 1.604 17.758 -28.842 1.00 34.75 299 GLU B N 1
ATOM 5484 C CA . GLU B 1 299 ? 2.432 17.443 -30.012 1.00 36.26 299 GLU B CA 1
ATOM 5485 C C . GLU B 1 299 ? 3.887 17.922 -29.900 1.00 36.77 299 GLU B C 1
ATOM 5486 O O . GLU B 1 299 ? 4.704 17.624 -30.763 1.00 39.67 299 GLU B O 1
ATOM 5492 N N . THR B 1 300 ? 4.213 18.653 -28.842 1.00 33.49 300 THR B N 1
ATOM 5493 C CA . THR B 1 300 ? 5.579 19.123 -28.636 1.00 36.24 300 THR B CA 1
ATOM 5494 C C . THR B 1 300 ? 6.594 17.996 -28.659 1.00 34.78 300 THR B C 1
ATOM 5495 O O . THR B 1 300 ? 6.290 16.852 -28.291 1.00 34.50 300 THR B O 1
ATOM 5499 N N . ASN B 1 301 ? 7.816 18.301 -29.080 1.00 38.66 301 ASN B N 1
ATOM 5500 C CA . ASN B 1 301 ? 8.854 17.275 -29.101 1.00 39.99 301 ASN B CA 1
ATOM 5501 C C . ASN B 1 301 ? 9.085 16.693 -27.708 1.00 37.59 301 ASN B C 1
ATOM 5502 O O . ASN B 1 301 ? 9.285 15.493 -27.556 1.00 38.41 301 ASN B O 1
ATOM 5507 N N . LYS B 1 302 ? 9.045 17.561 -26.699 1.00 36.69 302 LYS B N 1
ATOM 5508 C CA . LYS B 1 302 ? 9.246 17.132 -25.320 1.00 36.47 302 LYS B CA 1
ATOM 5509 C C . LYS B 1 302 ? 8.191 16.148 -24.856 1.00 34.82 302 LYS B C 1
ATOM 5510 O O . LYS B 1 302 ? 8.522 15.152 -24.185 1.00 34.34 302 LYS B O 1
ATOM 5516 N N . ASN B 1 303 ? 6.925 16.406 -25.198 1.00 34.39 303 ASN B N 1
ATOM 5517 C CA . ASN B 1 303 ? 5.891 15.468 -24.764 1.00 33.19 303 ASN B CA 1
ATOM 5518 C C . ASN B 1 303 ? 6.026 14.158 -25.511 1.00 33.14 303 ASN B C 1
ATOM 5519 O O . ASN B 1 303 ? 5.907 13.079 -24.928 1.00 32.75 303 ASN B O 1
ATOM 5524 N N . HIS B 1 304 ? 6.296 14.266 -26.805 1.00 34.02 304 HIS B N 1
ATOM 5525 C CA . HIS B 1 304 ? 6.464 13.081 -27.626 1.00 36.54 304 HIS B CA 1
ATOM 5526 C C . HIS B 1 304 ? 7.600 12.214 -27.088 1.00 36.31 304 HIS B C 1
ATOM 5527 O O . HIS B 1 304 ? 7.456 10.987 -26.985 1.00 38.47 304 HIS B O 1
ATOM 5534 N N . GLU B 1 305 ? 8.708 12.860 -26.734 1.00 35.95 305 GLU B N 1
ATOM 5535 C CA . GLU B 1 305 ? 9.879 12.187 -26.169 1.00 36.75 305 GLU B CA 1
ATOM 5536 C C . GLU B 1 305 ? 9.513 11.548 -24.838 1.00 36.71 305 GLU B C 1
ATOM 5537 O O . GLU B 1 305 ? 9.803 10.378 -24.605 1.00 38.87 305 GLU B O 1
ATOM 5543 N N . PHE B 1 306 ? 8.866 12.323 -23.972 1.00 33.00 306 PHE B N 1
ATOM 5544 C CA . PHE B 1 306 ? 8.443 11.802 -22.679 1.00 32.84 306 PHE B CA 1
ATOM 5545 C C . PHE B 1 306 ? 7.700 10.482 -22.816 1.00 32.49 306 PHE B C 1
ATOM 5546 O O . PHE B 1 306 ? 8.071 9.485 -22.186 1.00 34.45 306 PHE B O 1
ATOM 5554 N N . ILE B 1 307 ? 6.668 10.467 -23.644 1.00 33.47 307 ILE B N 1
ATOM 5555 C CA . ILE B 1 307 ? 5.869 9.259 -23.848 1.00 32.72 307 ILE B CA 1
ATOM 5556 C C . ILE B 1 307 ? 6.637 8.146 -24.561 1.00 34.54 307 ILE B C 1
ATOM 5557 O O . ILE B 1 307 ? 6.616 6.985 -24.120 1.00 34.58 307 ILE B O 1
ATOM 5562 N N . LYS B 1 308 ? 7.341 8.492 -25.638 1.00 35.49 308 LYS B N 1
ATOM 5563 C CA . LYS B 1 308 ? 8.122 7.487 -26.381 1.00 38.92 308 LYS B CA 1
ATOM 5564 C C . LYS B 1 308 ? 9.118 6.723 -25.491 1.00 38.02 308 LYS B C 1
ATOM 5565 O O . LYS B 1 308 ? 9.213 5.500 -25.585 1.00 38.32 308 LYS B O 1
ATOM 5571 N N . LEU B 1 309 ? 9.817 7.415 -24.590 1.00 35.48 309 LEU B N 1
ATOM 5572 C CA . LEU B 1 309 ? 10.765 6.755 -23.689 1.00 36.06 309 LEU B CA 1
ATOM 5573 C C . LEU B 1 309 ? 10.108 5.603 -22.904 1.00 38.91 309 LEU B C 1
ATOM 5574 O O . LEU B 1 309 ? 10.722 4.552 -22.642 1.00 37.66 309 LEU B O 1
ATOM 5579 N N . SER B 1 310 ? 8.846 5.800 -22.554 1.00 33.75 310 SER B N 1
ATOM 5580 C CA . SER B 1 310 ? 8.118 4.859 -21.716 1.00 34.87 310 SER B CA 1
ATOM 5581 C C . SER B 1 310 ? 7.692 3.595 -22.441 1.00 35.67 310 SER B C 1
ATOM 5582 O O . SER B 1 310 ? 7.228 2.651 -21.811 1.00 36.30 310 SER B O 1
ATOM 5585 N N . PHE B 1 311 ? 7.845 3.569 -23.763 1.00 34.57 311 PHE B N 1
ATOM 5586 C CA . PHE B 1 311 ? 7.414 2.401 -24.538 1.00 34.31 311 PHE B CA 1
ATOM 5587 C C . PHE B 1 311 ? 8.440 1.272 -24.491 1.00 34.46 311 PHE B C 1
ATOM 5588 O O . PHE B 1 311 ? 8.160 0.143 -24.891 1.00 37.70 311 PHE B O 1
ATOM 5596 N N . LYS B 1 312 ? 9.627 1.567 -23.986 1.00 37.39 312 LYS B N 1
ATOM 5597 C CA . LYS B 1 312 ? 10.650 0.531 -23.888 1.00 40.02 312 LYS B CA 1
ATOM 5598 C C . LYS B 1 312 ? 10.272 -0.541 -22.864 1.00 37.20 312 LYS B C 1
ATOM 5599 O O . LYS B 1 312 ? 10.021 -0.240 -21.708 1.00 39.56 312 LYS B O 1
ATOM 5605 N N . VAL B 1 313 ? 10.255 -1.795 -23.307 1.00 38.99 313 VAL B N 1
ATOM 5606 C CA . VAL B 1 313 ? 9.952 -2.925 -22.439 1.00 36.15 313 VAL B CA 1
ATOM 5607 C C . VAL B 1 313 ? 11.252 -3.634 -22.047 1.00 40.69 313 VAL B C 1
ATOM 5608 O O . VAL B 1 313 ? 12.063 -4.004 -22.906 1.00 39.98 313 VAL B O 1
ATOM 5612 N N . HIS B 1 314 ? 11.461 -3.790 -20.751 1.00 36.33 314 HIS B N 1
ATOM 5613 C CA . HIS B 1 314 ? 12.653 -4.443 -20.229 1.00 36.37 314 HIS B CA 1
ATOM 5614 C C . HIS B 1 314 ? 12.606 -5.919 -20.612 1.00 39.39 314 HIS B C 1
ATOM 5615 O O . HIS B 1 314 ? 11.538 -6.513 -20.674 1.00 35.99 314 HIS B O 1
ATOM 5622 N N . GLU B 1 315 ? 13.771 -6.509 -20.853 1.00 41.82 315 GLU B N 1
ATOM 5623 C CA . GLU B 1 315 ? 13.830 -7.908 -21.272 1.00 40.75 315 GLU B CA 1
ATOM 5624 C C . GLU B 1 315 ? 13.223 -8.880 -20.266 1.00 38.47 315 GLU B C 1
ATOM 5625 O O . GLU B 1 315 ? 12.692 -9.927 -20.644 1.00 38.80 315 GLU B O 1
ATOM 5631 N N . GLU B 1 316 ? 13.292 -8.542 -18.983 1.00 35.82 316 GLU B N 1
ATOM 5632 C CA . GLU B 1 316 ? 12.667 -9.369 -17.976 1.00 36.71 316 GLU B CA 1
ATOM 5633 C C . GLU B 1 316 ? 11.156 -9.395 -18.156 1.00 34.01 316 GLU B C 1
ATOM 5634 O O . GLU B 1 316 ? 10.528 -10.431 -17.954 1.00 34.73 316 GLU B O 1
ATOM 5640 N N . CYS B 1 317 ? 10.580 -8.251 -18.524 1.00 32.93 317 CYS B N 1
ATOM 5641 C CA . CYS B 1 317 ? 9.135 -8.163 -18.690 1.00 30.11 317 CYS B CA 1
ATOM 5642 C C . CYS B 1 317 ? 8.662 -8.941 -19.918 1.00 33.78 317 CYS B C 1
ATOM 5643 O O . CYS B 1 317 ? 7.606 -9.567 -19.896 1.00 33.10 317 CYS B O 1
ATOM 5646 N N . LYS B 1 318 ? 9.436 -8.937 -20.990 1.00 33.42 318 LYS B N 1
ATOM 5647 C CA . LYS B 1 318 ? 8.900 -9.619 -22.170 1.00 38.95 318 LYS B CA 1
ATOM 5648 C C . LYS B 1 318 ? 8.772 -11.128 -21.978 1.00 39.19 318 LYS B C 1
ATOM 5649 O O . LYS B 1 318 ? 8.056 -11.785 -22.735 1.00 45.22 318 LYS B O 1
ATOM 5655 N N . LYS B 1 319 ? 9.434 -11.689 -20.972 1.00 35.96 319 LYS B N 1
ATOM 5656 C CA . LYS B 1 319 ? 9.260 -13.123 -20.696 1.00 40.98 319 LYS B CA 1
ATOM 5657 C C . LYS B 1 319 ? 8.491 -13.414 -19.412 1.00 38.79 319 LYS B C 1
ATOM 5658 O O . LYS B 1 319 ? 8.382 -14.565 -18.986 1.00 39.88 319 LYS B O 1
ATOM 5664 N N . CYS B 1 320 ? 7.993 -12.367 -18.760 1.00 31.48 320 CYS B N 1
ATOM 5665 C CA . CYS B 1 320 ? 7.300 -12.537 -17.497 1.00 30.14 320 CYS B CA 1
ATOM 5666 C C . CYS B 1 320 ? 5.872 -13.050 -17.702 1.00 26.55 320 CYS B C 1
ATOM 5667 O O . CYS B 1 320 ? 5.133 -12.527 -18.536 1.00 30.20 320 CYS B O 1
ATOM 5670 N N . LYS B 1 321 ? 5.487 -14.014 -16.874 1.00 28.64 321 LYS B N 1
ATOM 5671 C CA . LYS B 1 321 ? 4.149 -14.605 -16.907 1.00 31.66 321 LYS B CA 1
ATOM 5672 C C . LYS B 1 321 ? 3.074 -13.597 -16.517 1.00 30.10 321 LYS B C 1
ATOM 5673 O O . LYS B 1 321 ? 1.897 -13.760 -16.839 1.00 30.95 321 LYS B O 1
ATOM 5679 N N . TRP B 1 322 ? 3.499 -12.516 -15.867 1.00 27.30 322 TRP B N 1
ATOM 5680 C CA . TRP B 1 322 ? 2.576 -11.477 -15.415 1.00 26.59 322 TRP B CA 1
ATOM 5681 C C . TRP B 1 322 ? 2.518 -10.244 -16.315 1.00 28.35 322 TRP B C 1
ATOM 5682 O O . TRP B 1 322 ? 1.759 -9.324 -16.034 1.00 28.49 322 TRP B O 1
ATOM 5693 N N . PHE B 1 323 ? 3.323 -10.220 -17.367 1.00 26.01 323 PHE B N 1
ATOM 5694 C CA . PHE B 1 323 ? 3.428 -9.027 -18.225 1.00 28.56 323 PHE B CA 1
ATOM 5695 C C . PHE B 1 323 ? 2.096 -8.430 -18.676 1.00 30.60 323 PHE B C 1
ATOM 5696 O O . PHE B 1 323 ? 1.942 -7.210 -18.623 1.00 31.53 323 PHE B O 1
ATOM 5704 N N . ARG B 1 324 ? 1.146 -9.265 -19.109 1.00 28.35 324 ARG B N 1
ATOM 5705 C CA . ARG B 1 324 ? -0.136 -8.725 -19.606 1.00 28.97 324 ARG B CA 1
ATOM 5706 C C . ARG B 1 324 ? -0.902 -7.980 -18.516 1.00 29.66 324 ARG B C 1
ATOM 5707 O O . ARG B 1 324 ? -1.717 -7.107 -18.815 1.00 31.65 324 ARG B O 1
ATOM 5715 N N . LEU B 1 325 ? -0.630 -8.318 -17.265 1.00 29.43 325 LEU B N 1
ATOM 5716 C CA . LEU B 1 325 ? -1.354 -7.779 -16.129 1.00 28.10 325 LEU B CA 1
ATOM 5717 C C . LEU B 1 325 ? -0.593 -6.576 -15.546 1.00 27.14 325 LEU B C 1
ATOM 5718 O O . LEU B 1 325 ? -1.150 -5.484 -15.381 1.00 31.07 325 LEU B O 1
ATOM 5723 N N . CYS B 1 326 ? 0.699 -6.757 -15.322 1.00 26.88 326 CYS B N 1
ATOM 5724 C CA . CYS B 1 326 ? 1.542 -5.733 -14.697 1.00 24.76 326 CYS B CA 1
ATOM 5725 C C . CYS B 1 326 ? 1.989 -4.617 -15.668 1.00 29.01 326 CYS B C 1
ATOM 5726 O O . CYS B 1 326 ? 2.013 -3.407 -15.324 1.00 26.70 326 CYS B O 1
ATOM 5729 N N . LYS B 1 327 ? 2.374 -5.038 -16.867 1.00 27.30 327 LYS B N 1
ATOM 5730 C CA . LYS B 1 327 ? 2.834 -4.177 -17.948 1.00 27.54 327 LYS B CA 1
ATOM 5731 C C . LYS B 1 327 ? 4.100 -3.391 -17.662 1.00 27.93 327 LYS B C 1
ATOM 5732 O O . LYS B 1 327 ? 4.432 -2.476 -18.412 1.00 30.12 327 LYS B O 1
ATOM 5738 N N . GLY B 1 328 ? 4.800 -3.745 -16.593 1.00 28.81 328 GLY B N 1
ATOM 5739 C CA . GLY B 1 328 ? 6.052 -3.071 -16.283 1.00 28.83 328 GLY B CA 1
ATOM 5740 C C . GLY B 1 328 ? 5.918 -1.956 -15.278 1.00 29.35 328 GLY B C 1
ATOM 5741 O O . GLY B 1 328 ? 6.921 -1.442 -14.802 1.00 27.56 328 GLY B O 1
ATOM 5742 N N . GLY B 1 329 ? 4.686 -1.602 -14.930 1.00 30.48 329 GLY B N 1
ATOM 5743 C CA . GLY B 1 329 ? 4.491 -0.625 -13.867 1.00 25.79 329 GLY B CA 1
ATOM 5744 C C . GLY B 1 329 ? 4.760 0.788 -14.353 1.00 25.66 329 GLY B C 1
ATOM 5745 O O . GLY B 1 329 ? 4.919 1.066 -15.558 1.00 28.57 329 GLY B O 1
ATOM 5746 N N . CYS B 1 330 ? 4.834 1.700 -13.386 1.00 24.78 330 CYS B N 1
ATOM 5747 C CA . CYS B 1 330 ? 4.921 3.133 -13.667 1.00 25.45 330 CYS B CA 1
ATOM 5748 C C . CYS B 1 330 ? 6.346 3.537 -14.037 1.00 27.51 330 CYS B C 1
ATOM 5749 O O . CYS B 1 330 ? 7.303 3.173 -13.359 1.00 27.98 330 CYS B O 1
ATOM 5752 N N . ARG B 1 331 ? 6.481 4.297 -15.114 1.00 25.40 331 ARG B N 1
ATOM 5753 C CA . ARG B 1 331 ? 7.800 4.799 -15.545 1.00 26.39 331 ARG B CA 1
ATOM 5754 C C . ARG B 1 331 ? 8.646 5.476 -14.454 1.00 27.53 331 ARG B C 1
ATOM 5755 O O . ARG B 1 331 ? 9.878 5.350 -14.440 1.00 28.55 331 ARG B O 1
ATOM 5763 N N . ARG B 1 332 ? 7.999 6.194 -13.543 1.00 27.00 332 ARG B N 1
ATOM 5764 C CA . ARG B 1 332 ? 8.709 6.843 -12.435 1.00 26.30 332 ARG B CA 1
ATOM 5765 C C . ARG B 1 332 ? 9.474 5.823 -11.586 1.00 28.35 332 ARG B C 1
ATOM 5766 O O . ARG B 1 332 ? 10.507 6.129 -10.988 1.00 29.49 332 ARG B O 1
ATOM 5774 N N . CYS B 1 333 ? 8.975 4.587 -11.552 1.00 26.30 333 CYS B N 1
ATOM 5775 C CA . CYS B 1 333 ? 9.625 3.538 -10.768 1.00 28.87 333 CYS B CA 1
ATOM 5776 C C . CYS B 1 333 ? 10.686 2.798 -11.573 1.00 28.23 333 CYS B C 1
ATOM 5777 O O . CYS B 1 333 ? 11.315 1.868 -11.067 1.00 28.50 333 CYS B O 1
ATOM 5780 N N . ARG B 1 334 ? 10.912 3.244 -12.801 1.00 29.73 334 ARG B N 1
ATOM 5781 C CA . ARG B 1 334 ? 11.897 2.624 -13.691 1.00 30.86 334 ARG B CA 1
ATOM 5782 C C . ARG B 1 334 ? 13.015 3.626 -13.999 1.00 35.93 334 ARG B C 1
ATOM 5783 O O . ARG B 1 334 ? 14.033 3.277 -14.579 1.00 38.38 334 ARG B O 1
ATOM 5791 N N . ASP B 1 335 ? 12.809 4.874 -13.591 1.00 33.87 335 ASP B N 1
ATOM 5792 C CA . ASP B 1 335 ? 13.713 5.971 -13.934 1.00 34.46 335 ASP B CA 1
ATOM 5793 C C . ASP B 1 335 ? 14.784 6.158 -12.864 1.00 39.79 335 ASP B C 1
ATOM 5794 O O . ASP B 1 335 ? 14.643 6.983 -11.956 1.00 41.28 335 ASP B O 1
ATOM 5799 N N . SER B 1 336 ? 15.852 5.378 -12.971 1.00 42.36 336 SER B N 1
ATOM 5800 C CA . SER B 1 336 ? 16.856 5.322 -11.920 1.00 42.87 336 SER B CA 1
ATOM 5801 C C . SER B 1 336 ? 17.843 6.478 -12.024 1.00 47.79 336 SER B C 1
ATOM 5802 O O . SER B 1 336 ? 18.218 7.072 -11.019 1.00 46.94 336 SER B O 1
ATOM 5805 N N . LYS B 1 337 ? 18.252 6.803 -13.243 1.00 45.52 337 LYS B N 1
ATOM 5806 C CA . LYS B 1 337 ? 19.315 7.773 -13.429 1.00 49.51 337 LYS B CA 1
ATOM 5807 C C . LYS B 1 337 ? 19.003 8.786 -14.514 1.00 50.03 337 LYS B C 1
ATOM 5808 O O . LYS B 1 337 ? 18.403 8.443 -15.524 1.00 50.62 337 LYS B O 1
ATOM 5814 N N . GLU B 1 338 ? 19.425 10.030 -14.293 1.00 49.47 338 GLU B N 1
ATOM 5815 C CA . GLU B 1 338 ? 19.345 11.086 -15.301 1.00 54.18 338 GLU B CA 1
ATOM 5816 C C . GLU B 1 338 ? 19.820 10.622 -16.675 1.00 55.66 338 GLU B C 1
ATOM 5817 O O . GLU B 1 338 ? 20.946 10.152 -16.823 1.00 55.46 338 GLU B O 1
ATOM 5823 N N . ASP B 1 339 ? 18.946 10.748 -17.669 1.00 56.00 339 ASP B N 1
ATOM 5824 C CA . ASP B 1 339 ? 19.273 10.485 -19.074 1.00 58.81 339 ASP B CA 1
ATOM 5825 C C . ASP B 1 339 ? 19.688 9.053 -19.415 1.00 60.61 339 ASP B C 1
ATOM 5826 O O . ASP B 1 339 ? 20.063 8.772 -20.554 1.00 64.53 339 ASP B O 1
ATOM 5831 N N . SER B 1 340 ? 19.624 8.144 -18.452 1.00 58.41 340 SER B N 1
ATOM 5832 C CA . SER B 1 340 ? 19.753 6.737 -18.786 1.00 55.18 340 SER B CA 1
ATOM 5833 C C . SER B 1 340 ? 18.423 6.264 -19.360 1.00 57.84 340 SER B C 1
ATOM 5834 O O . SER B 1 340 ? 17.385 6.881 -19.130 1.00 57.32 340 SER B O 1
ATOM 5837 N N . ALA B 1 341 ? 18.441 5.182 -20.122 1.00 55.80 341 ALA B N 1
ATOM 5838 C CA . ALA B 1 341 ? 17.188 4.567 -20.524 1.00 54.25 341 ALA B CA 1
ATOM 5839 C C . ALA B 1 341 ? 16.555 3.923 -19.285 1.00 46.77 341 ALA B C 1
ATOM 5840 O O . ALA B 1 341 ? 17.242 3.650 -18.297 1.00 47.14 341 ALA B O 1
ATOM 5842 N N . LEU B 1 342 ? 15.245 3.706 -19.331 1.00 46.84 342 LEU B N 1
ATOM 5843 C CA . LEU B 1 342 ? 14.531 3.157 -18.176 1.00 40.72 342 LEU B CA 1
ATOM 5844 C C . LEU B 1 342 ? 15.099 1.811 -17.812 1.00 42.04 342 LEU B C 1
ATOM 5845 O O . LEU B 1 342 ? 15.494 1.046 -18.693 1.00 42.33 342 LEU B O 1
ATOM 5850 N N . GLU B 1 343 ? 15.128 1.507 -16.522 1.00 39.97 343 GLU B N 1
ATOM 5851 C CA . GLU B 1 343 ? 15.518 0.166 -16.108 1.00 38.50 343 GLU B CA 1
ATOM 5852 C C . GLU B 1 343 ? 14.311 -0.675 -15.693 1.00 37.03 343 GLU B C 1
ATOM 5853 O O . GLU B 1 343 ? 13.174 -0.268 -15.894 1.00 34.86 343 GLU B O 1
ATOM 5859 N N . LEU B 1 344 ? 14.562 -1.867 -15.156 1.00 33.48 344 LEU B N 1
ATOM 5860 C CA . LEU B 1 344 ? 13.482 -2.681 -14.608 1.00 33.37 344 LEU B CA 1
ATOM 5861 C C . LEU B 1 344 ? 12.827 -1.967 -13.424 1.00 31.68 344 LEU B C 1
ATOM 5862 O O . LEU B 1 344 ? 13.507 -1.359 -12.600 1.00 30.71 344 LEU B O 1
ATOM 5867 N N . ASN B 1 345 ? 11.504 -2.051 -13.337 1.00 29.64 345 ASN B N 1
ATOM 5868 C CA . ASN B 1 345 ? 10.780 -1.441 -12.222 1.00 26.73 345 ASN B CA 1
ATOM 5869 C C . ASN B 1 345 ? 11.406 -1.835 -10.867 1.00 28.16 345 ASN B C 1
ATOM 5870 O O . ASN B 1 345 ? 11.741 -3.009 -10.624 1.00 27.29 345 ASN B O 1
ATOM 5875 N N . TYR B 1 346 ? 11.604 -0.837 -10.004 1.00 26.11 346 TYR B N 1
ATOM 5876 C CA . TYR B 1 346 ? 12.170 -1.020 -8.668 1.00 28.99 346 TYR B CA 1
ATOM 5877 C C . TYR B 1 346 ? 11.428 -2.090 -7.863 1.00 29.02 346 TYR B C 1
ATOM 5878 O O . TYR B 1 346 ? 12.022 -2.828 -7.040 1.00 28.94 346 TYR B O 1
ATOM 5887 N N . TYR B 1 347 ? 10.120 -2.163 -8.099 1.00 25.09 347 TYR B N 1
ATOM 5888 C CA . TYR B 1 347 ? 9.262 -3.058 -7.339 1.00 25.41 347 TYR B CA 1
ATOM 5889 C C . TYR B 1 347 ? 8.908 -4.352 -8.058 1.00 27.29 347 TYR B C 1
ATOM 5890 O O . TYR B 1 347 ? 7.988 -5.042 -7.635 1.00 26.90 347 TYR B O 1
ATOM 5899 N N . CYS B 1 348 ? 9.655 -4.684 -9.102 1.00 24.45 348 CYS B N 1
ATOM 5900 C CA . CYS B 1 348 ? 9.366 -5.886 -9.904 1.00 26.06 348 CYS B CA 1
ATOM 5901 C C . CYS B 1 348 ? 9.236 -7.121 -9.030 1.00 27.40 348 CYS B C 1
ATOM 5902 O O . CYS B 1 348 ? 8.271 -7.875 -9.164 1.00 26.90 348 CYS B O 1
ATOM 5905 N N . GLN B 1 349 ? 10.203 -7.314 -8.143 1.00 25.85 349 GLN B N 1
ATOM 5906 C CA . GLN B 1 349 ? 10.192 -8.525 -7.322 1.00 28.42 349 GLN B CA 1
ATOM 5907 C C . GLN B 1 349 ? 8.974 -8.590 -6.442 1.00 28.80 349 GLN B C 1
ATOM 5908 O O . GLN B 1 349 ? 8.420 -9.666 -6.235 1.00 27.55 349 GLN B O 1
ATOM 5914 N N . SER B 1 350 ? 8.540 -7.429 -5.958 1.00 26.24 350 SER B N 1
ATOM 5915 C CA . SER B 1 350 ? 7.322 -7.351 -5.177 1.00 22.88 350 SER B CA 1
ATOM 5916 C C . SER B 1 350 ? 6.100 -7.747 -5.993 1.00 25.83 350 SER B C 1
ATOM 5917 O O . SER B 1 350 ? 5.223 -8.454 -5.487 1.00 26.50 350 SER B O 1
ATOM 5920 N N . TYR B 1 351 ? 5.997 -7.242 -7.221 1.00 25.05 351 TYR B N 1
ATOM 5921 C CA . TYR B 1 351 ? 4.869 -7.586 -8.057 1.00 24.98 351 TYR B CA 1
ATOM 5922 C C . TYR B 1 351 ? 4.840 -9.092 -8.334 1.00 25.18 351 TYR B C 1
ATOM 5923 O O . TYR B 1 351 ? 3.791 -9.703 -8.240 1.00 26.16 351 TYR B O 1
ATOM 5932 N N . LYS B 1 352 ? 5.981 -9.674 -8.711 1.00 26.30 352 LYS B N 1
ATOM 5933 C CA . LYS B 1 352 ? 6.016 -11.132 -9.011 1.00 25.94 352 LYS B CA 1
ATOM 5934 C C . LYS B 1 352 ? 5.508 -11.954 -7.825 1.00 28.21 352 LYS B C 1
ATOM 5935 O O . LYS B 1 352 ? 4.699 -12.845 -7.986 1.00 27.75 352 LYS B O 1
ATOM 5941 N N . GLU B 1 353 ? 5.959 -11.647 -6.619 1.00 25.21 353 GLU B N 1
ATOM 5942 C CA . GLU B 1 353 ? 5.549 -12.431 -5.456 1.00 25.38 353 GLU B CA 1
ATOM 5943 C C . GLU B 1 353 ? 4.099 -12.156 -5.079 1.00 27.75 353 GLU B C 1
ATOM 5944 O O . GLU B 1 353 ? 3.370 -13.064 -4.657 1.00 27.06 353 GLU B O 1
ATOM 5950 N N . PHE B 1 354 ? 3.674 -10.896 -5.221 1.00 26.69 354 PHE B N 1
ATOM 5951 C CA . PHE B 1 354 ? 2.282 -10.575 -4.957 1.00 25.11 354 PHE B CA 1
ATOM 5952 C C . PHE B 1 354 ? 1.336 -11.323 -5.913 1.00 23.42 354 PHE B C 1
ATOM 5953 O O . PHE B 1 354 ? 0.309 -11.837 -5.482 1.00 23.21 354 PHE B O 1
ATOM 5961 N N . PHE B 1 355 ? 1.646 -11.303 -7.206 1.00 25.30 355 PHE B N 1
ATOM 5962 C CA . PHE B 1 355 ? 0.767 -11.959 -8.198 1.00 23.79 355 PHE B CA 1
ATOM 5963 C C . PHE B 1 355 ? 0.680 -13.456 -7.955 1.00 27.26 355 PHE B C 1
ATOM 5964 O O . PHE B 1 355 ? -0.399 -14.035 -8.080 1.00 25.64 355 PHE B O 1
ATOM 5972 N N . GLU B 1 356 ? 1.797 -14.074 -7.586 1.00 25.60 356 GLU B N 1
ATOM 5973 C CA . GLU B 1 356 ? 1.758 -15.515 -7.290 1.00 25.84 356 GLU B CA 1
ATOM 5974 C C . GLU B 1 356 ? 0.807 -15.758 -6.129 1.00 26.05 356 GLU B C 1
ATOM 5975 O O . GLU B 1 356 ? 0.090 -16.771 -6.092 1.00 29.56 356 GLU B O 1
ATOM 5981 N N . TYR B 1 357 ? 0.815 -14.837 -5.163 1.00 24.31 357 TYR B N 1
ATOM 5982 C CA . TYR B 1 357 ? 0.001 -14.957 -3.969 1.00 23.48 357 TYR B CA 1
ATOM 5983 C C . TYR B 1 357 ? -1.462 -14.617 -4.182 1.00 24.59 357 TYR B C 1
ATOM 5984 O O . TYR B 1 357 ? -2.338 -15.165 -3.504 1.00 26.35 357 TYR B O 1
ATOM 5993 N N . ALA B 1 358 ? -1.754 -13.702 -5.115 1.00 23.39 358 ALA B N 1
ATOM 5994 C CA . ALA B 1 358 ? -3.070 -13.097 -5.176 1.00 25.93 358 ALA B CA 1
ATOM 5995 C C . ALA B 1 358 ? -3.840 -13.384 -6.444 1.00 27.24 358 ALA B C 1
ATOM 5996 O O . ALA B 1 358 ? -5.056 -13.228 -6.444 1.00 26.40 358 ALA B O 1
ATOM 5998 N N . PHE B 1 359 ? -3.151 -13.768 -7.515 1.00 26.26 359 PHE B N 1
ATOM 5999 C CA . PHE B 1 359 ? -3.838 -13.865 -8.820 1.00 26.69 359 PHE B CA 1
ATOM 6000 C C . PHE B 1 359 ? -5.094 -14.764 -8.820 1.00 26.54 359 PHE B C 1
ATOM 6001 O O . PHE B 1 359 ? -6.133 -14.316 -9.274 1.00 28.41 359 PHE B O 1
ATOM 6009 N N . PRO B 1 360 ? -5.014 -15.970 -8.241 1.00 28.96 360 PRO B N 1
ATOM 6010 C CA . PRO B 1 360 ? -6.214 -16.825 -8.240 1.00 34.08 360 PRO B CA 1
ATOM 6011 C C . PRO B 1 360 ? -7.392 -16.170 -7.549 1.00 32.65 360 PRO B C 1
ATOM 6012 O O . PRO B 1 360 ? -8.500 -16.220 -8.077 1.00 30.64 360 PRO B O 1
ATOM 6016 N N . ARG B 1 361 ? -7.148 -15.499 -6.418 1.00 27.24 361 ARG B N 1
ATOM 6017 C CA . ARG B 1 361 ? -8.245 -14.764 -5.792 1.00 27.09 361 ARG B CA 1
ATOM 6018 C C . ARG B 1 361 ? -8.689 -13.515 -6.563 1.00 27.41 361 ARG B C 1
ATOM 6019 O O . ARG B 1 361 ? -9.863 -13.163 -6.546 1.00 29.69 361 ARG B O 1
ATOM 6027 N N . LEU B 1 362 ? -7.762 -12.829 -7.228 1.00 25.41 362 LEU B N 1
ATOM 6028 C CA . LEU B 1 362 ? -8.147 -11.717 -8.074 1.00 25.70 362 LEU B CA 1
ATOM 6029 C C . LEU B 1 362 ? -9.095 -12.203 -9.187 1.00 28.82 362 LEU B C 1
ATOM 6030 O O . LEU B 1 362 ? -10.082 -11.530 -9.492 1.00 31.45 362 LEU B O 1
ATOM 6035 N N . ILE B 1 363 ? -8.776 -13.344 -9.779 1.00 29.19 363 ILE B N 1
ATOM 6036 C CA . ILE B 1 363 ? -9.645 -13.899 -10.838 1.00 30.30 363 ILE B CA 1
ATOM 6037 C C . ILE B 1 363 ? -11.012 -14.218 -10.240 1.00 33.80 363 ILE B C 1
ATOM 6038 O O . ILE B 1 363 ? -12.044 -13.929 -10.852 1.00 35.00 363 ILE B O 1
ATOM 6043 N N . ASN B 1 364 ? -11.016 -14.781 -9.032 1.00 32.11 364 ASN B N 1
ATOM 6044 C CA . ASN B 1 364 ? -12.278 -15.099 -8.360 1.00 34.35 364 ASN B CA 1
ATOM 6045 C C . ASN B 1 364 ? -13.134 -13.864 -8.190 1.00 37.85 364 ASN B C 1
ATOM 6046 O O . ASN B 1 364 ? -14.328 -13.883 -8.462 1.00 37.56 364 ASN B O 1
ATOM 6051 N N . VAL B 1 365 ? -12.521 -12.774 -7.724 1.00 32.62 365 VAL B N 1
ATOM 6052 C CA . VAL B 1 365 ? -13.272 -11.558 -7.504 1.00 31.95 365 VAL B CA 1
ATOM 6053 C C . VAL B 1 365 ? -13.756 -11.030 -8.847 1.00 37.18 365 VAL B C 1
ATOM 6054 O O . VAL B 1 365 ? -14.899 -10.570 -8.967 1.00 39.94 365 VAL B O 1
ATOM 6058 N N . ALA B 1 366 ? -12.908 -11.127 -9.872 1.00 33.71 366 ALA B N 1
ATOM 6059 C CA . ALA B 1 366 ? -13.259 -10.550 -11.164 1.00 36.86 366 ALA B CA 1
ATOM 6060 C C . ALA B 1 366 ? -14.447 -11.294 -11.743 1.00 38.65 366 ALA B C 1
ATOM 6061 O O . ALA B 1 366 ? -15.363 -10.676 -12.272 1.00 40.58 366 ALA B O 1
ATOM 6063 N N . ASN B 1 367 ? -14.432 -12.614 -11.613 1.00 35.44 367 ASN B N 1
ATOM 6064 C CA . ASN B 1 367 ? -15.485 -13.441 -12.200 1.00 38.31 367 ASN B CA 1
ATOM 6065 C C . ASN B 1 367 ? -16.753 -13.464 -11.372 1.00 45.34 367 ASN B C 1
ATOM 6066 O O . ASN B 1 367 ? -17.720 -14.119 -11.744 1.00 48.65 367 ASN B O 1
ATOM 6071 N N . ASN B 1 368 ? -16.741 -12.759 -10.246 1.00 41.55 368 ASN B N 1
ATOM 6072 C CA . ASN B 1 368 ? -17.871 -12.780 -9.318 1.00 47.63 368 ASN B CA 1
ATOM 6073 C C . ASN B 1 368 ? -18.173 -11.388 -8.811 1.00 50.19 368 ASN B C 1
ATOM 6074 O O . ASN B 1 368 ? -18.389 -11.186 -7.613 1.00 54.34 368 ASN B O 1
ATOM 6079 N N . ILE B 1 369 ? -18.189 -10.436 -9.738 1.00 50.43 369 ILE B N 1
ATOM 6080 C CA . ILE B 1 369 ? -18.158 -9.023 -9.401 1.00 51.97 369 ILE B CA 1
ATOM 6081 C C . ILE B 1 369 ? -19.399 -8.298 -9.910 1.00 57.04 369 ILE B C 1
ATOM 6082 O O . ILE B 1 369 ? -19.794 -7.266 -9.359 1.00 59.92 369 ILE B O 1
ATOM 6087 N N . HIS B 1 387 ? -18.717 7.620 -6.350 1.00 56.57 387 HIS B N 1
ATOM 6088 C CA . HIS B 1 387 ? -17.598 8.507 -6.662 1.00 54.67 387 HIS B CA 1
ATOM 6089 C C . HIS B 1 387 ? -17.530 8.843 -8.156 1.00 57.43 387 HIS B C 1
ATOM 6090 O O . HIS B 1 387 ? -17.189 9.969 -8.539 1.00 58.76 387 HIS B O 1
#

Sequence (745 aa):
PPLSLLLIKPASSGCNLKCTTYCFYHSLSDNVKSYGIIMRDEVLESMVKRVLNEANGHCSSFAFQGGEPTLAGLEFFEKLMELQRKHNYKNLKIYNSLQTNGTLIDESWAKFLSENKFLVGLSMDGPKEIHNLNRKDCCGLDTFSKVERAAELFKKYKVEFNILCVVTSNTARHVNKVYKYFKEKDFKFLQFINCLDPLYEEKGKYNYSLKPKKDYTKFLKNLFDFWYEDFLNGNRVSIRYFDGLLETILLGKSSSCGMNGTCTCQFVVESDGSVYPCDFYVLDKWRLGNIQDMTMKELFETNKNHEFIKLSFKVHEEECKKCKWFRLCKGGCRRCRDSKEDSALELNYYCQSYKEFFEYAFPRLINVANNIVDKLAAALEHHHHHHPPLSLLIKPASSGCNLKCTYCFYHSLVKSYGIMRDEVLESMVKRVLNEANGHCSFAFQGGEPTLAGLEFFEKLMELQRKHNYKNLKIYNSLQTNGTLIDESWAKFLSENKFLVGLSMDGPKEIHNLNRKDCCCGLDTFSKVERAAELFKKYKVEFNILCVVTSNTARHVNKVYKYFKEKDFKFLQQFINCLDPLYEEKGKYNYSLKPKDYTKFLKNLFDFWYEDFLNGNRVSIRYFDGLLETILLGKSSSCGMNGTCTCQFVVESDGSVYPCDFYVLDKWRLGNIQDMTMKELFETNKNHEFIKLSFKVHEECKKCKWFRLCKGGCRRCRDSKEDSALELNYYCQSYKEFFEYAFPRLINVANNIH

Nearest PDB structures (foldseek):
  4k36-assembly1_A  TM=1.003E+00  e=4.817E-84  Clostridium perfringens ATCC 13124
  4k37-assembly1_A  TM=9.966E-01  e=7.966E-76  Clostridium perfringens ATCC 13124
  4k39-assembly1_A  TM=9.998E-01  e=3.092E-75  Clostridium perfringens ATCC 13124
  4k37-assembly2_B  TM=9.964E-01  e=3.956E-75  Clostridium perfringens ATCC 13124
  4k36-assembly2_B  TM=9.973E-01  e=2.090E-74  Clostridium perfringens ATCC 13124

Foldseek 3Di:
DAEEEEEAQQAQDAQWAFQLDPFHCVDPPGHTPGGFDPVQLLLQLLQNLVPGDQAYEYEYEHHANCVSDPVVVVSNVVSCVPRNPVPHHYFYEYEHCQLPDDLVNLQVQLVVLYEYEHEAAAPQVRRLVGIAGPVSHGRRVSSVVSVVSNVVSVHHYEYEHEQFLVCLVCVPRRVVRCVVVVRQHYEYHYRDHQAQDDADPDNRGCALVSLLSNLLVNLVVQLVCVVVVNHGHYQLLLQLLCCVVPVHGPDAFQHQFAAQNFYAHSQQWTFRDPSPPDPQRTQGGSSVDRPVSSCPGPSNVVRGVLRNDDEPVLVVDPCCSRRNQTHQSQQRNHPPDRGHGRSNVVSVVSSCVNCVVVSVVVSVVDDVVSVVSNVSVPGRD/DEEEEEEAQQAQDAQWDFQLDPFHPCPPAPGGFDLVQLLLQLLQNLVPGPAAYEYEYDHHANCVSDPVVVVSNVVSNVVRNVVPHHYAYEYEHCQQPDDLVNLLVLLVVQYEYEHEAAAPQVRRQVGIGGPVSHGCRVRSVVSVVSNVVSVRHYEYEHEQFLVCLVPVVRRVVRCVVVVRQHYEYHYRDHQAQDDADDDPRGCALVSLLSSLLVNLVVQLVCVVVVRHGHYQVLVQLLCCVQVVGGPDAQQHQWFAANFYQHSHQWTFRDPSPPDPQGTQGGSNPDRPVSSCPGPSNVVRGVLSNDDEPVLVPDPCCSRRNQTGQSQQRNHPPDRGHRGSNVVSVNSSCVSPVVVSVVDSVVYD

Organism: Clostridium perfringens (strain ATCC 13124 / DSM 756 / JCM 1290 / NCIMB 6125 / NCTC 8237 / Type A) (NCBI:txid195103)

InterPro domains:
  IPR007197 Radical SAM [PF04055] (12-179)
  IPR007197 Radical SAM [PS51918] (1-227)
  IPR007197 Radical SAM [SFLDS00029] (1-369)
  IPR013785 Aldolase-type TIM barrel [G3DSA:3.20.20.70] (1-370)
  IPR023867 Anaerobic sulphatase maturase, radical SAM [PTHR43273] (3-366)
  IPR023867 Anaerobic sulphatase maturase, radical SAM [SFLDG01384] (13-366)
  IPR023885 4Fe4S-binding SPASM domain [PF13186] (262-321)
  IPR023885 4Fe4S-binding SPASM domain [TIGR04085] (261-348)
  IPR034485 Anaerobic Cys-type sulfatase-maturating enzyme [SFLDF00289] (1-369)
  IPR047207 Anaerobic sulfatase maturating enzyme, SPASM domain [cd21120] (254-360)
  IPR058240 Radical SAM superfamily [SSF102114] (11-330)

Solvent-accessible surface area: 33693 Å² total; per-residue (Å²): 86,72,18,59,0,27,0,17,0,6,0,1,15,31,43,6,77,12,67,20,28,53,68,8,38,125,24,61,144,90,76,56,94,35,94,2,126,60,96,0,1,62,39,0,0,72,51,0,1,79,53,0,40,15,65,0,24,1,14,0,31,14,20,3,1,7,67,14,25,43,124,4,0,81,62,0,20,75,17,8,151,127,33,27,153,50,120,7,90,34,27,8,25,2,65,4,9,0,6,72,3,71,88,53,15,0,114,11,0,38,145,28,103,1,8,0,8,0,20,0,4,0,23,108,127,19,0,11,94,9,20,63,35,52,112,40,117,74,0,16,82,84,1,35,118,0,4,103,21,0,158,125,51,177,8,76,35,3,1,9,1,20,0,3,7,21,1,2,130,55,4,59,92,2,6,110,29,1,107,84,76,90,18,93,59,3,16,34,67,25,6,25,10,17,40,66,64,126,59,16,140,86,143,20,3,1,100,30,114,34,11,6,101,3,3,58,49,3,0,47,57,12,26,88,5,26,100,98,60,63,136,20,9,0,69,41,0,11,0,1,6,9,9,58,86,119,45,94,4,64,8,68,17,25,56,14,45,20,70,19,37,15,0,0,3,2,37,0,0,0,3,0,12,38,53,2,39,71,117,79,24,89,10,9,18,0,68,114,44,44,6,147,86,0,99,113,27,134,84,0,121,87,1,26,135,52,2,116,59,59,62,124,72,14,131,160,30,150,21,39,180,12,25,35,6,8,37,15,16,16,10,11,25,139,99,120,54,87,19,64,48,8,50,4,18,95,0,26,54,61,0,2,100,88,0,66,82,53,0,61,70,9,4,113,96,33,82,85,66,23,63,64,19,13,55,30,11,49,42,36,156,87,74,20,60,0,31,0,18,0,5,0,0,16,32,40,4,105,10,76,17,39,61,65,20,36,150,104,182,55,106,33,85,3,143,85,67,0,0,56,32,0,0,104,43,0,1,87,51,0,85,54,69,0,29,1,14,0,29,12,20,4,1,5,72,18,25,41,134,14,0,80,51,0,23,84,2,6,170,126,8,27,141,96,127,19,117,36,110,11,29,2,66,2,9,0,6,65,3,70,79,56,16,0,114,11,1,36,129,34,176,4,53,0,9,0,19,0,3,0,18,110,123,12,0,10,96,12,20,71,22,48,35,21,54,77,0,16,81,64,1,44,120,0,1,108,21,0,94,138,41,184,8,45,18,34,1,10,0,22,0,4,8,26,2,1,136,62,5,85,94,2,7,147,27,1,101,82,62,79,9,69,80,7,44,29,58,30,6,25,10,33,40,59,76,142,71,20,82,87,148,28,1,0,106,35,76,31,9,13,105,4,3,62,58,4,0,48,70,13,24,48,4,60,111,112,72,50,85,16,32,2,107,45,0,50,0,2,15,43,13,51,82,140,43,105,8,92,12,67,16,24,34,14,42,19,74,17,35,15,0,0,4,3,41,0,0,0,6,0,12,39,53,2,36,76,122,81,12,94,10,8,21,0,63,114,45,46,6,142,84,0,98,102,26,134,74,0,117,70,2,28,129,53,3,127,102,52,48,116,65,16,113,152,27,137,20,66,202,18,26,34,7,9,36,16,17,21,11,10,34,122,92,120,45,63,8,76,47,8,53,4,18,102,0,25,55,86,0,1,102,88,0,64,92,58,0,56,58,4,4,108,95,142,152

B-factor: mean 35.13, std 8.68, range [19.78, 71.06]